Protein AF-A0A5C7LE85-F1 (afdb_monomer)

Structure (mmCIF, N/CA/C/O backbone):
data_AF-A0A5C7LE85-F1
#
_entry.id   AF-A0A5C7LE85-F1
#
loop_
_atom_site.group_PDB
_atom_site.id
_atom_site.type_symbol
_atom_site.label_atom_id
_atom_site.label_alt_id
_atom_site.label_comp_id
_atom_site.label_asym_id
_atom_site.label_entity_id
_atom_site.label_seq_id
_atom_site.pdbx_PDB_ins_code
_atom_site.Cartn_x
_atom_site.Cartn_y
_atom_site.Cartn_z
_atom_site.occupancy
_atom_site.B_iso_or_equiv
_atom_site.auth_seq_id
_atom_site.auth_comp_id
_atom_site.auth_asym_id
_atom_site.auth_atom_id
_atom_site.pdbx_PDB_model_num
ATOM 1 N N . MET A 1 1 ? -64.889 22.899 110.907 1.00 49.94 1 MET A N 1
ATOM 2 C CA . MET A 1 1 ? -65.453 23.672 112.030 1.00 49.94 1 MET A CA 1
ATOM 3 C C . MET A 1 1 ? -64.928 23.050 113.310 1.00 49.94 1 MET A C 1
ATOM 5 O O . MET A 1 1 ? -65.496 22.074 113.763 1.00 49.94 1 MET A O 1
ATOM 9 N N . GLY A 1 2 ? -63.791 23.534 113.807 1.00 47.28 2 GLY A N 1
ATOM 10 C CA . GLY A 1 2 ? -63.247 23.143 115.105 1.00 47.28 2 GLY A CA 1
ATOM 11 C C . GLY A 1 2 ? -63.069 24.420 115.905 1.00 47.28 2 GLY A C 1
ATOM 12 O O . GLY A 1 2 ? -62.305 25.294 115.492 1.00 47.28 2 GLY A O 1
ATOM 13 N N . SER A 1 3 ? -63.838 24.580 116.978 1.00 46.34 3 SER A N 1
ATOM 14 C CA . SER A 1 3 ? -63.579 25.620 117.965 1.00 46.34 3 SER A CA 1
ATOM 15 C C . SER A 1 3 ? -62.222 25.306 118.580 1.00 46.34 3 SER A C 1
ATOM 17 O O . SER A 1 3 ? -62.073 24.286 119.247 1.00 46.34 3 SER A O 1
ATOM 19 N N . GLY A 1 4 ? -61.214 26.130 118.284 1.00 53.34 4 GLY A N 1
ATOM 20 C CA . GLY A 1 4 ? -59.880 25.966 118.853 1.00 53.34 4 GLY A CA 1
ATOM 21 C C . GLY A 1 4 ? -59.989 25.826 120.367 1.00 53.34 4 GLY A C 1
ATOM 22 O O . GLY A 1 4 ? -60.695 26.619 120.990 1.00 53.34 4 GLY A O 1
ATOM 23 N N . CYS A 1 5 ? -59.343 24.799 120.926 1.00 60.25 5 CYS A N 1
ATOM 24 C CA . CYS A 1 5 ? -59.382 24.496 122.351 1.00 60.25 5 CYS A CA 1
ATOM 25 C C . CYS A 1 5 ? -58.962 25.752 123.136 1.00 60.25 5 CYS A C 1
ATOM 27 O O . CYS A 1 5 ? -57.776 26.068 123.231 1.00 60.25 5 CYS A O 1
ATOM 29 N N . SER A 1 6 ? -59.928 26.514 123.641 1.00 52.66 6 SER A N 1
ATOM 30 C CA . SER A 1 6 ? -59.680 27.727 124.411 1.00 52.66 6 SER A CA 1
ATOM 31 C C . SER A 1 6 ? -60.016 27.424 125.867 1.00 52.66 6 SER A C 1
ATOM 33 O O . SER A 1 6 ? -61.115 26.938 126.139 1.00 52.66 6 SER A O 1
ATOM 35 N N . PRO A 1 7 ? -59.099 27.646 126.820 1.00 50.06 7 PRO A N 1
ATOM 36 C CA . PRO A 1 7 ? -59.353 27.312 128.208 1.00 50.06 7 PRO A CA 1
ATOM 37 C C . PRO A 1 7 ? -60.076 28.482 128.875 1.00 50.06 7 PRO A C 1
ATOM 39 O O . PRO A 1 7 ? -59.531 29.580 128.895 1.00 50.06 7 PRO A O 1
ATOM 42 N N . THR A 1 8 ? -61.279 28.271 129.421 1.00 42.00 8 THR A N 1
ATOM 43 C CA . THR A 1 8 ? -61.772 28.816 130.713 1.00 42.00 8 THR A CA 1
ATOM 44 C C . THR A 1 8 ? -63.300 28.755 130.827 1.00 42.00 8 THR A C 1
ATOM 46 O O . THR A 1 8 ? -64.016 29.081 129.888 1.00 42.00 8 THR A O 1
ATOM 49 N N . GLY A 1 9 ? -63.791 28.442 132.035 1.00 40.09 9 GLY A N 1
ATOM 50 C CA . GLY A 1 9 ? -65.105 28.901 132.504 1.00 40.09 9 GLY A CA 1
ATOM 51 C C . GLY A 1 9 ? -66.066 27.812 132.974 1.00 40.09 9 GLY A C 1
ATOM 52 O O . GLY A 1 9 ? -66.777 27.207 132.186 1.00 40.09 9 GLY A O 1
ATOM 53 N N . SER A 1 10 ? -66.132 27.623 134.291 1.00 46.47 10 SER A N 1
ATOM 54 C CA . SER A 1 10 ? -67.141 26.844 135.011 1.00 46.47 10 SER A CA 1
ATOM 55 C C . SER A 1 10 ? -68.575 27.343 134.783 1.00 46.47 10 SER A C 1
ATOM 57 O O . SER A 1 10 ? -68.821 28.542 134.919 1.00 46.47 10 SER A O 1
ATOM 59 N N . GLY A 1 11 ? -69.542 26.433 134.637 1.00 37.38 11 GLY A N 1
ATOM 60 C CA . GLY A 1 11 ? -70.938 26.733 134.965 1.00 37.38 11 GLY A CA 1
ATOM 61 C C . GLY A 1 11 ? -71.975 25.830 134.303 1.00 37.38 11 GLY A C 1
ATOM 62 O O . GLY A 1 11 ? -72.131 25.856 133.092 1.00 37.38 11 GLY A O 1
ATOM 63 N N . GLY A 1 12 ? -72.757 25.126 135.127 1.00 42.38 12 GLY A N 1
ATOM 64 C CA . GLY A 1 12 ? -74.136 24.774 134.776 1.00 42.38 12 GLY A CA 1
ATOM 65 C C . GLY A 1 12 ? -74.389 23.352 134.283 1.00 42.38 12 GLY A C 1
ATOM 66 O O . GLY A 1 12 ? -74.867 23.160 133.172 1.00 42.38 12 GLY A O 1
ATOM 67 N N . LEU A 1 13 ? -74.192 22.359 135.156 1.00 49.69 13 LEU A N 1
ATOM 68 C CA . LEU A 1 13 ? -74.916 21.087 135.069 1.00 49.69 13 LEU A CA 1
ATOM 69 C C . LEU A 1 13 ? -76.427 21.373 135.130 1.00 49.69 13 LEU A C 1
ATOM 71 O O . LEU A 1 13 ? -76.948 21.727 136.186 1.00 49.69 13 LEU A O 1
ATOM 75 N N . SER A 1 14 ? -77.127 21.225 134.006 1.00 44.34 14 SER A N 1
ATOM 76 C CA . SER A 1 14 ? -78.589 21.127 133.962 1.00 44.34 14 SER A CA 1
ATOM 77 C C . SER A 1 14 ? -78.977 19.775 133.383 1.00 44.34 14 SER A C 1
ATOM 79 O O . SER A 1 14 ? -78.541 19.380 132.306 1.00 44.34 14 SER A O 1
ATOM 81 N N . ALA A 1 15 ? -79.743 19.049 134.189 1.00 52.59 15 ALA A N 1
ATOM 82 C CA . ALA A 1 15 ? -80.035 17.635 134.079 1.00 52.59 15 ALA A CA 1
ATOM 83 C C . ALA A 1 15 ? -80.762 17.259 132.778 1.00 52.59 15 ALA A C 1
ATOM 85 O O . ALA A 1 15 ? -81.951 17.522 132.610 1.00 52.59 15 ALA A O 1
ATOM 86 N N . LEU A 1 16 ? -80.055 16.537 131.912 1.00 50.50 16 LEU A N 1
ATOM 87 C CA . LEU A 1 16 ? -80.626 15.633 130.919 1.00 50.50 16 LEU A CA 1
ATOM 88 C C . LEU A 1 16 ? -80.060 14.237 131.206 1.00 50.50 16 LEU A C 1
ATOM 90 O O . LEU A 1 16 ? -78.899 14.109 131.593 1.00 50.50 16 LEU A O 1
ATOM 94 N N . ARG A 1 17 ? -80.920 13.210 131.130 1.00 50.62 17 ARG A N 1
ATOM 95 C CA . ARG A 1 17 ? -80.614 11.813 131.499 1.00 50.62 17 ARG A CA 1
ATOM 96 C C . ARG A 1 17 ? -79.231 11.403 130.970 1.00 50.62 17 ARG A C 1
ATOM 98 O O . ARG A 1 17 ? -79.025 11.531 129.767 1.00 50.62 17 ARG A O 1
ATOM 105 N N . PRO A 1 18 ? -78.332 10.866 131.814 1.00 48.03 18 PRO A N 1
ATOM 106 C CA . PRO A 1 18 ? -77.074 10.327 131.332 1.00 48.03 18 PRO A CA 1
ATOM 107 C C . PRO A 1 18 ? -77.389 9.096 130.481 1.00 48.03 18 PRO A C 1
ATOM 109 O O . PRO A 1 18 ? -77.716 8.028 130.997 1.00 48.03 18 PRO A O 1
ATOM 112 N N . THR A 1 19 ? -77.345 9.245 129.162 1.00 57.62 19 THR A N 1
ATOM 113 C CA . THR A 1 19 ? -76.962 8.121 128.312 1.00 57.62 19 THR A CA 1
ATOM 114 C C . THR A 1 19 ? -75.457 7.906 128.506 1.00 57.62 19 THR A C 1
ATOM 116 O O . THR A 1 19 ? -74.743 8.891 128.734 1.00 57.62 19 THR A O 1
ATOM 119 N N . PRO A 1 20 ? -74.955 6.657 128.469 1.00 60.50 20 PRO A N 1
ATOM 120 C CA . PRO A 1 20 ? -73.537 6.365 128.704 1.00 60.50 20 PRO A CA 1
ATOM 121 C C . PRO A 1 20 ? -72.589 7.274 127.900 1.00 60.50 20 PRO A C 1
ATOM 123 O O . PRO A 1 20 ? -71.561 7.693 128.422 1.00 60.50 20 PRO A O 1
ATOM 126 N N . ASP A 1 21 ? -73.006 7.693 126.703 1.00 56.72 21 ASP A N 1
ATOM 127 C CA . ASP A 1 21 ? -72.164 8.409 125.738 1.00 56.72 21 ASP A CA 1
ATOM 128 C C . ASP A 1 21 ? -72.060 9.931 125.955 1.00 56.72 21 ASP A C 1
ATOM 130 O O . ASP A 1 21 ? -71.125 10.559 125.470 1.00 56.72 21 ASP A O 1
ATOM 134 N N . THR A 1 22 ? -72.969 10.549 126.720 1.00 60.75 22 THR A N 1
ATOM 135 C CA . THR A 1 22 ? -72.916 12.000 127.030 1.00 60.75 22 THR A CA 1
ATOM 136 C C . THR A 1 22 ? -72.238 12.298 128.365 1.00 60.75 22 THR A C 1
ATOM 138 O O . THR A 1 22 ? -72.084 13.455 128.745 1.00 60.75 22 THR A O 1
ATOM 141 N N . SER A 1 23 ? -71.882 11.250 129.109 1.00 65.06 23 SER A N 1
ATOM 142 C CA . SER A 1 23 ? -71.358 11.343 130.479 1.00 65.06 23 SER A CA 1
ATOM 143 C C . SER A 1 23 ? -69.869 11.002 130.559 1.00 65.06 23 SER A C 1
ATOM 145 O O . SER A 1 23 ? -69.240 11.217 131.594 1.00 65.06 23 SER A O 1
ATOM 147 N N . VAL A 1 24 ? -69.313 10.450 129.477 1.00 77.50 24 VAL A N 1
ATOM 148 C CA . VAL A 1 24 ? -67.897 10.110 129.345 1.00 77.50 24 VAL A CA 1
ATOM 149 C C . VAL A 1 24 ? -67.218 11.216 128.549 1.00 77.50 24 VAL A C 1
ATOM 151 O O . VAL A 1 24 ? -67.591 11.497 127.410 1.00 77.50 24 VAL A O 1
ATOM 154 N N . ILE A 1 25 ? -66.229 11.844 129.177 1.00 85.25 25 ILE A N 1
ATOM 155 C CA . ILE A 1 25 ? -65.411 12.897 128.577 1.00 85.25 25 ILE A CA 1
ATOM 156 C C . ILE A 1 25 ? -64.051 12.338 128.170 1.00 85.25 25 ILE A C 1
ATOM 158 O O . ILE A 1 25 ? -63.487 11.478 128.854 1.00 85.25 25 ILE A O 1
ATOM 162 N N . TYR A 1 26 ? -63.503 12.838 127.069 1.00 83.56 26 TYR A N 1
ATOM 163 C CA . TYR A 1 26 ? -62.171 12.483 126.612 1.00 83.56 26 TYR A CA 1
ATOM 164 C C . TYR A 1 26 ? -61.116 13.107 127.529 1.00 83.56 26 TYR A C 1
ATOM 166 O O . TYR A 1 26 ? -60.936 14.322 127.582 1.00 83.56 26 TYR A O 1
ATOM 174 N N . THR A 1 27 ? -60.404 12.266 128.271 1.00 83.31 27 THR A N 1
ATOM 175 C CA . THR A 1 27 ? -59.375 12.693 129.232 1.00 83.31 27 THR A CA 1
ATOM 176 C C . THR A 1 27 ? -57.954 12.634 128.670 1.00 83.31 27 THR A C 1
ATOM 178 O O . THR A 1 27 ? -57.005 12.974 129.376 1.00 83.31 27 THR A O 1
ATOM 181 N N . GLY A 1 28 ? -57.784 12.205 127.415 1.00 83.06 28 GLY A N 1
ATOM 182 C CA . GLY A 1 28 ? -56.484 12.160 126.749 1.00 83.06 28 GLY A CA 1
ATOM 183 C C . GLY A 1 28 ? -55.978 13.544 126.335 1.00 83.06 28 GLY A C 1
ATOM 184 O O . GLY A 1 28 ? -56.698 14.541 126.407 1.00 83.06 28 GLY A O 1
ATOM 185 N N . ASN A 1 29 ? -54.727 13.607 125.869 1.00 86.62 29 ASN A N 1
ATOM 186 C CA . ASN A 1 29 ? -54.156 14.834 125.308 1.00 86.62 29 ASN A CA 1
ATOM 187 C C . ASN A 1 29 ? -54.997 15.313 124.121 1.00 86.62 29 ASN A C 1
ATOM 189 O O . ASN A 1 29 ? -55.410 14.491 123.297 1.00 86.62 29 ASN A O 1
ATOM 193 N N . ALA A 1 30 ? -55.203 16.627 124.010 1.00 81.88 30 ALA A N 1
ATOM 194 C CA . ALA A 1 30 ? -55.813 17.219 122.827 1.00 81.88 30 ALA A CA 1
ATOM 195 C C . ALA A 1 30 ? -55.076 16.748 121.561 1.00 81.88 30 ALA A C 1
ATOM 197 O O . ALA A 1 30 ? -53.843 16.681 121.535 1.00 81.88 30 ALA A O 1
ATOM 198 N N . LEU A 1 31 ? -55.839 16.434 120.517 1.00 82.25 31 LEU A N 1
ATOM 199 C CA . LEU A 1 31 ? -55.355 16.045 119.196 1.00 82.25 31 LEU A CA 1
ATOM 200 C C . LEU A 1 31 ? -55.799 17.123 118.196 1.00 82.25 31 LEU A C 1
ATOM 202 O O . LEU A 1 31 ? -56.810 16.949 117.508 1.00 82.25 31 LEU A O 1
ATOM 206 N N . PRO A 1 32 ? -55.063 18.250 118.092 1.00 79.50 32 PRO A N 1
ATOM 207 C CA . PRO A 1 32 ? -55.475 19.383 117.264 1.00 79.50 32 PRO A CA 1
ATOM 208 C C . PRO A 1 32 ? -55.643 19.021 115.788 1.00 79.50 32 PRO A C 1
ATOM 210 O O . PRO A 1 32 ? -56.486 19.599 115.112 1.00 79.50 32 PRO A O 1
ATOM 213 N N . SER A 1 33 ? -54.878 18.041 115.297 1.00 74.31 33 SER A N 1
ATOM 214 C CA . SER A 1 33 ? -54.971 17.541 113.921 1.00 74.31 33 SER A CA 1
ATOM 215 C C . SER A 1 33 ? -56.316 16.890 113.600 1.00 74.31 33 SER A C 1
ATOM 217 O O . SER A 1 33 ? -56.729 16.893 112.445 1.00 74.31 33 SER A O 1
ATOM 219 N N . LEU A 1 34 ? -57.007 16.357 114.608 1.00 77.25 34 LEU A N 1
ATOM 220 C CA . LEU A 1 34 ? -58.351 15.804 114.467 1.00 77.25 34 LEU A CA 1
ATOM 221 C C . LEU A 1 34 ? -59.424 16.804 114.904 1.00 77.25 34 LEU A C 1
ATOM 223 O O . LEU A 1 34 ? -60.578 16.629 114.548 1.00 77.25 34 LEU A O 1
ATOM 227 N N . GLY A 1 35 ? -59.057 17.875 115.612 1.00 81.94 35 GLY A N 1
ATOM 228 C CA . GLY A 1 35 ? -60.012 18.805 116.214 1.00 81.94 35 GLY A CA 1
ATOM 229 C C . GLY A 1 35 ? -60.650 18.270 117.499 1.00 81.94 35 GLY A C 1
ATOM 230 O O . GLY A 1 35 ? -61.714 18.750 117.864 1.00 81.94 35 GLY A O 1
ATOM 231 N N . ILE A 1 36 ? -60.011 17.294 118.158 1.00 84.06 36 ILE A N 1
ATOM 232 C CA . ILE A 1 36 ? -60.449 16.714 119.437 1.00 84.06 36 ILE A CA 1
ATOM 233 C C . ILE A 1 36 ? -59.708 17.413 120.585 1.00 84.06 36 ILE A C 1
ATOM 235 O O . ILE A 1 36 ? -58.472 17.425 120.609 1.00 84.06 36 ILE A O 1
ATOM 239 N N . CYS A 1 37 ? -60.437 17.958 121.553 1.00 87.06 37 CYS A N 1
ATOM 240 C CA . CYS A 1 37 ? -59.909 18.610 122.747 1.00 87.06 37 CYS A CA 1
ATOM 241 C C . CYS A 1 37 ? -60.116 17.741 124.003 1.00 87.06 37 CYS A C 1
ATOM 243 O O . CYS A 1 37 ? -61.036 16.930 124.098 1.00 87.06 37 CYS A O 1
ATOM 245 N N . THR A 1 38 ? -59.251 17.910 125.010 1.00 84.19 38 THR A N 1
ATOM 246 C CA . THR A 1 38 ? -59.458 17.294 126.331 1.00 84.19 38 THR A CA 1
ATOM 247 C C . THR A 1 38 ? -60.714 17.882 126.979 1.00 84.19 38 THR A C 1
ATOM 249 O O . THR A 1 38 ? -60.801 19.096 127.151 1.00 84.19 38 THR A O 1
ATOM 252 N N . GLY A 1 39 ? -61.651 17.024 127.377 1.00 83.12 39 GLY A N 1
ATOM 253 C CA . GLY A 1 39 ? -62.942 17.401 127.954 1.00 83.12 39 GLY A CA 1
ATOM 254 C C . GLY A 1 39 ? -64.135 17.256 127.007 1.00 83.12 39 GLY A C 1
ATOM 255 O O . GLY A 1 39 ? -65.261 17.284 127.500 1.00 83.12 39 GLY A O 1
ATOM 256 N N . ASP A 1 40 ? -63.909 17.045 125.705 1.00 82.56 40 ASP A N 1
ATOM 257 C CA . ASP A 1 40 ? -64.981 16.795 124.732 1.00 82.56 40 ASP A CA 1
ATOM 258 C C . ASP A 1 40 ? -65.767 15.530 125.100 1.00 82.56 40 ASP A C 1
ATOM 260 O O . ASP A 1 40 ? -65.216 14.573 125.659 1.00 82.56 40 ASP A O 1
ATOM 264 N N . THR A 1 41 ? -67.063 15.506 124.790 1.00 86.75 41 THR A N 1
ATOM 265 C CA . THR A 1 41 ? -67.886 14.312 125.019 1.00 86.75 41 THR A CA 1
ATOM 266 C C . THR A 1 41 ? -67.503 13.204 124.041 1.00 86.75 41 THR A C 1
ATOM 268 O O . THR A 1 41 ? -67.106 13.468 122.905 1.00 86.75 41 THR A O 1
ATOM 271 N N . LEU A 1 42 ? -67.649 11.941 124.454 1.00 83.75 42 LEU A N 1
ATOM 272 C CA . LEU A 1 42 ? -67.363 10.797 123.581 1.00 83.75 42 LEU A CA 1
ATOM 273 C C . LEU A 1 42 ? -68.131 10.879 122.246 1.00 83.75 42 LEU A C 1
ATOM 275 O O . LEU A 1 42 ? -67.570 10.568 121.202 1.00 83.75 42 LEU A O 1
ATOM 279 N N . ALA A 1 43 ? -69.368 11.388 122.263 1.00 83.00 43 ALA A N 1
ATOM 280 C CA . ALA A 1 43 ? -70.175 11.598 121.060 1.00 83.00 43 ALA A CA 1
ATOM 281 C C . ALA A 1 43 ? -69.571 12.621 120.071 1.00 83.00 43 ALA A C 1
ATOM 283 O O . ALA A 1 43 ? -69.665 12.433 118.858 1.00 83.00 43 ALA A O 1
ATOM 284 N N . GLU A 1 44 ? -68.947 13.695 120.564 1.00 84.75 44 GLU A N 1
ATOM 285 C CA . GLU A 1 44 ? -68.263 14.687 119.720 1.00 84.75 44 GLU A CA 1
ATOM 286 C C . GLU A 1 44 ? -66.982 14.104 119.120 1.00 84.75 44 GLU A C 1
ATOM 288 O O . GLU A 1 44 ? -66.729 14.266 117.924 1.00 84.75 44 GLU A O 1
ATOM 293 N N . VAL A 1 45 ? -66.219 13.358 119.924 1.00 84.44 45 VAL A N 1
ATOM 294 C CA . VAL A 1 45 ? -65.022 12.646 119.463 1.00 84.44 45 VAL A CA 1
ATOM 295 C C . VAL A 1 45 ? -65.374 11.628 118.378 1.00 84.44 45 VAL A C 1
ATOM 297 O O . VAL A 1 45 ? -64.731 11.611 117.326 1.00 84.44 45 VAL A O 1
ATOM 300 N N . ASP A 1 46 ? -66.426 10.835 118.581 1.00 84.94 46 ASP A N 1
ATOM 301 C CA . ASP A 1 46 ? -66.884 9.845 117.608 1.00 84.94 46 ASP A CA 1
ATOM 302 C C . ASP A 1 46 ? -67.350 10.500 116.309 1.00 84.94 46 ASP A C 1
ATOM 304 O O . ASP A 1 46 ? -66.953 10.057 115.234 1.00 84.94 46 ASP A O 1
ATOM 308 N N . ALA A 1 47 ? -68.127 11.587 116.371 1.00 84.88 47 ALA A N 1
ATOM 309 C CA . ALA A 1 47 ? -68.569 12.306 115.176 1.00 84.88 47 ALA A CA 1
ATOM 310 C C . ALA A 1 47 ? -67.385 12.858 114.363 1.00 84.88 47 ALA A C 1
ATOM 312 O O . ALA A 1 47 ? -67.377 12.774 113.131 1.00 84.88 47 ALA A O 1
ATOM 313 N N . VAL A 1 48 ? -66.363 13.382 115.043 1.00 85.31 48 VAL A N 1
ATOM 314 C CA . VAL A 1 48 ? -65.139 13.888 114.416 1.00 85.31 48 VAL A CA 1
ATOM 315 C C . VAL A 1 48 ? -64.338 12.758 113.764 1.00 85.31 48 VAL A C 1
ATOM 317 O O . VAL A 1 48 ? -63.928 12.890 112.608 1.00 85.31 48 VAL A O 1
ATOM 320 N N . ILE A 1 49 ? -64.154 11.629 114.455 1.00 84.81 49 ILE A N 1
ATOM 321 C CA . ILE A 1 49 ? -63.454 10.460 113.904 1.00 84.81 49 ILE A CA 1
ATOM 322 C C . ILE A 1 49 ? -64.227 9.883 112.714 1.00 84.81 49 ILE A C 1
ATOM 324 O O . ILE A 1 49 ? -63.626 9.626 111.670 1.00 84.81 49 ILE A O 1
ATOM 328 N N . LEU A 1 50 ? -65.551 9.727 112.821 1.00 85.06 50 LEU A N 1
ATOM 329 C CA . LEU A 1 50 ? -66.383 9.208 111.735 1.00 85.06 50 LEU A CA 1
ATOM 330 C C . LEU A 1 50 ? -66.302 10.110 110.505 1.00 85.06 50 LEU A C 1
ATOM 332 O O . LEU A 1 50 ? -66.149 9.619 109.388 1.00 85.06 50 LEU A O 1
ATOM 336 N N . GLN A 1 51 ? -66.351 11.429 110.702 1.00 82.38 51 GLN A N 1
ATOM 337 C CA . GLN A 1 51 ? -66.231 12.381 109.606 1.00 82.38 51 GLN A CA 1
ATOM 338 C C . GLN A 1 51 ? -64.845 12.322 108.957 1.00 82.38 51 GLN A C 1
ATOM 340 O O . GLN A 1 51 ? -64.753 12.419 107.737 1.00 82.38 51 GLN A O 1
ATOM 345 N N . GLN A 1 52 ? -63.774 12.110 109.729 1.00 79.81 52 GLN A N 1
ATOM 346 C CA . GLN A 1 52 ? -62.435 11.908 109.170 1.00 79.81 52 GLN A CA 1
ATOM 347 C C . GLN A 1 52 ? -62.326 10.595 108.393 1.00 79.81 52 GLN A C 1
ATOM 349 O O . GLN A 1 52 ? -61.760 10.584 107.305 1.00 79.81 52 GLN A O 1
ATOM 354 N N . ILE A 1 53 ? -62.918 9.505 108.885 1.00 81.00 53 ILE A N 1
ATOM 355 C CA . ILE A 1 53 ? -62.974 8.231 108.153 1.00 81.00 53 ILE A CA 1
ATOM 356 C C . ILE A 1 53 ? -63.758 8.399 106.846 1.00 81.00 53 ILE A C 1
ATOM 358 O O . ILE A 1 53 ? -63.309 7.926 105.804 1.00 81.00 53 ILE A O 1
ATOM 362 N N . ILE A 1 54 ? -64.887 9.113 106.869 1.00 80.56 54 ILE A N 1
ATOM 363 C CA . ILE A 1 54 ? -65.663 9.429 105.664 1.00 80.56 54 ILE A CA 1
ATOM 364 C C . ILE A 1 54 ? -64.823 10.275 104.702 1.00 80.56 54 ILE A C 1
ATOM 366 O O . ILE A 1 54 ? -64.722 9.922 103.529 1.00 80.56 54 ILE A O 1
ATOM 370 N N . ASN A 1 55 ? -64.157 11.324 105.190 1.00 78.00 55 ASN A N 1
ATOM 371 C CA . ASN A 1 55 ? -63.274 12.167 104.385 1.00 78.00 55 ASN A CA 1
ATOM 372 C C . ASN A 1 55 ? -62.148 11.342 103.742 1.00 78.00 55 ASN A C 1
ATOM 374 O O . ASN A 1 55 ? -61.967 11.421 102.529 1.00 78.00 55 ASN A O 1
ATOM 378 N N . PHE A 1 56 ? -61.468 10.477 104.503 1.00 75.25 56 PHE A N 1
ATOM 379 C CA . PHE A 1 56 ? -60.449 9.568 103.972 1.00 75.25 56 PHE A CA 1
ATOM 380 C C . PHE A 1 56 ? -61.025 8.592 102.943 1.00 75.25 56 PHE A C 1
ATOM 382 O O . PHE A 1 56 ? -60.427 8.406 101.885 1.00 75.25 56 PHE A O 1
ATOM 389 N N . SER A 1 57 ? -62.206 8.020 103.194 1.00 71.19 57 SER A N 1
ATOM 390 C CA . SER A 1 57 ? -62.882 7.124 102.243 1.00 71.19 57 SER A CA 1
ATOM 391 C C . SER A 1 57 ? -63.303 7.829 100.945 1.00 71.19 57 SER A C 1
ATOM 393 O O . SER A 1 57 ? -63.403 7.193 99.900 1.00 71.19 57 SER A O 1
ATOM 395 N N . GLN A 1 58 ? -63.504 9.149 100.996 1.00 69.88 58 GLN A N 1
ATOM 396 C CA . GLN A 1 58 ? -63.811 10.009 99.851 1.00 69.88 58 GLN A CA 1
ATOM 397 C C . GLN A 1 58 ? -62.555 10.660 99.240 1.00 69.88 58 GLN A C 1
ATOM 399 O O . GLN A 1 58 ? -62.660 11.430 98.285 1.00 69.88 58 GLN A O 1
ATOM 404 N N . GLY A 1 59 ? -61.363 10.355 99.766 1.00 58.81 59 GLY A N 1
ATOM 405 C CA . GLY A 1 59 ? -60.088 10.886 99.284 1.00 58.81 59 GLY A CA 1
ATOM 406 C C . GLY A 1 59 ? -59.814 12.347 99.656 1.00 58.81 59 GLY A C 1
ATOM 407 O O . GLY A 1 59 ? -58.947 12.972 99.054 1.00 58.81 59 GLY A O 1
ATOM 408 N N . VAL A 1 60 ? -60.536 12.909 100.626 1.00 63.62 60 VAL A N 1
ATOM 409 C CA . VAL A 1 60 ? -60.314 14.259 101.160 1.00 63.62 60 VAL A CA 1
ATOM 410 C C . VAL A 1 60 ? -59.246 14.188 102.256 1.00 63.62 60 VAL A C 1
ATOM 412 O O . VAL A 1 60 ? -59.428 13.494 103.252 1.00 63.62 60 VAL A O 1
ATOM 415 N N . GLY A 1 61 ? -58.132 14.907 102.084 1.00 57.97 61 GLY A N 1
ATOM 416 C CA . GLY A 1 61 ? -57.021 14.950 103.051 1.00 57.97 61 GLY A CA 1
ATOM 417 C C . GLY A 1 61 ? -55.879 13.960 102.785 1.00 57.97 61 GLY A C 1
ATOM 418 O O . GLY A 1 61 ? -54.885 13.976 103.508 1.00 57.97 61 GLY A O 1
ATOM 419 N N . ILE A 1 62 ? -55.979 13.139 101.735 1.00 58.62 62 ILE A N 1
ATOM 420 C CA . ILE A 1 62 ? -54.861 12.331 101.232 1.00 58.62 62 ILE A CA 1
ATOM 421 C C . ILE A 1 62 ? -54.075 13.204 100.252 1.00 58.62 62 ILE A C 1
ATOM 423 O O . ILE A 1 62 ? -54.437 13.305 99.082 1.00 58.62 62 ILE A O 1
ATOM 427 N N . SER A 1 63 ? -53.015 13.865 100.720 1.00 54.91 63 SER A N 1
ATOM 428 C CA . SER A 1 63 ? -52.007 14.382 99.796 1.00 54.91 63 SER A CA 1
ATOM 429 C C . SER A 1 63 ? -51.109 13.221 99.376 1.00 54.91 63 SER A C 1
ATOM 431 O O . SER A 1 63 ? -50.722 12.395 100.201 1.00 54.91 63 SER A O 1
ATOM 433 N N . VAL A 1 64 ? -50.796 13.139 98.084 1.00 58.34 64 VAL A N 1
ATOM 434 C CA . VAL A 1 64 ? -49.732 12.268 97.577 1.00 58.34 64 VAL A CA 1
ATOM 435 C C . VAL A 1 64 ? -48.516 13.170 97.360 1.00 58.34 64 VAL A C 1
ATOM 437 O O . VAL A 1 64 ? -48.353 13.707 96.264 1.00 58.34 64 VAL A O 1
ATOM 440 N N . PRO A 1 65 ? -47.722 13.467 98.405 1.00 53.38 65 PRO A N 1
ATOM 441 C CA . PRO A 1 65 ? -46.454 14.143 98.199 1.00 53.38 65 PRO A CA 1
ATOM 442 C C . PRO A 1 65 ? -45.550 13.169 97.435 1.00 53.38 65 PRO A C 1
ATOM 444 O O . PRO A 1 65 ? -45.487 11.997 97.790 1.00 53.38 65 PRO A O 1
ATOM 447 N N . ASP A 1 66 ? -44.889 13.651 96.386 1.00 51.12 66 ASP A N 1
ATOM 448 C CA . ASP A 1 66 ? -43.891 12.930 95.575 1.00 51.12 66 ASP A CA 1
ATOM 449 C C . ASP A 1 66 ? -44.383 12.201 94.312 1.00 51.12 66 ASP A C 1
ATOM 451 O O . ASP A 1 66 ? -43.817 11.184 93.913 1.00 51.12 66 ASP A O 1
ATOM 455 N N . ILE A 1 67 ? -45.364 12.759 93.594 1.00 57.81 67 ILE A N 1
ATOM 456 C CA . ILE A 1 67 ? -45.473 12.493 92.149 1.00 57.81 67 ILE A CA 1
ATOM 457 C C . ILE A 1 67 ? -45.029 13.747 91.389 1.00 57.81 67 ILE A C 1
ATOM 459 O O . ILE A 1 67 ? -45.745 14.747 91.350 1.00 57.81 67 ILE A O 1
ATOM 463 N N . ASP A 1 68 ? -43.838 13.693 90.786 1.00 59.34 68 ASP A N 1
ATOM 464 C CA . ASP A 1 68 ? -43.367 14.722 89.858 1.00 59.34 68 ASP A CA 1
ATOM 465 C C . ASP A 1 68 ? -44.094 14.569 88.518 1.00 59.34 68 ASP A C 1
ATOM 467 O O . ASP A 1 68 ? -43.802 13.690 87.707 1.00 59.34 68 ASP A O 1
ATOM 471 N N . LEU A 1 69 ? -45.092 15.423 88.313 1.00 59.50 69 LEU A N 1
ATOM 472 C CA . LEU A 1 69 ? -45.932 15.416 87.122 1.00 59.50 69 LEU A CA 1
ATOM 473 C C . LEU A 1 69 ? -45.371 16.269 85.986 1.00 59.50 69 LEU A C 1
ATOM 475 O O . LEU A 1 69 ? -45.970 16.280 84.918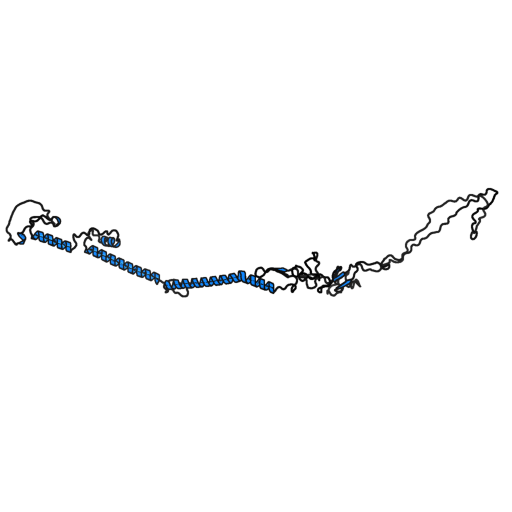 1.00 59.50 69 LEU A O 1
ATOM 479 N N . THR A 1 70 ? -44.236 16.952 86.174 1.00 61.84 70 THR A N 1
ATOM 480 C CA . THR A 1 70 ? -43.703 17.933 85.209 1.00 61.84 70 THR A CA 1
ATOM 481 C C . THR A 1 70 ? -43.217 17.333 83.887 1.00 61.84 70 THR A C 1
ATOM 483 O O . THR A 1 70 ? -42.949 18.078 82.950 1.00 61.84 70 THR A O 1
ATOM 486 N N . GLN A 1 71 ? -43.129 16.003 83.784 1.00 62.00 71 GLN A N 1
ATOM 487 C CA . GLN A 1 71 ? -42.638 15.306 82.589 1.00 62.00 71 GLN A CA 1
ATOM 488 C C . GLN A 1 71 ? -43.734 14.644 81.743 1.00 62.00 71 GLN A C 1
ATOM 490 O O . GLN A 1 71 ? -43.429 14.071 80.699 1.00 62.00 71 GLN A O 1
ATOM 495 N N . CYS A 1 72 ? -45.000 14.678 82.175 1.00 70.25 72 CYS A N 1
ATOM 496 C CA . CYS A 1 72 ? -46.093 14.018 81.462 1.00 70.25 72 CYS A CA 1
ATOM 497 C C . CYS A 1 72 ? -47.117 15.043 80.968 1.00 70.25 72 CYS A C 1
ATOM 499 O O . CYS A 1 72 ? -48.151 15.252 81.600 1.00 70.25 72 CYS A O 1
ATOM 501 N N . ASP A 1 73 ? -46.834 15.663 79.821 1.00 77.38 73 ASP A N 1
ATOM 502 C CA . ASP A 1 73 ? -47.646 16.741 79.237 1.00 77.38 73 ASP A CA 1
ATOM 503 C C . ASP A 1 73 ? -49.130 16.372 79.087 1.00 77.38 73 ASP A C 1
ATOM 505 O O . ASP A 1 73 ? -49.997 17.191 79.392 1.00 77.38 73 ASP A O 1
ATOM 509 N N . CYS A 1 74 ? -49.439 15.125 78.695 1.00 77.00 74 CYS A N 1
ATOM 510 C CA . CYS A 1 74 ? -50.823 14.637 78.648 1.00 77.00 74 CYS A CA 1
ATOM 511 C C . CYS A 1 74 ? -51.473 14.717 80.029 1.00 77.00 74 CYS A C 1
ATOM 513 O O . CYS A 1 74 ? -52.559 15.271 80.192 1.00 77.00 74 CYS A O 1
ATOM 515 N N . PHE A 1 75 ? -50.792 14.185 81.042 1.00 74.00 75 PHE A N 1
ATOM 516 C CA . PHE A 1 75 ? -51.336 14.119 82.386 1.00 74.00 75 PHE A CA 1
ATOM 517 C C . PHE A 1 75 ? -51.499 15.521 82.983 1.00 74.00 75 PHE A C 1
ATOM 519 O O . PHE A 1 75 ? -52.551 15.824 83.540 1.00 74.00 75 PHE A O 1
ATOM 526 N N . ILE A 1 76 ? -50.522 16.414 82.781 1.00 73.62 76 ILE A N 1
ATOM 527 C CA . ILE A 1 76 ? -50.613 17.832 83.167 1.00 73.62 76 ILE A CA 1
ATOM 528 C C . ILE A 1 76 ? -51.822 18.495 82.496 1.00 73.62 76 ILE A C 1
ATOM 530 O O . ILE A 1 76 ? -52.593 19.189 83.163 1.00 73.62 76 ILE A O 1
ATOM 534 N N . ALA A 1 77 ? -52.026 18.266 81.196 1.00 75.31 77 ALA A N 1
ATOM 535 C CA . ALA A 1 77 ? -53.140 18.843 80.453 1.00 75.31 77 ALA A CA 1
ATOM 536 C C . ALA A 1 77 ? -54.504 18.357 80.973 1.00 75.31 77 ALA A C 1
ATOM 538 O O . ALA A 1 77 ? -55.418 19.171 81.117 1.00 75.31 77 ALA A O 1
ATOM 539 N N . LYS A 1 78 ? -54.645 17.065 81.308 1.00 74.50 78 LYS A N 1
ATOM 540 C CA . LYS A 1 78 ? -55.904 16.491 81.828 1.00 74.50 78 LYS A CA 1
ATOM 541 C C . LYS A 1 78 ? -56.176 16.853 83.289 1.00 74.50 78 LYS A C 1
ATOM 543 O O . LYS A 1 78 ? -57.328 17.052 83.668 1.00 74.50 78 LYS A O 1
ATOM 548 N N . VAL A 1 79 ? -55.133 16.998 84.106 1.00 69.88 79 VAL A N 1
ATOM 549 C CA . VAL A 1 79 ? -55.262 17.487 85.488 1.00 69.88 79 VAL A CA 1
ATOM 550 C C . VAL A 1 79 ? -55.574 18.992 85.512 1.00 69.88 79 VAL A C 1
ATOM 552 O O . VAL A 1 79 ? -56.341 19.447 86.361 1.00 69.88 79 VAL A O 1
ATOM 555 N N . GLY A 1 80 ? -55.049 19.767 84.556 1.00 64.88 80 GLY A N 1
ATOM 556 C CA . GLY A 1 80 ? -55.245 21.218 84.460 1.00 64.88 80 GLY A CA 1
ATOM 557 C C . GLY A 1 80 ? -56.553 21.677 83.797 1.00 64.88 80 GLY A C 1
ATOM 558 O O . GLY A 1 80 ? -57.033 22.773 84.087 1.00 64.88 80 GLY A O 1
ATOM 559 N N . CYS A 1 81 ? -57.180 20.867 82.936 1.00 55.91 81 CYS A N 1
ATOM 560 C CA . CYS A 1 81 ? -58.319 21.304 82.113 1.00 55.91 81 CYS A CA 1
ATOM 561 C C . CYS A 1 81 ? -59.666 21.424 82.850 1.00 55.91 81 CYS A C 1
ATOM 563 O O . CYS A 1 81 ? -60.654 21.851 82.253 1.00 55.91 81 CYS A O 1
ATOM 565 N N . CYS A 1 82 ? -59.736 21.092 84.141 1.00 51.25 82 CYS A N 1
ATOM 566 C CA . CYS A 1 82 ? -60.990 21.123 84.899 1.00 51.25 82 CYS A CA 1
ATOM 567 C C . CYS A 1 82 ? -61.295 22.460 85.598 1.00 51.25 82 CYS A C 1
ATOM 569 O O . CYS A 1 82 ? -62.254 22.516 86.368 1.00 51.25 82 CYS A O 1
ATOM 571 N N . GLY A 1 83 ? -60.509 23.525 85.379 1.00 51.12 83 GLY A N 1
ATOM 572 C CA . GLY A 1 83 ? -60.788 24.869 85.923 1.00 51.12 83 GLY A CA 1
ATOM 573 C C . GLY A 1 83 ? -60.937 24.927 87.451 1.00 51.12 83 GLY A C 1
ATOM 574 O O . GLY A 1 83 ? -61.532 25.856 87.990 1.00 51.12 83 GLY A O 1
ATOM 575 N N . LYS A 1 84 ? -60.435 23.912 88.152 1.00 46.00 84 LYS A N 1
ATOM 576 C CA . LYS A 1 84 ? -60.568 23.734 89.591 1.00 46.00 84 LYS A CA 1
ATOM 577 C C . LYS A 1 84 ? -59.175 23.566 90.161 1.00 46.00 84 LYS A C 1
ATOM 579 O O . LYS A 1 84 ? -58.509 22.583 89.854 1.00 46.00 84 LYS A O 1
ATOM 584 N N . GLU A 1 85 ? -58.792 24.439 91.080 1.00 52.62 85 GLU A N 1
ATOM 585 C CA . GLU A 1 85 ? -57.643 24.267 91.984 1.00 52.62 85 GLU A CA 1
ATOM 586 C C . GLU A 1 85 ? -57.782 23.024 92.910 1.00 52.62 85 GLU A C 1
ATOM 588 O O . GLU A 1 85 ? -57.167 22.950 93.968 1.00 52.62 85 GLU A O 1
ATOM 593 N N . SER A 1 86 ? -58.616 22.034 92.561 1.00 53.50 86 SER A N 1
ATOM 594 C CA . SER A 1 86 ? -59.082 20.973 93.458 1.00 53.50 86 SER A CA 1
ATOM 595 C C . SER A 1 86 ? -59.279 19.591 92.814 1.00 53.50 86 SER A C 1
ATOM 597 O O . SER A 1 86 ? -60.000 18.763 93.371 1.00 53.50 86 SER A O 1
ATOM 599 N N . CYS A 1 87 ? -58.591 19.257 91.712 1.00 58.03 87 CYS A N 1
ATOM 600 C CA . CYS A 1 87 ? -58.401 17.845 91.313 1.00 58.03 87 CYS A CA 1
ATOM 601 C C . CYS A 1 87 ? -57.362 17.172 92.241 1.00 58.03 87 CYS A C 1
ATOM 603 O O . CYS A 1 87 ? -56.289 16.763 91.818 1.00 58.03 87 CYS A O 1
ATOM 605 N N . GLN A 1 88 ? -57.658 17.141 93.545 1.00 59.25 88 GLN A N 1
ATOM 606 C CA . GLN A 1 88 ? -56.811 16.560 94.598 1.00 59.25 88 GLN A CA 1
ATOM 607 C C . GLN A 1 88 ? -57.358 15.226 95.118 1.00 59.25 88 GLN A C 1
ATOM 609 O O . GLN A 1 88 ? -56.730 14.583 95.953 1.00 59.25 88 GLN A O 1
ATOM 614 N N . THR A 1 89 ? -58.534 14.799 94.652 1.00 65.38 89 THR A N 1
ATOM 615 C CA . THR A 1 89 ? -59.084 13.500 95.038 1.00 65.38 89 THR A CA 1
ATOM 616 C C . THR A 1 89 ? -58.445 12.397 94.202 1.00 65.38 89 THR A C 1
ATOM 618 O O . THR A 1 89 ? -58.242 12.543 92.993 1.00 65.38 89 THR A O 1
ATOM 621 N N . LEU A 1 90 ? -58.171 11.258 94.839 1.00 69.31 90 LEU A N 1
ATOM 622 C CA . LEU A 1 90 ? -57.609 10.068 94.192 1.00 69.31 90 LEU A CA 1
ATOM 623 C C . LEU A 1 90 ? -58.402 9.653 92.940 1.00 69.31 90 LEU A C 1
ATOM 625 O O . LEU A 1 90 ? -57.819 9.292 91.922 1.00 69.31 90 LEU A O 1
ATOM 629 N N . THR A 1 91 ? -59.729 9.772 92.984 1.00 72.38 91 THR A N 1
ATOM 630 C CA . THR A 1 91 ? -60.617 9.465 91.854 1.00 72.38 91 THR A CA 1
ATOM 631 C C . THR A 1 91 ? -60.342 10.345 90.632 1.00 72.38 91 THR A C 1
ATOM 633 O O . THR A 1 91 ? -60.373 9.852 89.509 1.00 72.38 91 THR A O 1
ATOM 636 N N . CYS A 1 92 ? -60.038 11.631 90.831 1.00 73.56 92 CYS A N 1
ATOM 637 C CA . CYS A 1 92 ? -59.748 12.566 89.741 1.00 73.56 92 CYS A CA 1
ATOM 638 C C . CYS A 1 92 ? -58.395 12.248 89.077 1.00 73.56 92 CYS A C 1
ATOM 640 O O . CYS A 1 92 ? -58.291 12.213 87.853 1.00 73.56 92 CYS A O 1
ATOM 642 N N . ILE A 1 93 ? -57.389 11.914 89.890 1.00 75.44 93 ILE A N 1
ATOM 643 C CA . ILE A 1 93 ? -56.052 11.489 89.443 1.00 75.44 93 ILE A CA 1
ATOM 644 C C . ILE A 1 93 ? -56.127 10.181 88.641 1.00 75.44 93 ILE A C 1
ATOM 646 O O . ILE A 1 93 ? -55.538 10.078 87.566 1.00 75.44 93 ILE A O 1
ATOM 650 N N . LEU A 1 94 ? -56.879 9.191 89.133 1.00 79.50 94 LEU A N 1
ATOM 651 C CA . LEU A 1 94 ? -57.058 7.910 88.445 1.00 79.50 94 LEU A CA 1
ATOM 652 C C . LEU A 1 94 ? -57.824 8.060 87.124 1.00 79.50 94 LEU A C 1
ATOM 654 O O . LEU A 1 94 ? -57.478 7.393 86.152 1.00 79.50 94 LEU A O 1
ATOM 658 N N . GLN A 1 95 ? -58.819 8.951 87.060 1.00 81.31 95 GLN A N 1
ATOM 659 C CA . GLN A 1 95 ? -59.529 9.236 85.811 1.00 81.31 95 GLN A CA 1
ATOM 660 C C . GLN A 1 95 ? -58.618 9.933 84.790 1.00 81.31 95 GLN A C 1
ATOM 662 O O . GLN A 1 95 ? -58.563 9.498 83.645 1.00 81.31 95 GLN A O 1
ATOM 667 N N . ALA A 1 96 ? -57.841 10.942 85.202 1.00 79.56 96 ALA A N 1
ATOM 668 C CA . ALA A 1 96 ? -56.873 11.606 84.323 1.00 79.56 96 ALA A CA 1
ATOM 669 C C . ALA A 1 96 ? -55.806 10.629 83.792 1.00 79.56 96 ALA A C 1
ATOM 671 O O . ALA A 1 96 ? -55.408 10.703 82.629 1.00 79.56 96 ALA A O 1
ATOM 672 N N . TYR A 1 97 ? -55.376 9.677 84.626 1.00 82.44 97 TYR A N 1
ATOM 673 C CA . TYR A 1 97 ? -54.468 8.606 84.219 1.00 82.44 97 TYR A CA 1
ATOM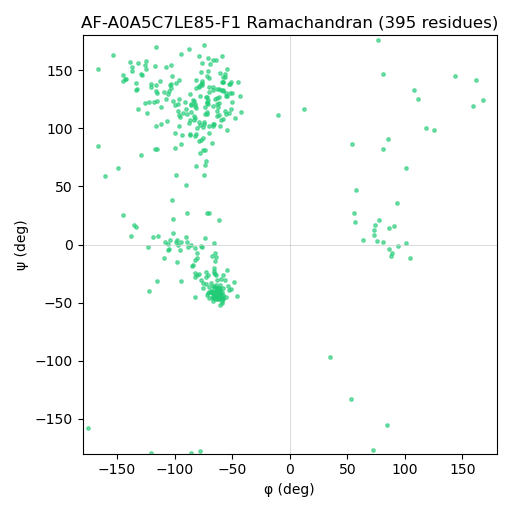 674 C C . TYR A 1 97 ? -55.102 7.688 83.166 1.00 82.44 97 TYR A C 1
ATOM 676 O O . TYR A 1 97 ? -54.479 7.400 82.142 1.00 82.44 97 TYR A O 1
ATOM 684 N N . LEU A 1 98 ? -56.347 7.259 83.395 1.00 84.38 98 LEU A N 1
ATOM 685 C CA . LEU A 1 98 ? -57.088 6.415 82.460 1.00 84.38 98 LEU A CA 1
ATOM 686 C C . LEU A 1 98 ? -57.320 7.124 81.117 1.00 84.38 98 LEU A C 1
ATOM 688 O O . LEU A 1 98 ? -57.136 6.511 80.069 1.00 84.38 98 LEU A O 1
ATOM 692 N N . ASP A 1 99 ? -57.652 8.415 81.138 1.00 84.19 99 ASP A N 1
ATOM 693 C CA . ASP A 1 99 ? -57.867 9.213 79.929 1.00 84.19 99 ASP A CA 1
ATOM 694 C C . ASP A 1 99 ? -56.577 9.347 79.103 1.00 84.19 99 ASP A C 1
ATOM 696 O O . ASP A 1 99 ? -56.607 9.161 77.886 1.00 84.19 99 ASP A O 1
ATOM 700 N N . CYS A 1 100 ? -55.428 9.584 79.749 1.00 85.38 100 CYS A N 1
ATOM 701 C CA . CYS A 1 100 ? -54.136 9.615 79.056 1.00 85.38 100 CYS A CA 1
ATOM 702 C C . CYS A 1 100 ? -53.719 8.253 78.491 1.00 85.38 100 CYS A C 1
ATOM 704 O O . CYS A 1 100 ? -53.141 8.196 77.406 1.00 85.38 100 CYS A O 1
ATOM 706 N N . LEU A 1 101 ? -54.024 7.150 79.182 1.00 87.00 101 LEU A N 1
ATOM 707 C CA . LEU A 1 101 ? -53.798 5.808 78.638 1.00 87.00 101 LEU A CA 1
ATOM 708 C C . LEU A 1 101 ? -54.661 5.541 77.397 1.00 87.00 101 LEU A C 1
ATOM 710 O O . LEU A 1 101 ? -54.169 4.962 76.429 1.00 87.00 101 LEU A O 1
ATOM 714 N N . CYS A 1 102 ? -55.923 5.974 77.407 1.00 88.56 102 CYS A N 1
ATOM 715 C CA . CYS A 1 102 ? -56.815 5.857 76.254 1.00 88.56 102 CYS A CA 1
ATOM 716 C C . CYS A 1 102 ? -56.327 6.691 75.057 1.00 88.56 102 CYS A C 1
ATOM 718 O O . CYS A 1 102 ? -56.374 6.207 73.927 1.00 88.56 102 CYS A O 1
ATOM 720 N N . GLU A 1 103 ? -55.826 7.907 75.292 1.00 89.56 103 GLU A N 1
ATOM 721 C CA . GLU A 1 103 ? -55.266 8.776 74.247 1.00 89.56 103 GLU A CA 1
ATOM 722 C C . GLU A 1 103 ? -53.994 8.172 73.638 1.00 89.56 103 GLU A C 1
ATOM 724 O O . GLU A 1 103 ? -53.912 8.023 72.421 1.00 89.56 103 GLU A O 1
ATOM 729 N N . LEU A 1 104 ? -53.068 7.678 74.470 1.00 88.25 104 LEU A N 1
ATOM 730 C CA . LEU A 1 104 ? -51.874 6.974 73.995 1.00 88.25 104 LEU A CA 1
ATOM 731 C C . LEU A 1 104 ? -52.226 5.731 73.164 1.00 88.25 104 LEU A C 1
ATOM 733 O O . LEU A 1 104 ? -51.587 5.459 72.150 1.00 88.25 104 LEU A O 1
ATOM 737 N N . TYR A 1 105 ? -53.234 4.961 73.580 1.00 90.44 105 TYR A N 1
ATOM 738 C CA . TYR A 1 105 ? -53.694 3.811 72.803 1.00 90.44 105 TYR A CA 1
ATOM 739 C C . TYR A 1 105 ? -54.251 4.240 71.438 1.00 90.44 105 TYR A C 1
ATOM 741 O O . TYR A 1 105 ? -53.917 3.626 70.424 1.00 90.44 105 TYR A O 1
ATOM 749 N N . SER A 1 106 ? -55.038 5.320 71.402 1.00 92.50 106 SER A N 1
ATOM 750 C CA . SER A 1 106 ? -55.543 5.906 70.157 1.00 92.50 106 SER A CA 1
ATOM 751 C C . SER A 1 106 ? -54.402 6.348 69.238 1.00 92.50 106 SER A C 1
ATOM 753 O O . SER A 1 106 ? -54.400 5.997 68.060 1.00 92.50 106 SER A O 1
ATOM 755 N N . ASP A 1 107 ? -53.395 7.041 69.773 1.00 89.06 107 ASP A N 1
ATOM 756 C CA . ASP A 1 107 ? -52.220 7.482 69.014 1.00 89.06 107 ASP A CA 1
ATOM 757 C C . ASP A 1 107 ? -51.429 6.302 68.436 1.00 89.06 107 ASP A C 1
ATOM 759 O O . ASP A 1 107 ? -50.943 6.357 67.302 1.00 89.06 107 ASP A O 1
ATOM 763 N N . VAL A 1 108 ? -51.306 5.209 69.194 1.00 91.94 108 VAL A N 1
ATOM 764 C CA . VAL A 1 108 ? -50.646 3.981 68.733 1.00 91.94 108 VAL A CA 1
ATOM 765 C C . VAL A 1 108 ? -51.420 3.335 67.583 1.00 91.94 108 VAL A C 1
ATOM 767 O O . VAL A 1 108 ? -50.799 2.908 66.607 1.00 91.94 108 VAL A O 1
ATOM 770 N N . GLU A 1 109 ? -52.749 3.262 67.654 1.00 92.12 109 GLU A N 1
ATOM 771 C CA . GLU A 1 109 ? -53.567 2.730 66.557 1.00 92.12 109 GLU A CA 1
ATOM 772 C C . GLU A 1 109 ? -53.526 3.642 65.318 1.00 92.12 109 GLU A C 1
ATOM 774 O O . GLU A 1 109 ? -53.331 3.155 64.201 1.00 92.12 109 GLU A O 1
ATOM 779 N N . ASP A 1 110 ? -53.563 4.964 65.497 1.00 90.44 110 ASP A N 1
ATOM 780 C CA . ASP A 1 110 ? -53.386 5.933 64.409 1.00 90.44 110 ASP A CA 1
ATOM 781 C C . ASP A 1 110 ? -52.013 5.799 63.739 1.00 90.44 110 ASP A C 1
ATOM 783 O O . ASP A 1 110 ? -51.891 5.840 62.508 1.00 90.44 110 ASP A O 1
ATOM 787 N N . LEU A 1 111 ? -50.957 5.611 64.534 1.00 90.50 111 LEU A N 1
ATOM 788 C CA . LEU A 1 111 ? -49.612 5.385 64.019 1.00 90.50 111 LEU A CA 1
ATOM 789 C C . LEU A 1 111 ? -49.532 4.066 63.243 1.00 90.50 111 LEU A C 1
ATOM 791 O O . LEU A 1 111 ? -48.938 4.041 62.165 1.00 90.50 111 LEU A O 1
ATOM 795 N N . LYS A 1 112 ? -50.163 2.988 63.728 1.00 89.75 112 LYS A N 1
ATOM 796 C CA . LYS A 1 112 ? -50.245 1.711 62.998 1.00 89.75 112 LYS A CA 1
ATOM 797 C C . LYS A 1 112 ? -50.922 1.880 61.641 1.00 89.75 112 LYS A C 1
ATOM 799 O O . LYS A 1 112 ? -50.402 1.369 60.649 1.00 89.75 112 LYS A O 1
ATOM 804 N N . VAL A 1 113 ? -52.027 2.625 61.569 1.00 87.00 113 VAL A N 1
ATOM 805 C CA . VAL A 1 113 ? -52.724 2.909 60.302 1.00 87.00 113 VAL A CA 1
ATOM 806 C C . VAL A 1 113 ? -51.830 3.706 59.352 1.00 87.00 113 VAL A C 1
ATOM 808 O O . VAL A 1 113 ? -51.721 3.355 58.176 1.00 87.00 113 VAL A O 1
ATOM 811 N N . LYS A 1 114 ? -51.130 4.736 59.846 1.00 86.38 114 LYS A N 1
ATOM 812 C CA . LYS A 1 114 ? -50.187 5.531 59.036 1.00 86.38 114 LYS A CA 1
ATOM 813 C C . LYS A 1 114 ? -49.022 4.688 58.510 1.00 86.38 114 LYS A C 1
ATOM 815 O O . LYS A 1 114 ? -48.671 4.805 57.338 1.00 86.38 114 LYS A O 1
ATOM 820 N N . VAL A 1 115 ? -48.448 3.816 59.341 1.00 85.44 115 VAL A N 1
ATOM 821 C CA . VAL A 1 115 ? -47.361 2.906 58.940 1.00 85.44 115 VAL A CA 1
ATOM 822 C C . VAL A 1 115 ? -47.850 1.889 57.907 1.00 85.44 115 VAL A C 1
ATOM 824 O O . VAL A 1 115 ? -47.171 1.669 56.906 1.00 85.44 115 VAL A O 1
ATOM 827 N N . ALA A 1 116 ? -49.044 1.319 58.087 1.00 81.88 116 ALA A N 1
ATOM 828 C CA . ALA A 1 116 ? -49.646 0.421 57.105 1.00 81.88 116 ALA A CA 1
ATOM 829 C C . ALA A 1 116 ? -49.899 1.137 55.769 1.00 81.88 116 ALA A C 1
ATOM 831 O O . ALA A 1 116 ? -49.532 0.617 54.720 1.00 81.88 116 ALA A O 1
ATOM 832 N N . ALA A 1 117 ? -50.421 2.367 55.795 1.00 79.25 117 ALA A N 1
ATOM 833 C CA . ALA A 1 117 ? -50.615 3.184 54.597 1.00 79.25 117 ALA A CA 1
ATOM 834 C C . ALA A 1 117 ? -49.293 3.537 53.891 1.00 79.25 117 ALA A C 1
ATOM 836 O O . ALA A 1 117 ? -49.267 3.666 52.670 1.00 79.25 117 ALA A O 1
ATOM 837 N N . MET A 1 118 ? -48.184 3.661 54.626 1.00 78.25 118 MET A N 1
ATOM 838 C CA . MET A 1 118 ? -46.854 3.837 54.033 1.00 78.25 118 MET A CA 1
ATOM 839 C C . MET A 1 118 ? -46.297 2.568 53.386 1.00 78.25 118 MET A C 1
ATOM 841 O O . MET A 1 118 ? -45.433 2.697 52.525 1.00 78.25 118 MET A O 1
ATOM 845 N N . TYR A 1 119 ? -46.747 1.380 53.799 1.00 77.88 119 TYR A N 1
ATOM 846 C CA . TYR A 1 119 ? -46.280 0.081 53.291 1.00 77.88 119 TYR A CA 1
ATOM 847 C C . TYR A 1 119 ? -47.163 -0.469 52.154 1.00 77.88 119 TYR A C 1
ATOM 849 O O . TYR A 1 119 ? -46.670 -1.141 51.242 1.00 77.88 119 TYR A O 1
ATOM 857 N N . ASP A 1 120 ? -48.458 -0.144 52.215 1.00 77.50 120 ASP A N 1
ATOM 858 C CA . ASP A 1 120 ? -49.530 -0.622 51.333 1.00 77.50 120 ASP A CA 1
ATOM 859 C C . ASP A 1 120 ? -50.151 0.503 50.478 1.00 77.50 120 ASP A C 1
ATOM 861 O O . ASP A 1 120 ? -51.163 0.299 49.807 1.00 77.50 120 ASP A O 1
ATOM 865 N N . GLY A 1 121 ? -49.574 1.706 50.516 1.00 71.94 121 GLY A N 1
ATOM 866 C CA . GLY A 1 121 ? -50.068 2.862 49.772 1.00 71.94 121 GLY A CA 1
ATOM 867 C C . GLY A 1 121 ? -49.947 2.700 48.252 1.00 71.94 121 GLY A C 1
ATOM 868 O O . GLY A 1 121 ? -49.142 1.905 47.768 1.00 71.94 121 GLY A O 1
ATOM 869 N N . PRO A 1 122 ? -50.725 3.464 47.463 1.00 74.25 122 PRO A N 1
ATOM 870 C CA . PRO A 1 122 ? -50.639 3.408 46.013 1.00 74.25 122 PRO A CA 1
ATOM 871 C C . PRO A 1 122 ? -49.345 4.067 45.524 1.00 74.25 122 PRO A C 1
ATOM 873 O O . PRO A 1 122 ? -49.168 5.281 45.631 1.00 74.25 122 PRO A O 1
ATOM 876 N N . TYR A 1 123 ? -48.446 3.274 44.946 1.00 79.69 123 TYR A N 1
ATOM 877 C CA . TYR A 1 123 ? -47.213 3.782 44.347 1.00 79.69 123 TYR A CA 1
ATOM 878 C C . TYR A 1 123 ? -47.376 3.989 42.842 1.00 79.69 123 TYR A C 1
ATOM 880 O O . TYR A 1 123 ? -47.978 3.181 42.135 1.00 79.69 123 TYR A O 1
ATOM 888 N N . VAL A 1 124 ? -46.787 5.064 42.320 1.00 80.75 124 VAL A N 1
ATOM 889 C CA . VAL A 1 124 ? -46.746 5.317 40.876 1.00 80.75 124 VAL A CA 1
ATOM 890 C C . VAL A 1 124 ? -45.527 4.599 40.296 1.00 80.75 124 VAL A C 1
ATOM 892 O O . VAL A 1 124 ? -44.422 5.135 40.307 1.00 80.75 124 VAL A O 1
ATOM 895 N N . THR A 1 125 ? -45.723 3.379 39.796 1.00 78.25 125 THR A N 1
ATOM 896 C CA . THR A 1 125 ? -44.625 2.484 39.388 1.00 78.25 125 THR A CA 1
ATOM 897 C C . THR A 1 125 ? -44.028 2.781 38.006 1.00 78.25 125 THR A C 1
ATOM 899 O O . THR A 1 125 ? -42.947 2.287 37.702 1.00 78.25 125 THR A O 1
ATOM 902 N N . LYS A 1 126 ? -44.671 3.638 37.195 1.00 84.56 126 LYS A N 1
ATOM 903 C CA . LYS A 1 126 ? -44.251 4.095 35.849 1.00 84.56 126 LYS A CA 1
ATOM 904 C C . LYS A 1 126 ? -43.527 3.028 35.013 1.00 84.56 126 LYS A C 1
ATOM 906 O O . LYS A 1 126 ? -44.178 2.261 34.320 1.00 84.56 126 LYS A O 1
ATOM 911 N N . CYS A 1 127 ? -42.195 3.051 35.027 1.00 83.94 127 CYS A N 1
ATOM 912 C CA . CYS A 1 127 ? -41.330 2.261 34.156 1.00 83.94 127 CYS A CA 1
ATOM 913 C C . CYS A 1 127 ? -41.137 0.816 34.632 1.00 83.94 127 CYS A C 1
ATOM 915 O O . CYS A 1 127 ? -40.522 0.037 33.917 1.00 83.94 127 CYS A O 1
ATOM 917 N N . LEU A 1 128 ? -41.619 0.467 35.826 1.00 87.88 128 LEU A N 1
ATOM 918 C CA . LEU A 1 128 ? -41.529 -0.886 36.356 1.00 87.88 128 LEU A CA 1
ATOM 919 C C . LEU A 1 128 ? -42.688 -1.716 35.796 1.00 87.88 128 LEU A C 1
ATOM 921 O O . LEU A 1 128 ? -43.849 -1.479 36.133 1.00 87.88 128 LEU A O 1
ATOM 925 N N . SER A 1 129 ? -42.382 -2.670 34.920 1.00 84.31 129 SER A N 1
ATOM 926 C CA . SER A 1 129 ? -43.396 -3.424 34.175 1.00 84.31 129 SER A CA 1
ATOM 927 C C . SER A 1 129 ? -44.065 -4.546 34.969 1.00 84.31 129 SER A C 1
ATOM 929 O O . SER A 1 129 ? -45.201 -4.894 34.650 1.00 84.31 129 SER A O 1
ATOM 931 N N . ASN A 1 130 ? -43.409 -5.099 35.999 1.00 85.25 130 ASN A N 1
ATOM 932 C CA . ASN A 1 130 ? -43.956 -6.235 36.757 1.00 85.25 130 ASN A CA 1
ATOM 933 C C . ASN A 1 130 ? -44.574 -5.845 38.108 1.00 85.25 130 ASN A C 1
ATOM 935 O O . ASN A 1 130 ? -44.941 -6.711 38.904 1.00 85.25 130 ASN A O 1
ATOM 939 N N . VAL A 1 131 ? -44.739 -4.547 38.366 1.00 88.56 131 VAL A N 1
ATOM 940 C CA . VAL A 1 131 ? -45.460 -4.024 39.533 1.00 88.56 131 VAL A CA 1
ATOM 941 C C . VAL A 1 131 ? -46.494 -2.995 39.094 1.00 88.56 131 VAL A C 1
ATOM 943 O O . VAL A 1 131 ? -46.311 -2.253 38.132 1.00 88.56 131 VAL A O 1
ATOM 946 N N . ASN A 1 132 ? -47.606 -2.938 39.811 1.00 85.00 132 ASN A N 1
ATOM 947 C CA . ASN A 1 132 ? -48.710 -2.033 39.518 1.00 85.00 132 ASN A CA 1
ATOM 948 C C . ASN A 1 132 ? -48.968 -1.103 40.710 1.00 85.00 132 ASN A C 1
ATOM 950 O O . ASN A 1 132 ? -48.305 -1.185 41.743 1.00 85.00 132 ASN A O 1
ATOM 954 N N . SER A 1 133 ? -49.969 -0.232 40.590 1.00 80.25 133 SER A N 1
ATOM 955 C CA . SER A 1 133 ? -50.317 0.734 41.638 1.00 80.25 133 SER A CA 1
ATOM 956 C C . SER A 1 133 ? -50.832 0.115 42.944 1.00 80.25 133 SER A C 1
ATOM 958 O O . SER A 1 133 ? -51.037 0.847 43.902 1.00 80.25 133 SER A O 1
ATOM 960 N N . SER A 1 134 ? -51.059 -1.202 42.992 1.00 81.19 134 SER A N 1
ATOM 961 C CA . SER A 1 134 ? -51.424 -1.956 44.203 1.00 81.19 134 SER A CA 1
ATOM 962 C C . SER A 1 134 ? -50.277 -2.807 44.767 1.00 81.19 134 SER A C 1
ATOM 964 O O . SER A 1 134 ? -50.451 -3.500 45.770 1.00 81.19 134 SER A O 1
ATOM 966 N N . SER A 1 135 ? -49.100 -2.787 44.136 1.00 85.19 135 SER A N 1
ATOM 967 C CA . SER A 1 135 ? -47.925 -3.509 44.620 1.00 85.19 135 SER A CA 1
ATOM 968 C C . SER A 1 135 ? -47.374 -2.865 45.893 1.00 85.19 135 SER A C 1
ATOM 970 O O . SER A 1 135 ? -47.145 -1.662 45.939 1.00 85.19 135 SER A O 1
ATOM 972 N N . LYS A 1 136 ? -47.124 -3.684 46.920 1.00 85.88 136 LYS A N 1
ATOM 973 C CA . LYS A 1 136 ? -46.545 -3.245 48.199 1.00 85.88 136 LYS A CA 1
ATOM 974 C C . LYS A 1 136 ? -45.070 -2.875 48.051 1.00 85.88 136 LYS A C 1
ATOM 976 O O . LYS A 1 136 ? -44.391 -3.378 47.150 1.00 85.88 136 LYS A O 1
ATOM 981 N N . LEU A 1 137 ? -44.549 -2.096 49.001 1.00 85.94 137 LEU A N 1
ATOM 982 C CA . LEU A 1 137 ? -43.150 -1.649 49.013 1.00 85.94 137 LEU A CA 1
ATOM 983 C C . LEU A 1 137 ? -42.120 -2.764 48.725 1.00 85.94 137 LEU A C 1
ATOM 985 O O . LEU A 1 137 ? -41.242 -2.540 47.890 1.00 85.94 137 LEU A O 1
ATOM 989 N N . PRO A 1 138 ? -42.213 -3.980 49.310 1.00 86.81 138 PRO A N 1
ATOM 990 C CA . PRO A 1 138 ? -41.231 -5.033 49.040 1.00 86.81 138 PRO A CA 1
ATOM 991 C C . PRO A 1 138 ? -41.225 -5.505 47.581 1.00 86.81 138 PRO A C 1
ATOM 993 O O . PRO A 1 138 ? -40.167 -5.806 47.037 1.00 86.81 138 PRO A O 1
ATOM 996 N N . ALA A 1 139 ? -42.390 -5.545 46.928 1.00 87.19 139 ALA A N 1
ATOM 997 C CA . ALA A 1 139 ? -42.491 -5.942 45.526 1.00 87.19 139 ALA A CA 1
ATOM 998 C C . ALA A 1 139 ? -41.850 -4.892 44.608 1.00 87.19 139 ALA A C 1
ATOM 1000 O O . ALA A 1 139 ? -41.126 -5.245 43.684 1.00 87.19 139 ALA A O 1
ATOM 1001 N N . ILE A 1 140 ? -42.053 -3.607 44.912 1.00 88.88 140 ILE A N 1
ATOM 1002 C CA . ILE A 1 140 ? -41.443 -2.495 44.170 1.00 88.88 140 ILE A CA 1
ATOM 1003 C C . ILE A 1 140 ? -39.925 -2.498 44.336 1.00 88.88 140 ILE A C 1
ATOM 1005 O O . ILE A 1 140 ? -39.206 -2.334 43.354 1.00 88.88 140 ILE A O 1
ATOM 1009 N N . MET A 1 141 ? -39.429 -2.719 45.556 1.00 88.50 141 MET A N 1
ATOM 1010 C CA . MET A 1 141 ? -37.990 -2.807 45.812 1.00 88.50 141 MET A CA 1
ATOM 1011 C C . MET A 1 141 ? -37.354 -3.989 45.076 1.00 88.50 141 MET A C 1
ATOM 1013 O O . MET A 1 141 ? -36.294 -3.827 44.478 1.00 88.50 141 MET A O 1
ATOM 1017 N N . ASN A 1 142 ? -38.010 -5.152 45.061 1.00 89.94 142 ASN A N 1
ATOM 1018 C CA . ASN A 1 142 ? -37.524 -6.312 44.313 1.00 89.94 142 ASN A CA 1
ATOM 1019 C C . ASN A 1 142 ? -37.505 -6.059 42.803 1.00 89.94 142 ASN A C 1
ATOM 1021 O O . ASN A 1 142 ? -36.543 -6.435 42.136 1.00 89.94 142 ASN A O 1
ATOM 1025 N N . GLU A 1 143 ? -38.524 -5.388 42.270 1.00 91.38 143 GLU A N 1
ATOM 1026 C CA . GLU A 1 143 ? -38.568 -5.048 40.850 1.00 91.38 143 GLU A CA 1
ATOM 1027 C C . GLU A 1 143 ? -37.498 -4.016 40.475 1.00 91.38 143 GLU A C 1
ATOM 1029 O O . GLU A 1 143 ? -36.811 -4.181 39.473 1.00 91.38 143 GLU A O 1
ATOM 1034 N N . LEU A 1 144 ? -37.272 -2.998 41.313 1.00 90.12 144 LEU A N 1
ATOM 1035 C CA . LEU A 1 144 ? -36.192 -2.030 41.112 1.00 90.12 144 LEU A CA 1
ATOM 1036 C C . LEU A 1 144 ? -34.816 -2.709 41.106 1.00 90.12 144 LEU A C 1
ATOM 1038 O O . LEU A 1 144 ? -33.965 -2.376 40.283 1.00 90.12 144 LEU A O 1
ATOM 1042 N N . ILE A 1 145 ? -34.598 -3.668 42.011 1.00 91.56 145 ILE A N 1
ATOM 1043 C CA . ILE A 1 145 ? -33.373 -4.477 42.041 1.00 91.56 145 ILE A CA 1
ATOM 1044 C C . ILE A 1 145 ? -33.243 -5.283 40.744 1.00 91.56 145 ILE A C 1
ATOM 1046 O O . ILE A 1 145 ? -32.170 -5.289 40.144 1.00 91.56 145 ILE A O 1
ATOM 1050 N N . SER A 1 146 ? -34.326 -5.920 40.291 1.00 90.88 146 SER A N 1
ATOM 1051 C CA . SER A 1 146 ? -34.357 -6.691 39.043 1.00 90.88 146 SER A CA 1
ATOM 1052 C C . SER A 1 146 ? -33.989 -5.830 37.829 1.00 90.88 146 SER A C 1
ATOM 1054 O O . SER A 1 146 ? -33.080 -6.179 37.073 1.00 90.88 146 SER A O 1
ATOM 1056 N N . GLU A 1 147 ? -34.608 -4.654 37.696 1.00 91.31 147 GLU A N 1
ATOM 1057 C CA . GLU A 1 147 ? -34.313 -3.683 36.636 1.00 91.31 147 GLU A CA 1
ATOM 1058 C C . GLU A 1 147 ? -32.862 -3.193 36.694 1.00 91.31 147 GLU A C 1
ATOM 1060 O O . GLU A 1 147 ? -32.177 -3.106 35.672 1.00 91.31 147 GLU A O 1
ATOM 1065 N N . PHE A 1 148 ? -32.335 -2.936 37.894 1.00 90.94 148 PHE A N 1
ATOM 1066 C CA . PHE A 1 148 ? -30.939 -2.541 38.056 1.00 90.94 148 PHE A CA 1
ATOM 1067 C C . PHE A 1 148 ? -29.977 -3.665 37.637 1.00 90.94 148 PHE A C 1
ATOM 1069 O O . PHE A 1 148 ? -28.990 -3.411 36.943 1.00 90.94 148 PHE A O 1
ATOM 1076 N N . CYS A 1 149 ? -30.277 -4.921 37.978 1.00 92.62 149 CYS A N 1
ATOM 1077 C CA . CYS A 1 149 ? -29.508 -6.082 37.528 1.00 92.62 149 CYS A CA 1
ATOM 1078 C C . CYS A 1 149 ? -29.564 -6.264 35.997 1.00 92.62 149 CYS A C 1
ATOM 1080 O O . CYS A 1 149 ? -28.539 -6.558 35.367 1.00 92.62 149 CYS A O 1
ATOM 1082 N N . ALA A 1 150 ? -30.726 -6.044 35.377 1.00 91.31 150 ALA A N 1
ATOM 1083 C CA . ALA A 1 150 ? -30.887 -6.089 33.923 1.00 91.31 150 ALA A CA 1
ATOM 1084 C C . ALA A 1 150 ? -30.098 -4.967 33.223 1.00 91.31 150 ALA A C 1
ATOM 1086 O O . ALA A 1 150 ? -29.417 -5.205 32.216 1.00 91.31 150 ALA A O 1
ATOM 1087 N N . LEU A 1 151 ? -30.109 -3.757 33.790 1.00 92.81 151 LEU A N 1
ATOM 1088 C CA . LEU A 1 151 ? -29.333 -2.625 33.291 1.00 92.81 151 LEU A CA 1
ATOM 1089 C C . LEU A 1 151 ? -27.827 -2.897 33.362 1.00 92.81 151 LEU A C 1
ATOM 1091 O O . LEU A 1 151 ? -27.129 -2.692 32.370 1.00 92.81 151 LEU A O 1
ATOM 1095 N N . VAL A 1 152 ? -27.324 -3.416 34.489 1.00 94.56 152 VAL A N 1
ATOM 1096 C CA . VAL A 1 152 ? -25.913 -3.824 34.636 1.00 94.56 152 VAL A CA 1
ATOM 1097 C C . VAL A 1 152 ? -25.516 -4.822 33.544 1.00 94.56 152 VAL A C 1
ATOM 1099 O O . VAL A 1 152 ? -24.480 -4.652 32.898 1.00 94.56 152 VAL A O 1
ATOM 1102 N N . THR A 1 153 ? -26.363 -5.818 33.277 1.00 94.31 153 THR A N 1
ATOM 1103 C CA . THR A 1 153 ? -26.136 -6.801 32.204 1.00 94.31 153 THR A CA 1
ATOM 1104 C C . THR A 1 153 ? -26.059 -6.137 30.824 1.00 94.31 153 THR A C 1
ATOM 1106 O O . THR A 1 153 ? -25.166 -6.439 30.030 1.00 94.31 153 THR A O 1
ATOM 1109 N N . THR A 1 154 ? -26.951 -5.184 30.548 1.00 94.56 154 THR A N 1
ATOM 1110 C CA . THR A 1 154 ? -26.991 -4.447 29.274 1.00 94.56 154 THR A CA 1
ATOM 1111 C C . THR A 1 154 ? -25.749 -3.572 29.080 1.00 94.56 154 THR A C 1
ATOM 1113 O O . THR A 1 154 ? -25.153 -3.569 28.002 1.00 94.56 154 THR A O 1
ATOM 1116 N N . VAL A 1 155 ? -25.309 -2.870 30.129 1.00 93.94 155 VAL A N 1
ATOM 1117 C CA . VAL A 1 155 ? -24.091 -2.044 30.108 1.00 93.94 155 VAL A CA 1
ATOM 1118 C C . VAL A 1 155 ? -22.848 -2.905 29.869 1.00 93.94 155 VAL A C 1
ATOM 1120 O O . VAL A 1 155 ? -21.992 -2.530 29.067 1.00 93.94 155 VAL A O 1
ATOM 1123 N N . ALA A 1 156 ? -22.764 -4.084 30.491 1.00 93.38 156 ALA A N 1
ATOM 1124 C CA . ALA A 1 156 ? -21.671 -5.024 30.250 1.00 93.38 156 ALA A CA 1
ATOM 1125 C C . ALA A 1 156 ? -21.630 -5.499 28.784 1.00 93.38 156 ALA A C 1
ATOM 1127 O O . ALA A 1 156 ? -20.564 -5.505 28.167 1.00 93.38 156 ALA A O 1
ATOM 1128 N N . ALA A 1 157 ? -22.786 -5.825 28.194 1.00 91.81 157 ALA A N 1
ATOM 1129 C CA . ALA A 1 157 ? -22.870 -6.211 26.785 1.00 91.81 157 ALA A CA 1
ATOM 1130 C C . ALA A 1 157 ? -22.452 -5.067 25.841 1.00 91.81 157 ALA A C 1
ATOM 1132 O O . ALA A 1 157 ? -21.710 -5.293 24.881 1.00 91.81 157 ALA A O 1
ATOM 1133 N N . LEU A 1 158 ? -22.872 -3.831 26.134 1.00 93.00 158 LEU A N 1
ATOM 1134 C CA . LEU A 1 158 ? -22.468 -2.649 25.372 1.00 93.00 158 LEU A CA 1
ATOM 1135 C C . LEU A 1 158 ? -20.952 -2.418 25.452 1.00 93.00 158 LEU A C 1
ATOM 1137 O O . LEU A 1 158 ? -20.322 -2.150 24.430 1.00 93.00 158 LEU A O 1
ATOM 1141 N N . GLN A 1 159 ? -20.342 -2.589 26.630 1.00 93.38 159 GLN A N 1
ATOM 1142 C CA . GLN A 1 159 ? -18.889 -2.498 26.794 1.00 93.38 159 GLN A CA 1
ATOM 1143 C C . GLN A 1 159 ? -18.158 -3.503 25.893 1.00 93.38 159 GLN A C 1
ATOM 1145 O O . GLN A 1 159 ? -17.177 -3.150 25.237 1.00 93.38 159 GLN A O 1
ATOM 1150 N N . THR A 1 160 ? -18.646 -4.744 25.808 1.00 87.50 160 THR A N 1
ATOM 1151 C CA . THR A 1 160 ? -18.091 -5.753 24.896 1.00 87.50 160 THR A CA 1
ATOM 1152 C C . THR A 1 160 ? -18.216 -5.325 23.433 1.00 87.50 160 THR A C 1
ATOM 1154 O O . THR A 1 160 ? -17.249 -5.447 22.680 1.00 87.50 160 THR A O 1
ATOM 1157 N N . GLN A 1 161 ? -19.365 -4.781 23.019 1.00 88.56 161 GLN A N 1
ATOM 1158 C CA . GLN A 1 161 ? -19.556 -4.284 21.651 1.00 88.56 161 GLN A CA 1
ATOM 1159 C C . GLN A 1 161 ? -18.609 -3.122 21.320 1.00 88.56 161 GLN A C 1
ATOM 1161 O O . GLN A 1 161 ? -17.976 -3.129 20.263 1.00 88.56 161 GLN A O 1
ATOM 1166 N N . VAL A 1 162 ? -18.447 -2.164 22.238 1.00 89.88 162 VAL A N 1
ATOM 1167 C CA . VAL A 1 162 ? -17.511 -1.039 22.085 1.00 89.88 162 VAL A CA 1
ATOM 1168 C C . VAL A 1 162 ? -16.066 -1.532 21.991 1.00 89.88 162 VAL A C 1
ATOM 1170 O O . VAL A 1 162 ? -15.316 -1.055 21.141 1.00 89.88 162 VAL A O 1
ATOM 1173 N N . ASN A 1 163 ? -15.672 -2.518 22.800 1.00 84.94 163 ASN A N 1
ATOM 1174 C CA . ASN A 1 163 ? -14.336 -3.117 22.737 1.00 84.94 163 ASN A CA 1
ATOM 1175 C C . ASN A 1 163 ? -14.093 -3.827 21.395 1.00 84.94 163 ASN A C 1
ATOM 1177 O O . ASN A 1 163 ? -13.037 -3.654 20.782 1.00 84.94 163 ASN A O 1
ATOM 1181 N N . ASN A 1 164 ? -15.080 -4.575 20.896 1.00 83.19 164 ASN A N 1
ATOM 1182 C CA . ASN A 1 164 ? -15.000 -5.220 19.585 1.00 83.19 164 ASN A CA 1
ATOM 1183 C C . ASN A 1 164 ? -14.866 -4.192 18.454 1.00 83.19 164 ASN A C 1
ATOM 1185 O O . ASN A 1 164 ? -14.104 -4.419 17.515 1.00 83.19 164 ASN A O 1
ATOM 1189 N N . LEU A 1 165 ? -15.546 -3.048 18.551 1.00 83.25 165 LEU A N 1
ATOM 1190 C CA . LEU A 1 165 ? -15.442 -1.978 17.561 1.00 83.25 165 LEU A CA 1
ATOM 1191 C C . LEU A 1 165 ? -14.092 -1.250 17.632 1.00 83.25 165 LEU A C 1
ATOM 1193 O O . LEU A 1 165 ? -13.485 -0.985 16.598 1.00 83.25 165 LEU A O 1
ATOM 1197 N N . SER A 1 166 ? -13.609 -0.937 18.835 1.00 80.62 166 SER A N 1
ATOM 1198 C CA . SER A 1 166 ? -12.384 -0.151 19.026 1.00 80.62 166 SER A CA 1
ATOM 1199 C C . SER A 1 166 ? -11.103 -0.955 18.801 1.00 80.62 166 SER A C 1
ATOM 1201 O O . SER A 1 166 ? -10.106 -0.398 18.349 1.00 80.62 166 SER A O 1
ATOM 1203 N N . THR A 1 167 ? -11.117 -2.262 19.077 1.00 79.06 167 THR A N 1
ATOM 1204 C CA . THR A 1 167 ? -9.914 -3.111 19.009 1.00 79.06 167 THR A CA 1
ATOM 1205 C C . THR A 1 167 ? -10.056 -4.289 18.048 1.00 79.06 167 THR A C 1
ATOM 1207 O O . THR A 1 167 ? -9.129 -4.578 17.285 1.00 79.06 167 THR A O 1
ATOM 1210 N N . GLY A 1 168 ? -11.220 -4.942 18.020 1.00 82.62 168 GLY A N 1
ATOM 1211 C CA . GLY A 1 168 ? -11.474 -6.110 17.174 1.00 82.62 168 GLY A CA 1
ATOM 1212 C C . GLY A 1 168 ? -11.557 -5.763 15.687 1.00 82.62 168 GLY A C 1
ATOM 1213 O O . GLY A 1 168 ? -10.916 -6.418 14.862 1.00 82.62 168 GLY A O 1
ATOM 1214 N N . LEU A 1 169 ? -12.290 -4.705 15.332 1.00 83.12 169 LEU A N 1
ATOM 1215 C CA . LEU A 1 169 ? -12.481 -4.302 13.940 1.00 83.12 169 LEU A CA 1
ATOM 1216 C C . LEU A 1 169 ? -11.178 -3.809 13.280 1.00 83.12 169 LEU A C 1
ATOM 1218 O O . LEU A 1 169 ? -10.846 -4.343 12.220 1.00 83.12 169 LEU A O 1
ATOM 1222 N N . PRO A 1 170 ? -10.375 -2.900 13.877 1.00 84.88 170 PRO A N 1
ATOM 1223 C CA . PRO A 1 170 ? -9.081 -2.519 13.305 1.00 84.88 170 PRO A CA 1
ATOM 1224 C C . PRO A 1 170 ? -8.139 -3.711 13.121 1.00 84.88 170 PRO A C 1
ATOM 1226 O O . PRO A 1 170 ? -7.445 -3.806 12.111 1.00 84.88 170 PRO A O 1
ATOM 1229 N N . THR A 1 171 ? -8.151 -4.657 14.065 1.00 86.94 171 THR A N 1
ATOM 1230 C CA . THR A 1 171 ? -7.353 -5.886 13.975 1.00 86.94 171 THR A CA 1
ATOM 1231 C C . THR A 1 171 ? -7.814 -6.774 12.823 1.00 86.94 171 THR A C 1
ATOM 1233 O O . THR A 1 171 ? -6.992 -7.241 12.035 1.00 86.94 171 THR A O 1
ATOM 1236 N N . THR A 1 172 ? -9.125 -6.961 12.680 1.00 86.06 172 THR A N 1
ATOM 1237 C CA . THR A 1 172 ? -9.723 -7.763 11.604 1.00 86.06 172 THR A CA 1
ATOM 1238 C C . THR A 1 172 ? -9.450 -7.144 10.237 1.00 86.06 172 THR A C 1
ATOM 1240 O O . THR A 1 172 ? -9.013 -7.848 9.330 1.00 86.06 172 THR A O 1
ATOM 1243 N N . ILE A 1 173 ? -9.631 -5.827 10.096 1.00 85.88 173 ILE A N 1
ATOM 1244 C CA . ILE A 1 173 ? -9.336 -5.093 8.859 1.00 85.88 173 ILE A CA 1
ATOM 1245 C C . ILE A 1 173 ? -7.851 -5.206 8.515 1.00 85.88 173 ILE A C 1
ATOM 1247 O O . ILE A 1 173 ? -7.517 -5.529 7.379 1.00 85.88 173 ILE A O 1
ATOM 1251 N N . GLY A 1 174 ? -6.952 -4.992 9.477 1.00 85.50 174 GLY A N 1
ATOM 1252 C CA . GLY A 1 174 ? -5.517 -5.113 9.231 1.00 85.50 174 GLY A CA 1
ATOM 1253 C C . GLY A 1 174 ? -5.100 -6.520 8.805 1.00 85.50 174 GLY A C 1
ATOM 1254 O O . GLY A 1 174 ? -4.327 -6.672 7.862 1.00 85.50 174 GLY A O 1
ATOM 1255 N N . ASN A 1 175 ? -5.666 -7.559 9.425 1.00 85.00 175 ASN A N 1
ATOM 1256 C CA . ASN A 1 175 ? -5.421 -8.950 9.035 1.00 85.00 175 ASN A CA 1
ATOM 1257 C C . ASN A 1 175 ? -5.988 -9.272 7.645 1.00 85.00 175 ASN A C 1
ATOM 1259 O O . ASN A 1 175 ? -5.320 -9.933 6.843 1.00 85.00 175 ASN A O 1
ATOM 1263 N N . PHE A 1 176 ? -7.191 -8.777 7.338 1.00 87.19 176 PHE A N 1
ATOM 1264 C CA . PHE A 1 176 ? -7.796 -8.907 6.016 1.00 87.19 176 PHE A CA 1
ATOM 1265 C C . PHE A 1 176 ? -6.925 -8.241 4.952 1.00 87.19 176 PHE A C 1
ATOM 1267 O O . PHE A 1 176 ? -6.545 -8.899 3.993 1.00 87.19 176 PHE A O 1
ATOM 1274 N N . LEU A 1 177 ? -6.537 -6.977 5.140 1.00 85.06 177 LEU A N 1
ATOM 1275 C CA . LEU A 1 177 ? -5.701 -6.243 4.189 1.00 85.06 177 LEU A CA 1
ATOM 1276 C C . LEU A 1 177 ? -4.324 -6.887 4.016 1.00 85.06 177 LEU A C 1
ATOM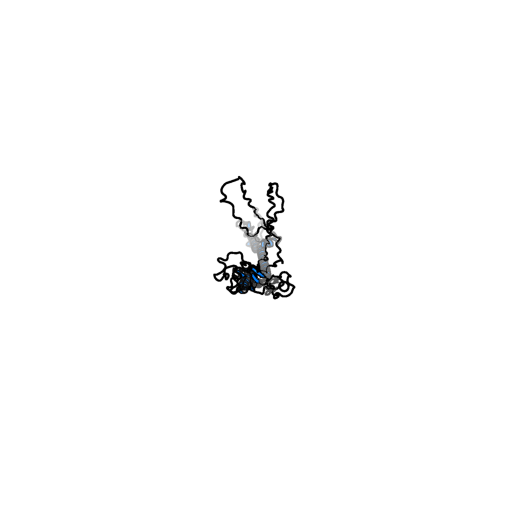 1278 O O . LEU A 1 177 ? -3.830 -6.969 2.894 1.00 85.06 177 LEU A O 1
ATOM 1282 N N . ASN A 1 178 ? -3.721 -7.398 5.093 1.00 83.19 178 ASN A N 1
ATOM 1283 C CA . ASN A 1 178 ? -2.456 -8.124 5.009 1.00 83.19 178 ASN A CA 1
ATOM 1284 C C . ASN A 1 178 ? -2.557 -9.380 4.131 1.00 83.19 178 ASN A C 1
ATOM 1286 O O . ASN A 1 178 ? -1.599 -9.717 3.436 1.00 83.19 178 ASN A O 1
ATOM 1290 N N . THR A 1 179 ? -3.712 -10.047 4.153 1.00 81.94 179 THR A N 1
ATOM 1291 C CA . THR A 1 179 ? -3.982 -11.258 3.367 1.00 81.94 179 THR A CA 1
ATOM 1292 C C . THR A 1 179 ? -4.398 -10.929 1.932 1.00 81.94 179 THR A C 1
ATOM 1294 O O . THR A 1 179 ? -3.910 -11.544 0.990 1.00 81.94 179 THR A O 1
ATOM 1297 N N . ALA A 1 180 ? -5.298 -9.959 1.763 1.00 81.31 180 ALA A N 1
ATOM 1298 C CA . ALA A 1 180 ? -5.929 -9.621 0.492 1.00 81.31 180 ALA A CA 1
ATOM 1299 C C . ALA A 1 180 ? -4.995 -8.849 -0.447 1.00 81.31 180 ALA A C 1
ATOM 1301 O O . ALA A 1 180 ? -5.014 -9.067 -1.656 1.00 81.31 180 ALA A O 1
ATOM 1302 N N . LEU A 1 181 ? -4.159 -7.958 0.093 1.00 78.88 181 LEU A N 1
ATOM 1303 C CA . LEU A 1 181 ? -3.067 -7.377 -0.676 1.00 78.88 181 LEU A CA 1
ATOM 1304 C C . LEU A 1 181 ? -2.024 -8.472 -0.864 1.00 78.88 181 LEU A C 1
ATOM 1306 O O . LEU A 1 181 ? -1.579 -9.054 0.114 1.00 78.88 181 LEU A O 1
ATOM 1310 N N . THR A 1 182 ? -1.590 -8.770 -2.076 1.00 68.06 182 THR A N 1
ATOM 1311 C CA . THR A 1 182 ? -0.480 -9.713 -2.310 1.00 68.06 182 THR A CA 1
ATOM 1312 C C . THR A 1 182 ? 0.847 -8.870 -2.419 1.00 68.06 182 THR A C 1
ATOM 1314 O O . THR A 1 182 ? 0.710 -7.649 -2.451 1.00 68.06 182 THR A O 1
ATOM 1317 N N . SER A 1 183 ? 2.112 -9.366 -2.331 1.00 64.94 183 SER A N 1
ATOM 1318 C CA . SER A 1 183 ? 3.342 -8.726 -2.937 1.00 64.94 183 SER A CA 1
ATOM 1319 C C . SER A 1 183 ? 4.465 -9.661 -3.531 1.00 64.94 183 SER A C 1
ATOM 1321 O O . SER A 1 183 ? 4.652 -10.664 -2.882 1.00 64.94 183 SER A O 1
ATOM 1323 N N . CYS A 1 184 ? 5.196 -9.402 -4.665 1.00 51.81 184 CYS A N 1
ATOM 1324 C CA . CYS A 1 184 ? 6.241 -10.197 -5.413 1.00 51.81 184 CYS A CA 1
ATOM 1325 C C . CYS A 1 184 ? 6.747 -11.443 -4.672 1.00 51.81 184 CYS A C 1
ATOM 1327 O O . CYS A 1 184 ? 7.431 -11.264 -3.680 1.00 51.81 184 CYS A O 1
ATOM 1329 N N . ALA A 1 185 ? 6.445 -12.668 -5.132 1.00 57.38 185 ALA A N 1
ATOM 1330 C CA . ALA A 1 185 ? 6.063 -13.776 -4.258 1.00 57.38 185 ALA A CA 1
ATOM 1331 C C . ALA A 1 185 ? 4.821 -13.452 -3.383 1.00 57.38 185 ALA A C 1
ATOM 1333 O O . ALA A 1 185 ? 4.841 -13.715 -2.182 1.00 57.38 185 ALA A O 1
ATOM 1334 N N . GLY A 1 186 ? 3.700 -12.892 -3.905 1.00 46.19 186 GLY A N 1
ATOM 1335 C CA . GLY A 1 186 ? 3.352 -12.262 -5.216 1.00 46.19 186 GLY A CA 1
ATOM 1336 C C . GLY A 1 186 ? 2.572 -10.919 -5.124 1.00 46.19 186 GLY A C 1
ATOM 1337 O O . GLY A 1 186 ? 1.715 -10.907 -4.280 1.00 46.19 186 GLY A O 1
ATOM 1338 N N . SER A 1 187 ? 2.846 -9.862 -5.954 1.00 46.38 187 SER A N 1
ATOM 1339 C CA . SER A 1 187 ? 2.509 -8.372 -6.036 1.00 46.38 187 SER A CA 1
ATOM 1340 C C . SER A 1 187 ? 3.638 -7.260 -5.967 1.00 46.38 187 SER A C 1
ATOM 1342 O O . SER A 1 187 ? 4.222 -6.871 -4.947 1.00 46.38 187 SER A O 1
ATOM 1344 N N . SER A 1 188 ? 4.021 -6.732 -7.122 1.00 55.66 188 SER A N 1
ATOM 1345 C CA . SER A 1 188 ? 5.057 -5.704 -7.221 1.00 55.66 188 SER A CA 1
ATOM 1346 C C . SER A 1 188 ? 4.462 -4.376 -6.778 1.00 55.66 188 SER A C 1
ATOM 1348 O O . SER A 1 188 ? 3.315 -4.071 -7.097 1.00 55.66 188 SER A O 1
ATOM 1350 N N . GLY A 1 189 ? 5.243 -3.580 -6.051 1.00 61.81 189 GLY A N 1
ATOM 1351 C CA . GLY A 1 189 ? 4.835 -2.227 -5.678 1.00 61.81 189 GLY A CA 1
ATOM 1352 C C . GLY A 1 189 ? 4.088 -2.118 -4.349 1.00 61.81 189 GLY A C 1
ATOM 1353 O O . GLY A 1 189 ? 3.494 -1.077 -4.099 1.00 61.81 189 GLY A O 1
ATOM 1354 N N . LEU A 1 190 ? 4.120 -3.132 -3.479 1.00 72.12 190 LEU A N 1
ATOM 1355 C CA . LEU A 1 190 ? 3.501 -3.083 -2.150 1.00 72.12 190 LEU A CA 1
ATOM 1356 C C . LEU A 1 190 ? 4.463 -3.578 -1.064 1.00 72.12 190 LEU A C 1
ATOM 1358 O O . LEU A 1 190 ? 4.827 -4.748 -1.031 1.00 72.12 190 LEU A O 1
ATOM 1362 N N . LYS A 1 191 ? 4.835 -2.695 -0.133 1.00 75.81 191 LYS A N 1
ATOM 1363 C CA . LYS A 1 191 ? 5.569 -3.040 1.091 1.00 75.81 191 LYS A CA 1
ATOM 1364 C C . LYS A 1 191 ? 4.605 -3.078 2.269 1.00 75.81 191 LYS A C 1
ATOM 1366 O O . LYS A 1 191 ? 3.956 -2.077 2.563 1.00 75.81 191 LYS A O 1
ATOM 1371 N N . LYS A 1 192 ? 4.545 -4.209 2.970 1.00 79.50 192 LYS A N 1
ATOM 1372 C CA . LYS A 1 192 ? 3.708 -4.388 4.164 1.00 79.50 192 LYS A CA 1
ATOM 1373 C C . LYS A 1 192 ? 4.556 -4.347 5.430 1.00 79.50 192 LYS A C 1
ATOM 1375 O O . LYS A 1 192 ? 5.632 -4.938 5.468 1.00 79.50 192 LYS A O 1
ATOM 1380 N N . THR A 1 193 ? 4.079 -3.667 6.466 1.00 81.12 193 THR A N 1
ATOM 1381 C CA . THR A 1 193 ? 4.684 -3.670 7.805 1.00 81.12 193 THR A CA 1
ATOM 1382 C C . THR A 1 193 ? 3.601 -3.736 8.884 1.00 81.12 193 THR A C 1
ATOM 1384 O O . THR A 1 193 ? 2.451 -3.371 8.646 1.00 81.12 193 THR A O 1
ATOM 1387 N N . GLY A 1 194 ? 3.960 -4.215 10.078 1.00 83.69 194 GLY A N 1
ATOM 1388 C CA . GLY A 1 194 ? 3.008 -4.404 11.179 1.00 83.69 194 GLY A CA 1
ATOM 1389 C C . GLY A 1 194 ? 2.039 -5.577 10.970 1.00 83.69 194 GLY A C 1
ATOM 1390 O O . GLY A 1 194 ? 2.141 -6.332 10.006 1.00 83.69 194 GLY A O 1
ATOM 1391 N N . SER A 1 195 ? 1.105 -5.745 11.908 1.00 81.69 195 SER A N 1
ATOM 1392 C CA . SER A 1 195 ? 0.008 -6.729 11.853 1.00 81.69 195 SER A CA 1
ATOM 1393 C C . SER A 1 195 ? -1.191 -6.243 12.681 1.00 81.69 195 SER A C 1
ATOM 1395 O O . SER A 1 195 ? -1.049 -5.310 13.482 1.00 81.69 195 SER A O 1
ATOM 1397 N N . GLY A 1 196 ? -2.379 -6.827 12.478 1.00 86.25 196 GLY A N 1
ATOM 1398 C CA . GLY A 1 196 ? -3.595 -6.410 13.183 1.00 86.25 196 GLY A CA 1
ATOM 1399 C C . GLY A 1 196 ? -3.863 -4.906 13.054 1.00 86.25 196 GLY A C 1
ATOM 1400 O O . GLY A 1 196 ? -3.723 -4.336 11.976 1.00 86.25 196 GLY A O 1
ATOM 1401 N N . SER A 1 197 ? -4.180 -4.234 14.164 1.00 84.50 197 SER A N 1
ATOM 1402 C CA . SER A 1 197 ? -4.491 -2.793 14.192 1.00 84.50 197 SER A CA 1
ATOM 1403 C C . SER A 1 197 ? -3.329 -1.869 13.795 1.00 84.50 197 SER A C 1
ATOM 1405 O O . SER A 1 197 ? -3.535 -0.676 13.590 1.00 84.50 197 SER A O 1
ATOM 1407 N N . THR A 1 198 ? -2.109 -2.403 13.673 1.00 86.31 198 THR A N 1
ATOM 1408 C CA . THR A 1 198 ? -0.899 -1.646 13.305 1.00 86.31 198 THR A CA 1
ATOM 1409 C C . THR A 1 198 ? -0.460 -1.872 11.860 1.00 86.31 198 THR A C 1
ATOM 1411 O O . THR A 1 198 ? 0.595 -1.376 11.459 1.00 86.31 198 THR A O 1
ATOM 1414 N N . PHE A 1 199 ? -1.239 -2.632 11.084 1.00 85.88 199 PHE A N 1
ATOM 1415 C CA . PHE A 1 199 ? -0.930 -2.936 9.694 1.00 85.88 199 PHE A CA 1
ATOM 1416 C C . PHE A 1 199 ? -0.779 -1.661 8.851 1.00 85.88 199 PHE A C 1
ATOM 1418 O O . PHE A 1 199 ? -1.626 -0.767 8.879 1.00 85.88 199 PHE A O 1
ATOM 1425 N N . LYS A 1 200 ? 0.298 -1.600 8.066 1.00 81.81 200 LYS A N 1
ATOM 1426 C CA . LYS A 1 200 ? 0.587 -0.527 7.114 1.00 81.81 200 LYS A CA 1
ATOM 1427 C C . LYS A 1 200 ? 0.992 -1.126 5.774 1.00 81.81 200 LYS A C 1
ATOM 1429 O O . LYS A 1 200 ? 1.850 -2.005 5.714 1.00 81.81 200 LYS A O 1
ATOM 1434 N N . ALA A 1 201 ? 0.421 -0.595 4.698 1.00 82.38 201 ALA A N 1
ATOM 1435 C CA . ALA A 1 201 ? 0.831 -0.884 3.331 1.00 82.38 201 ALA A CA 1
ATOM 1436 C C . ALA A 1 201 ? 1.383 0.392 2.683 1.00 82.38 201 ALA A C 1
ATOM 1438 O O . ALA A 1 201 ? 0.759 1.450 2.739 1.00 82.38 201 ALA A O 1
ATOM 1439 N N . THR A 1 202 ? 2.562 0.300 2.076 1.00 75.56 202 THR A N 1
ATOM 1440 C CA . THR A 1 202 ? 3.204 1.383 1.328 1.00 75.56 202 THR A CA 1
ATOM 1441 C C . THR A 1 202 ? 3.301 0.982 -0.132 1.00 75.56 202 THR A C 1
ATOM 1443 O O . THR A 1 202 ? 3.892 -0.046 -0.459 1.00 75.56 202 THR A O 1
ATOM 1446 N N . PHE A 1 203 ? 2.740 1.808 -1.007 1.00 76.25 203 PHE A N 1
ATOM 1447 C CA . PHE A 1 203 ? 2.787 1.592 -2.446 1.00 76.25 203 PHE A CA 1
ATOM 1448 C C . PHE A 1 203 ? 4.125 2.104 -2.999 1.00 76.25 203 PHE A C 1
ATOM 1450 O O . PHE A 1 203 ? 4.461 3.273 -2.830 1.00 76.25 203 PHE A O 1
ATOM 1457 N N . MET A 1 204 ? 4.902 1.227 -3.632 1.00 69.44 204 MET A N 1
ATOM 1458 C CA . MET A 1 204 ? 6.281 1.458 -4.090 1.00 69.44 204 MET A CA 1
ATOM 1459 C C . MET A 1 204 ? 6.380 1.745 -5.599 1.00 69.44 204 MET A C 1
ATOM 1461 O O . MET A 1 204 ? 7.440 1.586 -6.197 1.00 69.44 204 MET A O 1
ATOM 1465 N N . GLY A 1 205 ? 5.276 2.197 -6.203 1.00 65.62 205 GLY A N 1
ATOM 1466 C CA . GLY A 1 205 ? 5.182 2.572 -7.616 1.00 65.62 205 GLY A CA 1
ATOM 1467 C C . GLY A 1 205 ? 4.380 1.567 -8.443 1.00 65.62 205 GLY A C 1
ATOM 1468 O O . GLY A 1 205 ? 4.583 0.359 -8.349 1.00 65.62 205 GLY A O 1
ATOM 1469 N N . PHE A 1 206 ? 3.461 2.080 -9.263 1.00 73.06 206 PHE A N 1
ATOM 1470 C CA . PHE A 1 206 ? 2.655 1.287 -10.191 1.00 73.06 206 PHE A CA 1
ATOM 1471 C C . PHE A 1 206 ? 3.260 1.392 -11.586 1.00 73.06 206 PHE A C 1
ATOM 1473 O O . PHE A 1 206 ? 3.010 2.356 -12.305 1.00 73.06 206 PHE A O 1
ATOM 1480 N N . THR A 1 207 ? 4.086 0.421 -11.957 1.00 79.94 207 THR A N 1
ATOM 1481 C CA . THR A 1 207 ? 4.564 0.268 -13.336 1.00 79.94 207 THR A CA 1
ATOM 1482 C C . THR A 1 207 ? 4.044 -1.056 -13.871 1.00 79.94 207 THR A C 1
ATOM 1484 O O . THR A 1 207 ? 4.138 -2.055 -13.153 1.00 79.94 207 THR A O 1
ATOM 1487 N N . PRO A 1 208 ? 3.464 -1.091 -15.084 1.00 81.00 208 PRO A N 1
ATOM 1488 C CA . PRO A 1 208 ? 3.043 -2.344 -15.695 1.00 81.00 208 PRO A CA 1
ATOM 1489 C C . PRO A 1 208 ? 4.194 -3.351 -15.756 1.00 81.00 208 PRO A C 1
ATOM 1491 O O . PRO A 1 208 ? 5.361 -2.969 -15.872 1.00 81.00 208 PRO A O 1
ATOM 1494 N N . ILE A 1 209 ? 3.867 -4.643 -15.713 1.00 82.25 209 ILE A N 1
ATOM 1495 C CA . ILE A 1 209 ? 4.861 -5.708 -15.896 1.00 82.25 209 ILE A CA 1
ATOM 1496 C C . ILE A 1 209 ? 5.579 -5.492 -17.236 1.00 82.25 209 ILE A C 1
ATOM 1498 O O . ILE A 1 209 ? 4.936 -5.285 -18.263 1.00 82.25 209 ILE A O 1
ATOM 1502 N N . GLY A 1 210 ? 6.913 -5.521 -17.206 1.00 84.69 210 GLY A N 1
ATOM 1503 C CA . GLY A 1 210 ? 7.769 -5.241 -18.364 1.00 84.69 210 GLY A CA 1
ATOM 1504 C C . GLY A 1 210 ? 8.137 -3.764 -18.554 1.00 84.69 210 GLY A C 1
ATOM 1505 O O . GLY A 1 210 ? 8.984 -3.464 -19.392 1.00 84.69 210 GLY A O 1
ATOM 1506 N N . GLY A 1 211 ? 7.559 -2.840 -17.779 1.00 88.56 211 GLY A N 1
ATOM 1507 C CA . GLY A 1 211 ? 7.971 -1.439 -17.792 1.00 88.56 211 GLY A CA 1
ATOM 1508 C C . GLY A 1 211 ? 9.360 -1.237 -17.177 1.00 88.56 211 GLY A C 1
ATOM 1509 O O . GLY A 1 211 ? 9.732 -1.895 -16.205 1.00 88.56 211 GLY A O 1
ATOM 1510 N N . ILE A 1 212 ? 10.128 -0.309 -17.748 1.00 90.81 212 ILE A N 1
ATOM 1511 C CA . ILE A 1 212 ? 11.497 0.009 -17.326 1.00 90.81 212 ILE A CA 1
ATOM 1512 C C . ILE A 1 212 ? 11.513 1.382 -16.661 1.00 90.81 212 ILE A C 1
ATOM 1514 O O . ILE A 1 212 ? 11.003 2.351 -17.220 1.00 90.81 212 ILE A O 1
ATOM 1518 N N . ILE A 1 213 ? 12.144 1.473 -15.489 1.00 91.00 213 ILE A N 1
ATOM 1519 C CA . ILE A 1 213 ? 12.420 2.734 -14.794 1.00 91.00 213 ILE A CA 1
ATOM 1520 C C . ILE A 1 213 ? 13.932 2.933 -14.695 1.00 91.00 213 ILE A C 1
ATOM 1522 O O . ILE A 1 213 ? 14.672 2.005 -14.368 1.00 91.00 213 ILE A O 1
ATOM 1526 N N . MET A 1 214 ? 14.393 4.161 -14.941 1.00 91.88 214 MET A N 1
ATOM 1527 C CA . MET A 1 214 ? 15.786 4.543 -14.707 1.00 91.88 214 MET A CA 1
ATOM 1528 C C . MET A 1 214 ? 16.064 4.650 -13.204 1.00 91.88 214 MET A C 1
ATOM 1530 O O . MET A 1 214 ? 15.429 5.434 -12.500 1.00 91.88 214 MET A O 1
ATOM 1534 N N . TYR A 1 215 ? 17.038 3.881 -12.718 1.00 92.19 215 TYR A N 1
ATOM 1535 C CA . TYR A 1 215 ? 17.438 3.853 -11.314 1.00 92.19 215 TYR A CA 1
ATOM 1536 C C . TYR A 1 215 ? 18.835 4.454 -11.139 1.00 92.19 215 TYR A C 1
ATOM 1538 O O . TYR A 1 215 ? 19.806 3.939 -11.685 1.00 92.19 215 TYR A O 1
ATOM 1546 N N . GLY A 1 216 ? 18.933 5.544 -10.373 1.00 93.69 216 GLY A N 1
ATOM 1547 C CA . GLY A 1 216 ? 20.202 6.223 -10.067 1.00 93.69 216 GLY A CA 1
ATOM 1548 C C . GLY A 1 216 ? 20.816 5.855 -8.711 1.00 93.69 216 GLY A C 1
ATOM 1549 O O . GLY A 1 216 ? 21.794 6.475 -8.303 1.00 93.69 216 GLY A O 1
ATOM 1550 N N . GLY A 1 217 ? 20.218 4.913 -7.975 1.00 92.88 217 GLY A N 1
ATOM 1551 C CA . GLY A 1 217 ? 20.688 4.499 -6.650 1.00 92.88 217 GLY A CA 1
ATOM 1552 C C . GLY A 1 217 ? 21.770 3.414 -6.688 1.00 92.88 217 GLY A C 1
ATOM 1553 O O . GLY A 1 217 ? 22.180 2.941 -7.746 1.00 92.88 217 GLY A O 1
ATOM 1554 N N . THR A 1 218 ? 22.225 2.991 -5.504 1.00 93.31 218 THR A N 1
ATOM 1555 C CA . THR A 1 218 ? 23.194 1.890 -5.372 1.00 93.31 218 THR A CA 1
ATOM 1556 C C . THR A 1 218 ? 22.537 0.528 -5.589 1.00 93.31 218 THR A C 1
ATOM 1558 O O . THR A 1 218 ? 21.444 0.267 -5.090 1.00 93.31 218 THR A O 1
ATOM 1561 N N . LEU A 1 219 ? 23.223 -0.365 -6.305 1.00 94.69 219 LEU A N 1
ATOM 1562 C CA . LEU A 1 219 ? 22.757 -1.739 -6.525 1.00 94.69 219 LEU A CA 1
ATOM 1563 C C . LEU A 1 219 ? 23.060 -2.661 -5.333 1.00 94.69 219 LEU A C 1
ATOM 1565 O O . LEU A 1 219 ? 22.367 -3.659 -5.119 1.00 94.69 219 LEU A O 1
ATOM 1569 N N . THR A 1 220 ? 24.095 -2.340 -4.552 1.00 94.75 220 THR A N 1
ATOM 1570 C CA . THR A 1 220 ? 24.590 -3.193 -3.466 1.00 94.75 220 THR A CA 1
ATOM 1571 C C . THR A 1 220 ? 23.530 -3.381 -2.386 1.00 94.75 220 THR A C 1
ATOM 1573 O O . THR A 1 220 ? 23.013 -2.414 -1.829 1.00 94.75 220 THR A O 1
ATOM 1576 N N . GLY A 1 221 ? 23.224 -4.642 -2.068 1.00 92.44 221 GLY A N 1
ATOM 1577 C CA . GLY A 1 221 ? 22.232 -4.996 -1.050 1.00 92.44 221 GLY A CA 1
ATOM 1578 C C . GLY A 1 221 ? 20.780 -4.767 -1.478 1.00 92.44 221 GLY A C 1
ATOM 1579 O O . GLY A 1 221 ? 19.898 -4.794 -0.622 1.00 92.44 221 GLY A O 1
ATOM 1580 N N . LYS A 1 222 ? 20.523 -4.528 -2.772 1.00 90.81 222 LYS A N 1
ATOM 1581 C CA . LYS A 1 222 ? 19.177 -4.336 -3.340 1.00 90.81 222 LYS A CA 1
ATOM 1582 C C . LYS A 1 222 ? 18.772 -5.425 -4.323 1.00 90.81 222 LYS A C 1
ATOM 1584 O O . LYS A 1 222 ? 17.594 -5.762 -4.390 1.00 90.81 222 LYS A O 1
ATOM 1589 N N . PHE A 1 223 ? 19.738 -5.993 -5.033 1.00 94.12 223 PHE A N 1
ATOM 1590 C CA . PHE A 1 223 ? 19.536 -7.067 -5.999 1.00 94.12 223 PHE A CA 1
ATOM 1591 C C . PHE A 1 223 ? 20.421 -8.267 -5.650 1.00 94.12 223 PHE A C 1
ATOM 1593 O O . PHE A 1 223 ? 21.489 -8.101 -5.056 1.00 94.12 223 PHE A O 1
ATOM 1600 N N . ASP A 1 224 ? 19.971 -9.468 -5.998 1.00 93.56 224 ASP A N 1
ATOM 1601 C CA . ASP A 1 224 ? 20.787 -10.678 -5.944 1.00 93.56 224 ASP A CA 1
ATOM 1602 C C . ASP A 1 224 ? 21.762 -10.765 -7.135 1.00 93.56 224 ASP A C 1
ATOM 1604 O O . ASP A 1 224 ? 21.841 -9.868 -7.979 1.00 93.56 224 ASP A O 1
ATOM 1608 N N . SER A 1 225 ? 22.526 -11.856 -7.218 1.00 95.00 225 SER A N 1
ATOM 1609 C CA . SER A 1 225 ? 23.510 -12.068 -8.287 1.00 95.00 225 SER A CA 1
ATOM 1610 C C . SER A 1 225 ? 22.899 -12.234 -9.684 1.00 95.00 225 SER A C 1
ATOM 1612 O O . SER A 1 225 ? 23.600 -12.020 -10.671 1.00 95.00 225 SER A O 1
ATOM 1614 N N . SER A 1 226 ? 21.614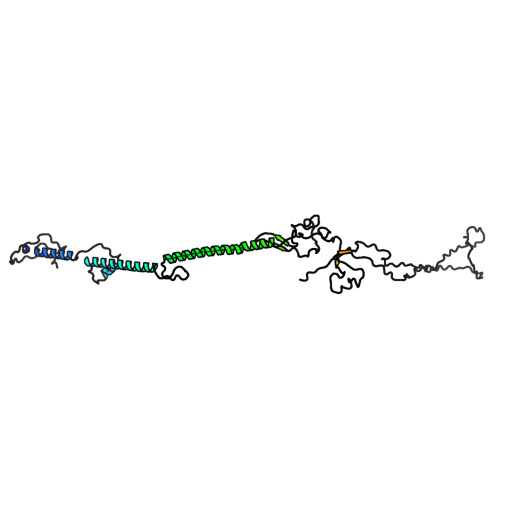 -12.583 -9.790 1.00 94.12 226 SER A N 1
ATOM 1615 C CA . SER A 1 226 ? 20.885 -12.626 -11.065 1.00 94.12 226 SER A CA 1
ATOM 1616 C C . SER A 1 226 ? 20.376 -11.242 -11.490 1.00 94.12 226 SER A C 1
ATOM 1618 O O . SER A 1 226 ? 19.977 -11.041 -12.639 1.00 94.12 226 SER A O 1
ATOM 1620 N N . GLY A 1 227 ? 20.407 -10.271 -10.574 1.00 93.56 227 GLY A N 1
ATOM 1621 C CA . GLY A 1 227 ? 19.801 -8.960 -10.748 1.00 93.56 227 GLY A CA 1
ATOM 1622 C C . GLY A 1 227 ? 18.324 -8.923 -10.365 1.00 93.56 227 GLY A C 1
ATOM 1623 O O . GLY A 1 227 ? 17.654 -7.962 -10.726 1.00 93.56 227 GLY A O 1
ATOM 1624 N N . LEU A 1 228 ? 17.794 -9.928 -9.661 1.00 91.44 228 LEU A N 1
ATOM 1625 C CA . LEU A 1 228 ? 16.439 -9.894 -9.112 1.00 91.44 228 LEU A CA 1
ATOM 1626 C C . LEU A 1 228 ? 16.441 -9.110 -7.797 1.00 91.44 228 LEU A C 1
ATOM 1628 O O . LEU A 1 228 ? 17.327 -9.274 -6.959 1.00 91.44 228 LEU A O 1
ATOM 1632 N N . GLY A 1 229 ? 15.470 -8.223 -7.612 1.00 89.31 229 GLY A N 1
ATOM 1633 C CA . GLY A 1 229 ? 15.373 -7.399 -6.417 1.00 89.31 229 GLY A CA 1
ATOM 1634 C C . GLY A 1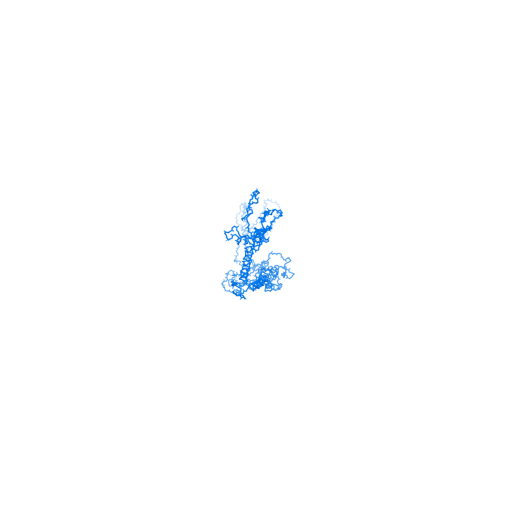 229 ? 15.066 -8.225 -5.169 1.00 89.31 229 GLY A C 1
ATOM 1635 O O . GLY A 1 229 ? 14.194 -9.094 -5.171 1.00 89.31 229 GLY A O 1
ATOM 1636 N N . LEU A 1 230 ? 15.778 -7.940 -4.081 1.00 86.69 230 LEU A N 1
ATOM 1637 C CA . LEU A 1 230 ? 15.663 -8.678 -2.826 1.00 86.69 230 LEU A CA 1
ATOM 1638 C C . LEU A 1 230 ? 14.317 -8.395 -2.145 1.00 86.69 230 LEU A C 1
ATOM 1640 O O . LEU A 1 230 ? 13.923 -7.236 -1.993 1.00 86.69 230 LEU A O 1
ATOM 1644 N N . ALA A 1 231 ? 13.660 -9.449 -1.649 1.00 81.62 231 ALA A N 1
ATOM 1645 C CA . ALA A 1 231 ? 12.325 -9.385 -1.042 1.00 81.62 231 ALA A CA 1
ATOM 1646 C C . ALA A 1 231 ? 12.215 -8.436 0.168 1.00 81.62 231 ALA A C 1
ATOM 1648 O O . ALA A 1 231 ? 11.145 -7.912 0.462 1.00 81.62 231 ALA A O 1
ATOM 1649 N N . THR A 1 232 ? 13.323 -8.194 0.870 1.00 77.88 232 THR A N 1
ATOM 1650 C CA . THR A 1 232 ? 13.393 -7.312 2.047 1.00 77.88 232 THR A CA 1
ATOM 1651 C C . THR A 1 232 ? 13.610 -5.838 1.698 1.00 77.88 232 THR A C 1
ATOM 1653 O O . THR A 1 232 ? 13.685 -4.991 2.591 1.00 77.88 232 THR A O 1
ATOM 1656 N N . THR A 1 233 ? 13.719 -5.511 0.411 1.00 81.12 233 THR A N 1
ATOM 1657 C CA . THR A 1 233 ? 14.058 -4.171 -0.072 1.00 81.12 233 THR A CA 1
ATOM 1658 C C . THR A 1 233 ? 12.917 -3.555 -0.871 1.00 81.12 233 THR A C 1
ATOM 1660 O O . THR A 1 233 ? 11.940 -4.203 -1.231 1.00 81.12 233 THR A O 1
ATOM 1663 N N . ASP A 1 234 ? 13.064 -2.270 -1.161 1.00 78.94 234 ASP A N 1
ATOM 1664 C CA . ASP A 1 234 ? 12.216 -1.503 -2.070 1.00 78.94 234 ASP A CA 1
ATOM 1665 C C . ASP A 1 234 ? 12.285 -1.969 -3.531 1.00 78.94 234 ASP A C 1
ATOM 1667 O O . ASP A 1 234 ? 11.413 -1.613 -4.318 1.00 78.94 234 ASP A O 1
ATOM 1671 N N . MET A 1 235 ? 13.281 -2.786 -3.888 1.00 85.44 235 MET A N 1
ATOM 1672 C CA . MET A 1 235 ? 13.416 -3.371 -5.223 1.00 85.44 235 MET A CA 1
ATOM 1673 C C . MET A 1 235 ? 12.682 -4.713 -5.363 1.00 85.44 235 MET A C 1
ATOM 1675 O O . MET A 1 235 ? 12.731 -5.320 -6.426 1.00 85.44 235 MET A O 1
ATOM 1679 N N . CYS A 1 236 ? 11.980 -5.200 -4.333 1.00 82.62 236 CYS A N 1
ATOM 1680 C CA . CYS A 1 236 ? 11.179 -6.421 -4.444 1.00 82.62 236 CYS A CA 1
ATOM 1681 C C . CYS A 1 236 ? 10.184 -6.334 -5.618 1.00 82.62 236 CYS A C 1
ATOM 1683 O O . CYS A 1 236 ? 9.420 -5.374 -5.739 1.00 82.62 236 CYS A O 1
ATOM 1685 N N . GLY A 1 237 ? 10.197 -7.349 -6.487 1.00 82.00 237 GLY A N 1
ATOM 1686 C CA . GLY A 1 237 ? 9.371 -7.381 -7.697 1.00 82.00 237 GLY A CA 1
ATOM 1687 C C . GLY A 1 237 ? 9.936 -6.592 -8.884 1.00 82.00 237 GLY A C 1
ATOM 1688 O O . GLY A 1 237 ? 9.293 -6.564 -9.933 1.00 82.00 237 GLY A O 1
ATOM 1689 N N . TRP A 1 238 ? 11.121 -5.995 -8.738 1.00 87.75 238 TRP A N 1
ATOM 1690 C CA . TRP A 1 238 ? 11.923 -5.431 -9.820 1.00 87.75 238 TRP A CA 1
ATOM 1691 C C . TRP A 1 238 ? 13.079 -6.365 -10.167 1.00 87.75 238 TRP A C 1
ATOM 1693 O O . TRP A 1 238 ? 13.563 -7.123 -9.329 1.00 87.75 238 TRP A O 1
ATOM 1703 N N . ALA A 1 239 ? 13.555 -6.283 -11.402 1.00 92.81 239 ALA A N 1
ATOM 1704 C CA . ALA A 1 239 ? 14.781 -6.933 -11.832 1.00 92.81 239 ALA A CA 1
ATOM 1705 C C . ALA A 1 239 ? 15.579 -5.968 -12.710 1.00 92.81 239 ALA A C 1
ATOM 1707 O O . ALA A 1 239 ? 15.007 -5.123 -13.402 1.00 92.81 239 ALA A O 1
ATOM 1708 N N . LEU A 1 240 ? 16.903 -6.083 -12.672 1.00 95.94 240 LEU A N 1
ATOM 1709 C CA . LEU A 1 240 ? 17.779 -5.360 -13.581 1.00 95.94 240 LEU A CA 1
ATOM 1710 C C . LEU A 1 240 ? 17.468 -5.789 -15.015 1.00 95.94 240 LEU A C 1
ATOM 1712 O O . LEU A 1 240 ? 17.392 -6.980 -15.297 1.00 95.94 240 LEU A O 1
ATOM 1716 N N . ALA A 1 241 ? 17.337 -4.819 -15.919 1.00 96.38 241 ALA A N 1
ATOM 1717 C CA . ALA A 1 241 ? 17.146 -5.048 -17.349 1.00 96.38 241 ALA A CA 1
ATOM 1718 C C . ALA A 1 241 ? 18.458 -5.528 -18.003 1.00 96.38 241 ALA A C 1
ATOM 1720 O O . ALA A 1 241 ? 19.120 -4.789 -18.733 1.00 96.38 241 ALA A O 1
ATOM 1721 N N . ASN A 1 242 ? 18.878 -6.746 -17.658 1.00 96.19 242 ASN A N 1
ATOM 1722 C CA . ASN A 1 242 ? 20.156 -7.361 -18.026 1.00 96.19 242 ASN A CA 1
ATOM 1723 C C . ASN A 1 242 ? 19.984 -8.645 -18.862 1.00 96.19 242 ASN A C 1
ATOM 1725 O O . ASN A 1 242 ? 20.969 -9.342 -19.106 1.00 96.19 242 ASN A O 1
ATOM 1729 N N . GLY A 1 243 ? 18.751 -8.976 -19.265 1.00 95.00 243 GLY A N 1
ATOM 1730 C CA . GLY A 1 243 ? 18.419 -10.193 -20.013 1.00 95.00 243 GLY A CA 1
ATOM 1731 C C . GLY A 1 243 ? 18.114 -11.420 -19.144 1.00 95.00 243 GLY A C 1
ATOM 1732 O O . GLY A 1 243 ? 17.647 -12.433 -19.662 1.00 95.00 243 GLY A O 1
ATOM 1733 N N . ALA A 1 244 ? 18.355 -11.359 -17.831 1.00 94.69 244 ALA A N 1
ATOM 1734 C CA . ALA A 1 244 ? 17.972 -12.406 -16.888 1.00 94.69 244 ALA A CA 1
ATOM 1735 C C . ALA A 1 244 ? 16.538 -12.191 -16.377 1.00 94.69 244 ALA A C 1
ATOM 1737 O O . ALA A 1 244 ? 15.942 -11.129 -16.569 1.00 94.69 244 ALA A O 1
ATOM 1738 N N . ASN A 1 245 ? 15.972 -13.199 -15.705 1.00 91.94 245 ASN A N 1
ATOM 1739 C CA . ASN A 1 245 ? 14.654 -13.120 -15.055 1.00 91.94 245 ASN A CA 1
ATOM 1740 C C . ASN A 1 245 ? 13.502 -12.703 -15.996 1.00 91.94 245 ASN A C 1
ATOM 1742 O O . ASN A 1 245 ? 12.523 -12.105 -15.559 1.00 91.94 245 ASN A O 1
ATOM 1746 N N . GLY A 1 246 ? 13.629 -12.987 -17.298 1.00 90.12 246 GLY A N 1
ATOM 1747 C CA . GLY A 1 246 ? 12.654 -12.589 -18.319 1.00 90.12 246 GLY A CA 1
ATOM 1748 C C . GLY A 1 246 ? 12.660 -11.094 -18.665 1.00 90.12 246 GLY A C 1
ATOM 1749 O O . GLY A 1 246 ? 11.784 -10.641 -19.397 1.00 90.12 246 GLY A O 1
ATOM 1750 N N . THR A 1 247 ? 13.625 -10.323 -18.155 1.00 94.38 247 THR A N 1
ATOM 1751 C CA . THR A 1 247 ? 13.805 -8.915 -18.528 1.00 94.38 247 THR A CA 1
ATOM 1752 C C . THR A 1 247 ? 14.446 -8.787 -19.907 1.00 94.38 247 THR A C 1
ATOM 1754 O O . THR A 1 247 ? 15.169 -9.674 -20.360 1.00 94.38 247 THR A O 1
ATOM 1757 N N . ILE A 1 248 ? 14.224 -7.655 -20.574 1.00 94.44 2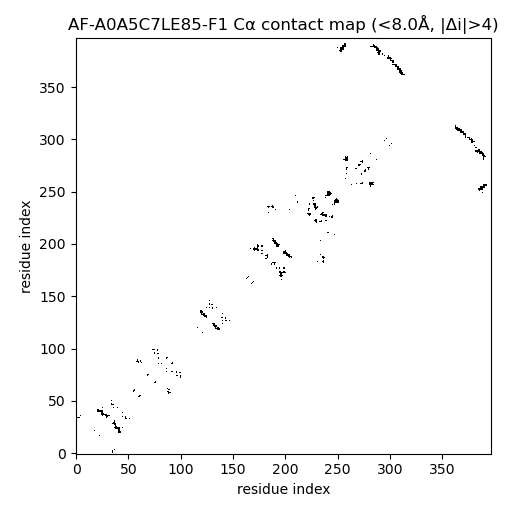48 ILE A N 1
ATOM 1758 C CA . ILE A 1 248 ? 15.016 -7.290 -21.752 1.00 94.44 248 ILE A CA 1
ATOM 1759 C C . ILE A 1 248 ? 16.392 -6.762 -21.318 1.00 94.44 248 ILE A C 1
ATOM 1761 O O . ILE A 1 248 ? 16.510 -6.146 -20.261 1.00 94.44 248 ILE A O 1
ATOM 1765 N N . ASP A 1 249 ? 17.433 -6.972 -22.127 1.00 95.94 249 ASP A N 1
ATOM 1766 C CA . ASP A 1 249 ? 18.760 -6.403 -21.859 1.00 95.94 249 ASP A CA 1
ATOM 1767 C C . ASP A 1 249 ? 18.871 -4.975 -22.419 1.00 95.94 249 ASP A C 1
ATOM 1769 O O . ASP A 1 249 ? 18.833 -4.760 -23.638 1.00 95.94 249 ASP A O 1
ATOM 1773 N N . MET A 1 250 ? 19.006 -4.008 -21.510 1.00 96.06 250 MET A N 1
ATOM 1774 C CA . MET A 1 250 ? 19.143 -2.575 -21.797 1.00 96.06 250 MET A CA 1
ATOM 1775 C C . MET A 1 250 ? 20.555 -2.043 -21.539 1.00 96.06 250 MET A C 1
ATOM 1777 O O . MET A 1 250 ? 20.799 -0.846 -21.696 1.00 96.06 250 MET A O 1
ATOM 1781 N N . ARG A 1 251 ? 21.509 -2.889 -21.133 1.00 95.69 251 ARG A N 1
ATOM 1782 C CA . ARG A 1 251 ? 22.865 -2.429 -20.807 1.00 95.69 251 ARG A CA 1
ATOM 1783 C C . ARG A 1 251 ? 23.535 -1.831 -22.046 1.00 95.69 251 ARG A C 1
ATOM 1785 O O . ARG A 1 251 ? 23.700 -2.503 -23.056 1.00 95.69 251 ARG A O 1
ATOM 1792 N N . GLY A 1 252 ? 23.931 -0.561 -21.950 1.00 94.31 252 GLY A N 1
ATOM 1793 C CA . GLY A 1 252 ? 24.593 0.168 -23.036 1.00 94.31 252 GLY A CA 1
ATOM 1794 C C . GLY A 1 252 ? 23.674 0.623 -24.176 1.00 94.31 252 GLY A C 1
ATOM 1795 O O . GLY A 1 252 ? 24.177 1.208 -25.130 1.00 94.31 252 GLY A O 1
ATOM 1796 N N . TYR A 1 253 ? 22.360 0.391 -24.079 1.00 96.19 253 TYR A N 1
ATOM 1797 C CA . TYR A 1 253 ? 21.386 0.813 -25.084 1.00 96.19 253 TYR A CA 1
ATOM 1798 C C . TYR A 1 253 ? 20.684 2.114 -24.691 1.00 96.19 253 TYR A C 1
ATOM 1800 O O . TYR A 1 253 ? 20.256 2.293 -23.551 1.00 96.19 253 TYR A O 1
ATOM 1808 N N . PHE A 1 254 ? 20.499 2.997 -25.667 1.00 94.88 254 PHE A N 1
ATOM 1809 C CA . PHE A 1 254 ? 19.619 4.153 -25.573 1.00 94.88 254 PHE A CA 1
ATOM 1810 C C . PHE A 1 254 ? 18.181 3.756 -25.966 1.00 94.88 254 PHE A C 1
ATOM 1812 O O . PHE A 1 254 ? 17.992 3.134 -27.017 1.00 94.88 254 PHE A O 1
ATOM 1819 N N . PRO A 1 255 ? 17.153 4.075 -25.162 1.00 94.94 255 PRO A N 1
ATOM 1820 C CA . PRO A 1 255 ? 15.775 3.776 -25.530 1.00 94.94 255 PRO A CA 1
ATOM 1821 C C . PRO A 1 255 ? 15.306 4.712 -26.652 1.00 94.94 255 PRO A C 1
ATOM 1823 O O . PRO A 1 255 ? 15.377 5.932 -26.521 1.00 94.94 255 PRO A O 1
ATOM 1826 N N . VAL A 1 256 ? 14.792 4.144 -27.741 1.00 93.56 256 VAL A N 1
ATOM 1827 C CA . VAL A 1 256 ? 14.129 4.893 -28.822 1.00 93.56 256 VAL A CA 1
ATOM 1828 C C . VAL A 1 256 ? 12.672 4.469 -28.936 1.00 93.56 256 VAL A C 1
ATOM 1830 O O . VAL A 1 256 ? 12.312 3.359 -28.552 1.00 93.56 256 VAL A O 1
ATOM 1833 N N . GLY A 1 257 ? 11.823 5.362 -29.432 1.00 92.75 257 GLY A N 1
ATOM 1834 C CA . GLY A 1 257 ? 10.396 5.087 -29.574 1.00 92.75 257 GLY A CA 1
ATOM 1835 C C . GLY A 1 257 ? 10.147 4.191 -30.774 1.00 92.75 257 GLY A C 1
ATOM 1836 O O . GLY A 1 257 ? 10.734 4.409 -31.832 1.00 92.75 257 GLY A O 1
ATOM 1837 N N . VAL A 1 258 ? 9.273 3.200 -30.618 1.00 92.69 258 VAL A N 1
ATOM 1838 C CA . VAL A 1 258 ? 8.764 2.422 -31.755 1.00 92.69 258 VAL A CA 1
ATOM 1839 C C . VAL A 1 258 ? 8.048 3.358 -32.734 1.00 92.69 258 VAL A C 1
ATOM 1841 O O . VAL A 1 258 ? 7.242 4.181 -32.310 1.00 92.69 258 VAL A O 1
ATOM 1844 N N . ASN A 1 259 ? 8.330 3.248 -34.033 1.00 90.62 259 ASN A N 1
ATOM 1845 C CA . ASN A 1 259 ? 7.697 4.056 -35.089 1.00 90.62 259 ASN A CA 1
ATOM 1846 C C . ASN A 1 259 ? 7.273 3.215 -36.312 1.00 90.62 259 ASN A C 1
ATOM 1848 O O . ASN A 1 259 ? 6.962 3.761 -37.367 1.00 90.62 259 ASN A O 1
ATOM 1852 N N . ASP A 1 260 ? 7.184 1.895 -36.164 1.00 87.94 260 ASP A N 1
ATOM 1853 C CA . ASP A 1 260 ? 6.801 0.945 -37.223 1.00 87.94 260 ASP A CA 1
ATOM 1854 C C . ASP A 1 260 ? 5.305 0.953 -37.597 1.00 87.94 260 ASP A C 1
ATOM 1856 O O . ASP A 1 260 ? 4.852 0.127 -38.388 1.00 87.94 260 ASP A O 1
ATOM 1860 N N . GLY A 1 261 ? 4.526 1.874 -37.022 1.00 84.25 261 GLY A N 1
ATOM 1861 C CA . GLY A 1 261 ? 3.078 1.980 -37.208 1.00 84.25 261 GLY A CA 1
ATOM 1862 C C . GLY A 1 261 ? 2.247 1.105 -36.261 1.00 84.25 261 GLY A C 1
ATOM 1863 O O . GLY A 1 261 ? 1.024 1.231 -36.244 1.00 84.25 261 GLY A O 1
ATOM 1864 N N . SER A 1 262 ? 2.871 0.273 -35.420 1.00 87.12 262 SER A N 1
ATOM 1865 C CA . SER A 1 262 ? 2.167 -0.600 -34.462 1.00 87.12 262 SER A CA 1
ATOM 1866 C C . SER A 1 262 ? 1.410 0.147 -33.356 1.00 87.12 262 SER A C 1
ATOM 1868 O O . SER A 1 262 ? 0.460 -0.395 -32.795 1.00 87.12 262 SER A O 1
ATOM 1870 N N . MET A 1 263 ? 1.784 1.397 -33.052 1.00 84.81 263 MET A N 1
ATOM 1871 C CA . MET A 1 263 ? 1.159 2.210 -31.994 1.00 84.81 263 MET A CA 1
ATOM 1872 C C . MET A 1 263 ? -0.209 2.811 -32.372 1.00 84.81 263 MET A C 1
ATOM 1874 O O . MET A 1 263 ? -0.831 3.472 -31.543 1.00 84.81 263 MET A O 1
ATOM 1878 N N . GLY A 1 264 ? -0.704 2.584 -33.592 1.00 80.06 264 GLY A N 1
ATOM 1879 C CA . GLY A 1 264 ? -2.013 3.077 -34.024 1.00 80.06 264 GLY A CA 1
ATOM 1880 C C . GLY A 1 264 ? -2.012 4.518 -34.551 1.00 80.06 264 GLY A C 1
ATOM 1881 O O . GLY A 1 264 ? -1.027 4.990 -35.113 1.00 80.06 264 GLY A O 1
ATOM 1882 N N . SER A 1 265 ? -3.175 5.177 -34.477 1.00 67.31 265 SER A N 1
ATOM 1883 C CA . SER A 1 265 ? -3.573 6.240 -35.412 1.00 67.31 265 SER A CA 1
ATOM 1884 C C . SER A 1 265 ? -2.947 7.617 -35.177 1.00 67.31 265 SER A C 1
ATOM 1886 O O . SER A 1 265 ? -3.012 8.163 -34.077 1.00 67.31 265 SER A O 1
ATOM 1888 N N . GLY A 1 266 ? -2.503 8.219 -36.281 1.00 70.44 266 GLY A N 1
ATOM 1889 C CA . GLY A 1 266 ? -2.042 9.600 -36.413 1.00 70.44 266 GLY A CA 1
ATOM 1890 C C . GLY A 1 266 ? -0.871 9.657 -37.392 1.00 70.44 266 GLY A C 1
ATOM 1891 O O . GLY A 1 266 ? -0.081 8.716 -37.451 1.00 70.44 266 GLY A O 1
ATOM 1892 N N . SER A 1 267 ? -0.748 10.728 -38.176 1.00 81.88 267 SER A N 1
ATOM 1893 C CA . SER A 1 267 ? 0.502 10.959 -38.905 1.00 81.88 267 SER A CA 1
ATOM 1894 C C . SER A 1 267 ? 1.622 11.128 -37.884 1.00 81.88 267 SER A C 1
ATOM 1896 O O . SER A 1 267 ? 1.501 11.934 -36.958 1.00 81.88 267 SER A O 1
ATOM 1898 N N . GLN A 1 268 ? 2.698 10.360 -38.032 1.00 84.88 268 GLN A N 1
ATOM 1899 C CA . GLN A 1 268 ? 3.907 10.597 -37.253 1.00 84.88 268 GLN A CA 1
ATOM 1900 C C . GLN A 1 268 ? 4.484 11.969 -37.625 1.00 84.88 268 GLN A C 1
ATOM 1902 O O . GLN A 1 268 ? 4.201 12.509 -38.697 1.00 84.88 268 GLN A O 1
ATOM 1907 N N . ASN A 1 269 ? 5.299 12.549 -36.741 1.00 85.31 269 ASN A N 1
ATOM 1908 C CA . ASN A 1 269 ? 6.091 13.712 -37.130 1.00 85.31 269 ASN A CA 1
ATOM 1909 C C . ASN A 1 269 ? 6.975 13.314 -38.326 1.00 85.31 269 ASN A C 1
ATOM 1911 O O . ASN A 1 269 ? 7.623 12.268 -38.291 1.00 85.31 269 ASN A O 1
ATOM 1915 N N . SER A 1 270 ? 7.008 14.149 -39.366 1.00 86.19 270 SER A N 1
ATOM 1916 C CA . SER A 1 270 ? 7.752 13.915 -40.606 1.00 86.19 270 SER A CA 1
ATOM 1917 C C . SER A 1 270 ? 9.240 13.626 -40.405 1.00 86.19 270 SER A C 1
ATOM 1919 O O . SER A 1 270 ? 9.856 13.046 -41.288 1.00 86.19 270 SER A O 1
ATOM 1921 N N . GLU A 1 271 ? 9.830 14.020 -39.275 1.00 84.19 271 GLU A N 1
ATOM 1922 C CA . GLU A 1 271 ? 11.229 13.716 -38.934 1.00 84.19 271 GLU A CA 1
ATOM 1923 C C . GLU A 1 271 ? 11.470 12.237 -38.596 1.00 84.19 271 GLU A C 1
ATOM 1925 O O . GLU A 1 271 ? 12.583 11.743 -38.748 1.00 84.19 271 GLU A O 1
ATOM 1930 N N . VAL A 1 272 ? 10.437 11.536 -38.123 1.00 83.56 272 VAL A N 1
ATOM 1931 C CA . VAL A 1 272 ? 10.510 10.135 -37.672 1.00 83.56 272 VAL A CA 1
ATOM 1932 C C . VAL A 1 272 ? 9.543 9.224 -38.423 1.00 83.56 272 VAL A C 1
ATOM 1934 O O . VAL A 1 272 ? 9.539 8.022 -38.180 1.00 83.56 272 VAL A O 1
ATOM 1937 N N . ASP A 1 273 ? 8.740 9.775 -39.335 1.00 82.44 273 ASP A N 1
ATOM 1938 C CA . ASP A 1 273 ? 7.858 9.007 -40.205 1.00 82.44 273 ASP A CA 1
ATOM 1939 C C . ASP A 1 273 ? 8.687 8.168 -41.183 1.00 82.44 273 ASP A C 1
ATOM 1941 O O . ASP A 1 273 ? 9.444 8.695 -42.004 1.00 82.44 273 ASP A O 1
ATOM 1945 N N . ASN A 1 274 ? 8.526 6.848 -41.107 1.00 77.69 274 ASN A N 1
ATOM 1946 C CA . ASN A 1 274 ? 9.210 5.899 -41.980 1.00 77.69 274 ASN A CA 1
ATOM 1947 C C . ASN A 1 274 ? 8.771 6.027 -43.454 1.00 77.69 274 ASN A C 1
ATOM 1949 O O . ASN A 1 274 ? 9.546 5.685 -44.345 1.00 77.69 274 ASN A O 1
ATOM 1953 N N . ALA A 1 275 ? 7.566 6.540 -43.735 1.00 77.31 275 ALA A N 1
ATOM 1954 C CA . ALA A 1 275 ? 7.134 6.829 -45.104 1.00 77.31 275 ALA A CA 1
ATOM 1955 C C . ALA A 1 275 ? 7.904 8.018 -45.707 1.00 77.31 275 ALA A C 1
ATOM 1957 O O . ALA A 1 275 ? 8.242 7.998 -46.890 1.00 77.31 275 ALA A O 1
ATOM 1958 N N . ALA A 1 276 ? 8.216 9.027 -44.887 1.00 77.62 276 ALA A N 1
ATOM 1959 C CA . ALA A 1 276 ? 9.017 10.184 -45.282 1.00 77.62 276 ALA A CA 1
ATOM 1960 C C . ALA A 1 276 ? 10.533 9.904 -45.240 1.00 77.62 276 ALA A C 1
ATOM 1962 O O . ALA A 1 276 ? 11.283 10.495 -46.015 1.00 77.62 276 ALA A O 1
ATOM 1963 N N . ASN A 1 277 ? 10.982 8.979 -44.380 1.00 77.75 277 ASN A N 1
ATOM 1964 C CA . ASN A 1 277 ? 12.392 8.627 -44.173 1.00 77.75 277 ASN A CA 1
ATOM 1965 C C . ASN A 1 277 ? 12.615 7.103 -44.258 1.00 77.75 277 ASN A C 1
ATOM 1967 O O . ASN A 1 277 ? 12.792 6.441 -43.226 1.00 77.75 277 ASN A O 1
ATOM 1971 N N . PRO A 1 278 ? 12.640 6.523 -45.474 1.00 71.50 278 PRO A N 1
ATOM 1972 C CA . PRO A 1 278 ? 12.821 5.087 -45.657 1.00 71.50 278 PRO A CA 1
ATOM 1973 C C . PRO A 1 278 ? 14.104 4.579 -44.983 1.00 71.50 278 PRO A C 1
ATOM 1975 O O . PRO A 1 278 ? 15.192 5.100 -45.222 1.00 71.50 278 PRO A O 1
ATOM 1978 N N . GLY A 1 279 ? 13.983 3.542 -44.148 1.00 72.94 279 GLY A N 1
ATOM 1979 C CA . GLY A 1 279 ? 15.115 2.930 -43.433 1.00 72.94 279 GLY A CA 1
ATOM 1980 C C . GLY A 1 279 ? 15.258 3.354 -41.967 1.00 72.94 279 GLY A C 1
ATOM 1981 O O . GLY A 1 279 ? 16.153 2.867 -41.275 1.00 72.94 279 GLY A O 1
ATOM 1982 N N . GLN A 1 280 ? 14.356 4.201 -41.463 1.00 76.94 280 GLN A N 1
ATOM 1983 C CA . GLN A 1 280 ? 14.277 4.575 -40.047 1.00 76.94 280 GLN A CA 1
ATOM 1984 C C . GLN A 1 280 ? 13.146 3.846 -39.309 1.00 76.94 280 GLN A C 1
ATOM 1986 O O . GLN A 1 280 ? 12.479 4.424 -38.458 1.00 76.94 280 GLN A O 1
ATOM 1991 N N . ASN A 1 281 ? 12.928 2.570 -39.634 1.00 85.06 281 ASN A N 1
ATOM 1992 C CA . ASN A 1 281 ? 11.889 1.763 -39.008 1.00 85.06 281 ASN A CA 1
ATOM 1993 C C . ASN A 1 281 ? 12.386 1.099 -37.709 1.00 85.06 281 ASN A C 1
ATOM 1995 O O . ASN A 1 281 ? 13.156 0.138 -37.741 1.00 85.06 281 ASN A O 1
ATOM 1999 N N . TYR A 1 282 ? 11.925 1.598 -36.568 1.00 90.94 282 TYR A N 1
ATOM 2000 C CA . TYR A 1 282 ? 12.145 1.052 -35.236 1.00 90.94 282 TYR A CA 1
ATOM 2001 C C . TYR A 1 282 ? 10.970 0.153 -34.847 1.00 90.94 282 TYR A C 1
ATOM 2003 O O . TYR A 1 282 ? 10.027 0.593 -34.190 1.00 90.94 282 TYR A O 1
ATOM 2011 N N . ALA A 1 283 ? 11.037 -1.120 -35.236 1.00 91.75 283 ALA A N 1
ATOM 2012 C CA . ALA A 1 283 ? 10.085 -2.123 -34.764 1.00 91.75 283 ALA A CA 1
ATOM 2013 C C . ALA A 1 283 ? 10.277 -2.424 -33.271 1.00 91.75 283 ALA A C 1
ATOM 2015 O O . ALA A 1 283 ? 11.377 -2.260 -32.741 1.00 91.75 283 ALA A O 1
ATOM 2016 N N . GLN A 1 284 ? 9.243 -2.904 -32.577 1.00 92.75 284 GLN A N 1
ATOM 2017 C CA . GLN A 1 284 ? 9.358 -3.260 -31.157 1.00 92.75 284 GLN A CA 1
ATOM 2018 C C . GLN A 1 284 ? 10.546 -4.208 -30.896 1.00 92.75 284 GLN A C 1
ATOM 2020 O O . GLN A 1 284 ? 10.694 -5.237 -31.551 1.00 92.75 284 GLN A O 1
ATOM 2025 N N . ASN A 1 285 ? 11.384 -3.874 -29.908 1.00 91.12 285 ASN A N 1
ATOM 2026 C CA . ASN A 1 285 ? 12.618 -4.583 -29.541 1.00 91.12 285 ASN A CA 1
ATOM 2027 C C . ASN A 1 285 ? 13.728 -4.604 -30.608 1.00 91.12 285 ASN A C 1
ATOM 2029 O O . ASN A 1 285 ? 14.783 -5.205 -30.354 1.00 91.12 285 ASN A O 1
ATOM 2033 N N . ALA A 1 286 ? 13.548 -3.935 -31.752 1.00 93.69 286 ALA A N 1
ATOM 2034 C CA . ALA A 1 286 ? 14.625 -3.721 -32.707 1.00 93.69 286 ALA A CA 1
ATOM 2035 C C . ALA A 1 286 ? 15.778 -2.975 -32.029 1.00 93.69 286 ALA A C 1
ATOM 2037 O O . ALA A 1 286 ? 15.573 -2.123 -31.162 1.00 93.69 286 ALA A O 1
ATOM 2038 N N . HIS A 1 287 ? 16.999 -3.321 -32.410 1.00 93.19 287 HIS A N 1
ATOM 2039 C CA . HIS A 1 287 ? 18.209 -2.698 -31.901 1.00 93.19 287 HIS A CA 1
ATOM 2040 C C . HIS A 1 287 ? 19.176 -2.448 -33.052 1.00 93.19 287 HIS A C 1
ATOM 2042 O O . HIS A 1 287 ? 19.149 -3.145 -34.066 1.00 93.19 287 HIS A O 1
ATOM 2048 N N . GLY A 1 288 ? 20.015 -1.436 -32.895 1.00 92.88 288 GLY A N 1
ATOM 2049 C CA . GLY A 1 288 ? 20.961 -1.008 -33.915 1.00 92.88 288 GLY A CA 1
ATOM 2050 C C . GLY A 1 288 ? 21.860 0.094 -33.383 1.00 92.88 288 GLY A C 1
ATOM 2051 O O . GLY A 1 288 ? 22.008 0.234 -32.170 1.00 92.88 288 GLY A O 1
ATOM 2052 N N . GLY A 1 289 ? 22.442 0.883 -34.284 1.00 92.00 289 GLY A N 1
ATOM 2053 C CA . GLY A 1 2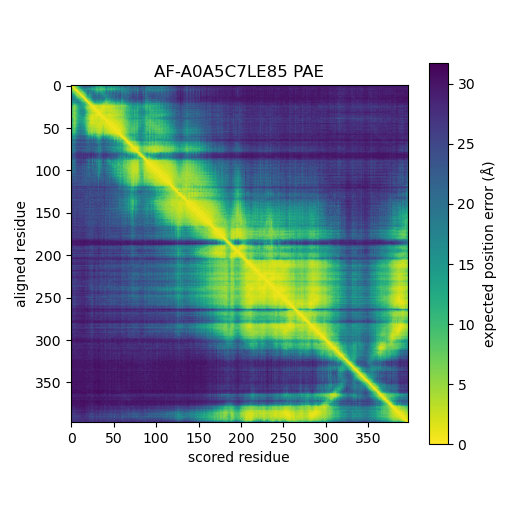89 ? 23.439 1.887 -33.923 1.00 92.00 289 GLY A CA 1
ATOM 2054 C C . GLY A 1 289 ? 24.805 1.267 -33.630 1.00 92.00 289 GLY A C 1
ATOM 2055 O O . GLY A 1 289 ? 24.985 0.048 -33.647 1.00 92.00 289 GLY A O 1
ATOM 2056 N N . ALA A 1 290 ? 25.795 2.117 -33.381 1.00 92.06 290 ALA A N 1
ATOM 2057 C CA . ALA A 1 290 ? 27.160 1.680 -33.122 1.00 92.06 290 ALA A CA 1
ATOM 2058 C C . ALA A 1 290 ? 27.840 2.592 -32.098 1.00 92.06 290 ALA A C 1
ATOM 2060 O O . ALA A 1 290 ? 27.620 3.798 -32.080 1.00 92.06 290 ALA A O 1
ATOM 2061 N N . ILE A 1 291 ? 28.708 2.021 -31.255 1.00 93.00 291 ILE A N 1
ATOM 2062 C CA . ILE A 1 291 ? 29.525 2.806 -30.308 1.00 93.00 291 ILE A CA 1
ATOM 2063 C C . ILE A 1 291 ? 30.558 3.651 -31.070 1.00 93.00 291 ILE A C 1
ATOM 2065 O O . ILE A 1 291 ? 30.926 4.739 -30.636 1.00 93.00 291 ILE A O 1
ATOM 2069 N N . LYS A 1 292 ? 31.051 3.130 -32.201 1.00 91.69 292 LYS A N 1
ATOM 2070 C CA . LYS A 1 292 ? 32.004 3.791 -33.096 1.00 91.69 292 LYS A CA 1
ATOM 2071 C C . LYS A 1 292 ? 31.683 3.415 -34.537 1.00 91.69 292 LYS A C 1
ATOM 2073 O O . LYS A 1 292 ? 31.408 2.250 -34.813 1.00 91.69 292 LYS A O 1
ATOM 2078 N N . VAL A 1 293 ? 31.791 4.381 -35.445 1.00 90.31 293 VAL A N 1
ATOM 2079 C CA . VAL A 1 293 ? 31.666 4.170 -36.891 1.00 90.31 293 VAL A CA 1
ATOM 2080 C C . VAL A 1 293 ? 32.951 4.643 -37.554 1.00 90.31 293 VAL A C 1
ATOM 2082 O O . VAL A 1 293 ? 33.363 5.787 -37.380 1.00 90.31 293 VAL A O 1
ATOM 2085 N N . ALA A 1 294 ? 33.610 3.743 -38.281 1.00 89.19 294 ALA A N 1
ATOM 2086 C CA . ALA A 1 294 ? 34.739 4.103 -39.126 1.00 89.19 294 ALA A CA 1
ATOM 2087 C C . ALA A 1 294 ? 34.197 4.632 -40.458 1.00 89.19 294 ALA A C 1
ATOM 2089 O O . ALA A 1 294 ? 33.492 3.915 -41.169 1.00 89.19 294 ALA A O 1
ATOM 2090 N N . LEU A 1 295 ? 34.514 5.883 -40.789 1.00 86.44 295 LEU A N 1
ATOM 2091 C CA . LEU A 1 295 ? 34.087 6.480 -42.050 1.00 86.44 295 LEU A CA 1
ATOM 2092 C C . LEU A 1 295 ? 34.864 5.848 -43.208 1.00 86.44 295 LEU A C 1
ATOM 2094 O O . LEU A 1 295 ? 36.095 5.854 -43.224 1.00 86.44 295 LEU A O 1
ATOM 2098 N N . SER A 1 296 ? 34.137 5.303 -44.182 1.00 85.12 296 SER A N 1
ATOM 2099 C CA . SER A 1 296 ? 34.735 4.848 -45.437 1.00 85.12 296 SER A CA 1
ATOM 2100 C C . SER A 1 296 ? 35.003 6.030 -46.372 1.00 85.12 296 SER A C 1
ATOM 2102 O O . SER A 1 296 ? 34.390 7.090 -46.239 1.00 85.12 296 SER A O 1
ATOM 2104 N N . ALA A 1 297 ? 35.861 5.838 -47.377 1.00 78.25 297 ALA A N 1
ATOM 2105 C CA . ALA A 1 297 ? 36.080 6.841 -48.422 1.00 78.25 297 ALA A CA 1
ATOM 2106 C C . ALA A 1 297 ? 34.774 7.247 -49.137 1.00 78.25 297 ALA A C 1
ATOM 2108 O O . ALA A 1 297 ? 34.637 8.396 -49.529 1.00 78.25 297 ALA A O 1
ATOM 2109 N N . ALA A 1 298 ? 33.793 6.340 -49.245 1.00 77.94 298 ALA A N 1
ATOM 2110 C CA . ALA A 1 298 ? 32.483 6.631 -49.835 1.00 77.94 298 ALA A CA 1
ATOM 2111 C C . ALA A 1 298 ? 31.583 7.502 -48.936 1.00 77.94 298 ALA A C 1
ATOM 2113 O O . ALA A 1 298 ? 30.735 8.236 -49.436 1.00 77.94 298 ALA A O 1
ATOM 2114 N N . MET A 1 299 ? 31.760 7.423 -47.614 1.00 83.75 299 MET A N 1
ATOM 2115 C CA . MET A 1 299 ? 31.066 8.269 -46.629 1.00 83.75 299 MET A CA 1
ATOM 2116 C C . MET A 1 299 ? 31.785 9.606 -46.421 1.00 83.75 299 MET A C 1
ATOM 2118 O O . MET A 1 299 ? 31.203 10.567 -45.924 1.00 83.75 299 MET A O 1
ATOM 2122 N N . CYS A 1 300 ? 33.058 9.680 -46.807 1.00 74.75 300 CYS A N 1
ATOM 2123 C CA . CYS A 1 300 ? 33.812 10.916 -46.831 1.00 74.75 300 CYS A CA 1
ATOM 2124 C C . CYS A 1 300 ? 33.319 11.765 -48.009 1.00 74.75 300 CYS A C 1
ATOM 2126 O O . CYS A 1 300 ? 33.541 11.428 -49.168 1.00 74.75 300 CYS A O 1
ATOM 2128 N N . ALA A 1 301 ? 32.672 12.895 -47.726 1.00 71.44 301 ALA A N 1
ATOM 2129 C CA . ALA A 1 301 ? 32.246 13.866 -48.738 1.00 71.44 301 ALA A CA 1
ATOM 2130 C C . ALA A 1 301 ? 33.425 14.651 -49.356 1.00 71.44 301 ALA A C 1
ATOM 2132 O O . ALA A 1 301 ? 33.264 15.791 -49.787 1.00 71.44 301 ALA A O 1
ATOM 2133 N N . VAL A 1 302 ? 34.625 14.067 -49.371 1.00 72.12 302 VAL A N 1
ATOM 2134 C CA . VAL A 1 302 ? 35.770 14.596 -50.101 1.00 72.12 302 VAL A CA 1
ATOM 2135 C C . VAL A 1 302 ? 35.766 13.916 -51.460 1.00 72.12 302 VAL A C 1
ATOM 2137 O O . VAL A 1 302 ? 36.277 12.807 -51.617 1.00 72.12 302 VAL A O 1
ATOM 2140 N N . ALA A 1 303 ? 35.157 14.579 -52.443 1.00 67.56 303 ALA A N 1
ATOM 2141 C CA . ALA A 1 303 ? 35.247 14.160 -53.833 1.00 67.56 303 ALA A CA 1
ATOM 2142 C C . ALA A 1 303 ? 36.726 13.962 -54.214 1.00 67.56 303 ALA A C 1
ATOM 2144 O O . ALA A 1 303 ? 37.566 14.797 -53.835 1.00 67.56 303 ALA A O 1
ATOM 2145 N N . PRO A 1 304 ? 37.062 12.912 -54.989 1.00 68.81 304 PRO A N 1
ATOM 2146 C CA . PRO A 1 304 ? 38.338 12.864 -55.680 1.00 68.81 304 PRO A CA 1
ATOM 2147 C C . PRO A 1 304 ? 38.511 14.171 -56.452 1.00 68.81 304 PRO A C 1
ATOM 2149 O O . PRO A 1 304 ? 37.711 14.500 -57.326 1.00 68.81 304 PRO A O 1
ATOM 2152 N N . HIS A 1 305 ? 39.527 14.942 -56.091 1.00 70.50 305 HIS A N 1
ATOM 2153 C CA . HIS A 1 305 ? 39.864 16.178 -56.772 1.00 70.50 305 HIS A CA 1
ATOM 2154 C C . HIS A 1 305 ? 41.338 16.151 -57.130 1.00 70.50 305 HIS A C 1
ATOM 2156 O O . HIS A 1 305 ? 42.173 15.589 -56.422 1.00 70.50 305 HIS A O 1
ATOM 2162 N N . SER A 1 306 ? 41.646 16.759 -58.263 1.00 74.12 306 SER A N 1
ATOM 2163 C CA . SER A 1 306 ? 43.008 16.959 -58.722 1.00 74.12 306 SER A CA 1
ATOM 2164 C C . SER A 1 306 ? 43.326 18.442 -58.690 1.00 74.12 306 SER A C 1
ATOM 2166 O O . SER A 1 306 ? 42.504 19.269 -59.087 1.00 74.12 306 SER A O 1
ATOM 2168 N N . HIS A 1 307 ? 44.544 18.770 -58.280 1.00 79.81 307 HIS A N 1
ATOM 2169 C CA . HIS A 1 307 ? 45.097 20.097 -58.490 1.00 79.81 307 HIS A CA 1
ATOM 2170 C C . HIS A 1 307 ? 45.844 20.100 -59.816 1.00 79.81 307 HIS A C 1
ATOM 2172 O O . HIS A 1 307 ? 46.765 19.309 -60.017 1.00 79.81 307 HIS A O 1
ATOM 2178 N N . THR A 1 308 ? 45.460 20.989 -60.726 1.00 80.50 308 THR A N 1
ATOM 2179 C CA . THR A 1 308 ? 46.278 21.259 -61.906 1.00 80.50 308 THR A CA 1
ATOM 2180 C C . THR A 1 308 ? 47.376 22.228 -61.500 1.00 80.50 308 THR A C 1
ATOM 2182 O O . THR A 1 308 ? 47.084 23.349 -61.083 1.00 80.50 308 THR A O 1
ATOM 2185 N N . VAL A 1 309 ? 48.632 21.809 -61.606 1.00 83.19 309 VAL A N 1
ATOM 2186 C CA . VAL A 1 309 ? 49.773 22.715 -61.464 1.00 83.19 309 VAL A CA 1
ATOM 2187 C C . VAL A 1 309 ? 50.194 23.127 -62.864 1.00 83.19 309 VAL A C 1
ATOM 2189 O O . VAL A 1 309 ? 50.684 22.303 -63.632 1.00 83.19 309 VAL A O 1
ATOM 2192 N N . THR A 1 310 ? 49.978 24.396 -63.195 1.00 81.31 310 THR A N 1
ATOM 2193 C CA . THR A 1 310 ? 50.450 24.973 -64.451 1.00 81.31 310 THR A CA 1
ATOM 2194 C C . THR A 1 310 ? 51.767 25.669 -64.169 1.00 81.31 310 THR A C 1
ATOM 2196 O O . THR A 1 310 ? 51.776 26.770 -63.622 1.00 81.31 310 THR A O 1
ATOM 2199 N N . ASP A 1 311 ? 52.875 25.024 -64.525 1.00 80.25 311 ASP A N 1
ATOM 2200 C CA . ASP A 1 311 ? 54.171 25.687 -64.636 1.00 80.25 311 ASP A CA 1
ATOM 2201 C C . ASP A 1 311 ? 54.339 26.136 -66.097 1.00 80.25 311 ASP A C 1
ATOM 2203 O O . ASP A 1 311 ? 54.431 25.277 -66.976 1.00 80.25 311 ASP A O 1
ATOM 2207 N N . PRO A 1 312 ? 54.363 27.449 -66.399 1.00 74.44 312 PRO A N 1
ATOM 2208 C CA . PRO A 1 312 ? 54.593 27.936 -67.761 1.00 74.44 312 PRO A CA 1
ATOM 2209 C C . PRO A 1 312 ? 56.008 27.623 -68.282 1.00 74.44 312 PRO A C 1
ATOM 2211 O O . PRO A 1 312 ? 56.342 27.985 -69.409 1.00 74.44 312 PRO A O 1
ATOM 2214 N N . GLY A 1 313 ? 56.830 26.949 -67.477 1.00 71.06 313 GLY A N 1
ATOM 2215 C CA . GLY A 1 313 ? 58.214 26.659 -67.765 1.00 71.06 313 GLY A CA 1
ATOM 2216 C C . GLY A 1 313 ? 59.082 27.865 -67.441 1.00 71.06 313 GLY A C 1
ATOM 2217 O O . GLY A 1 313 ? 58.695 29.026 -67.586 1.00 71.06 313 GLY A O 1
ATOM 2218 N N . HIS A 1 314 ? 60.302 27.584 -67.003 1.00 66.12 314 HIS A N 1
ATOM 2219 C CA . HIS A 1 314 ? 61.354 28.583 -66.950 1.00 66.12 314 HIS A CA 1
ATOM 2220 C C . HIS A 1 314 ? 62.685 27.942 -67.331 1.00 66.12 314 HIS A C 1
ATOM 2222 O O . HIS A 1 314 ? 62.965 26.793 -66.996 1.00 66.12 314 HIS A O 1
ATOM 2228 N N . SER A 1 315 ? 63.505 28.692 -68.061 1.00 64.50 315 SER A N 1
ATOM 2229 C CA . SER A 1 315 ? 64.848 28.280 -68.452 1.00 64.50 315 SER A CA 1
ATOM 2230 C C . SER A 1 315 ? 65.877 29.017 -67.611 1.00 64.50 315 SER A C 1
ATOM 2232 O O . SER A 1 315 ? 65.847 30.246 -67.511 1.00 64.50 315 SER A O 1
ATOM 2234 N N . HIS A 1 316 ? 66.835 28.279 -67.068 1.00 60.72 316 HIS A N 1
ATOM 2235 C CA . HIS A 1 316 ? 68.051 28.867 -66.532 1.00 60.72 316 HIS A CA 1
ATOM 2236 C C . HIS A 1 316 ? 69.085 28.939 -67.649 1.00 60.72 316 HIS A C 1
ATOM 2238 O O . HIS A 1 316 ? 69.503 27.912 -68.177 1.00 60.72 316 HIS A O 1
ATOM 2244 N N . VAL A 1 317 ? 69.497 30.150 -68.012 1.00 61.41 317 VAL A N 1
ATOM 2245 C CA . VAL A 1 317 ? 70.626 30.343 -68.924 1.00 61.41 317 VAL A CA 1
ATOM 2246 C C . VAL A 1 317 ? 71.860 30.610 -68.075 1.00 61.41 317 VAL A C 1
ATOM 2248 O O . VAL A 1 317 ? 71.928 31.612 -67.364 1.00 61.41 317 VAL A O 1
ATOM 2251 N N . ILE A 1 318 ? 72.824 29.695 -68.132 1.00 53.81 318 ILE A N 1
ATOM 2252 C CA . ILE A 1 318 ? 74.154 29.881 -67.555 1.00 53.81 318 ILE A CA 1
ATOM 2253 C C . ILE A 1 318 ? 75.047 30.390 -68.680 1.00 53.81 318 ILE A C 1
ATOM 2255 O O . ILE A 1 318 ? 75.357 29.652 -69.613 1.00 53.81 318 ILE A O 1
ATOM 2259 N N . ALA A 1 319 ? 75.445 31.656 -68.603 1.00 56.12 319 ALA A N 1
ATOM 2260 C CA . ALA A 1 319 ? 76.435 32.204 -69.516 1.00 56.12 319 ALA A CA 1
ATOM 2261 C C . ALA A 1 319 ? 77.840 31.869 -69.001 1.00 56.12 319 ALA A C 1
ATOM 2263 O O . ALA A 1 319 ? 78.192 32.193 -67.867 1.00 56.12 319 ALA A O 1
ATOM 2264 N N . VAL A 1 320 ? 78.640 31.221 -69.844 1.00 54.72 320 VAL A N 1
ATOM 2265 C CA . VAL A 1 320 ? 80.079 31.039 -69.636 1.00 54.72 320 VAL A CA 1
ATOM 2266 C C . VAL A 1 320 ? 80.803 32.112 -70.429 1.00 54.72 320 VAL A C 1
ATOM 2268 O O . VAL A 1 320 ? 80.658 32.186 -71.647 1.00 54.72 320 VAL A O 1
ATOM 2271 N N . ASN A 1 321 ? 81.580 32.942 -69.739 1.00 49.78 321 ASN A N 1
ATOM 2272 C CA . ASN A 1 321 ? 82.432 33.923 -70.395 1.00 49.78 321 ASN A CA 1
ATOM 2273 C C . ASN A 1 321 ? 83.593 33.193 -71.075 1.00 49.78 321 ASN A C 1
ATOM 2275 O O . ASN A 1 321 ? 84.373 32.505 -70.416 1.00 49.78 321 ASN A O 1
ATOM 2279 N N . LEU A 1 322 ? 83.706 33.355 -72.389 1.00 53.44 322 LEU A N 1
ATOM 2280 C CA . LEU A 1 322 ? 84.926 33.049 -73.121 1.00 53.44 322 LEU A CA 1
ATOM 2281 C C . LEU A 1 322 ? 85.773 34.321 -73.061 1.00 53.44 322 LEU A C 1
ATOM 2283 O O . LEU A 1 322 ? 85.443 35.307 -73.715 1.00 53.44 322 LEU A O 1
ATOM 2287 N N . ASP A 1 323 ? 86.813 34.327 -72.230 1.00 47.62 323 ASP A N 1
ATOM 2288 C CA . ASP A 1 323 ? 87.822 35.383 -72.285 1.00 47.62 323 ASP A CA 1
ATOM 2289 C C . ASP A 1 323 ? 88.506 35.314 -73.657 1.00 47.62 323 ASP A C 1
ATOM 2291 O O . ASP A 1 323 ? 89.141 34.317 -74.008 1.00 47.62 323 ASP A O 1
ATOM 2295 N N . SER A 1 324 ? 88.331 36.360 -74.458 1.00 54.59 324 SER A N 1
ATOM 2296 C CA . SER A 1 324 ? 89.031 36.556 -75.721 1.00 54.59 324 SER A CA 1
ATOM 2297 C C . SER A 1 324 ? 90.335 37.324 -75.498 1.00 54.59 324 SER A C 1
ATOM 2299 O O . SER A 1 324 ? 90.603 38.317 -76.172 1.00 54.59 324 SER A O 1
ATOM 2301 N N . ALA A 1 325 ? 91.164 36.872 -74.561 1.00 52.22 325 ALA A N 1
ATOM 2302 C CA . ALA A 1 325 ? 92.572 37.221 -74.528 1.00 52.22 325 ALA A CA 1
ATOM 2303 C C . ALA A 1 325 ? 93.305 36.297 -75.506 1.00 52.22 325 ALA A C 1
ATOM 2305 O O . ALA A 1 325 ? 93.434 35.086 -75.319 1.00 52.22 325 ALA A O 1
ATOM 2306 N N . SER A 1 326 ? 93.740 36.891 -76.610 1.00 55.12 326 SER A N 1
ATOM 2307 C CA . SER A 1 326 ? 94.528 36.279 -77.670 1.00 55.12 326 SER A CA 1
ATOM 2308 C C . SER A 1 326 ? 95.642 35.369 -77.134 1.00 55.12 326 SER A C 1
ATOM 2310 O O . SER A 1 326 ? 96.621 35.842 -76.562 1.00 55.12 326 SER A O 1
ATOM 2312 N N . GLY A 1 327 ? 95.508 34.070 -77.408 1.00 54.47 327 GLY A N 1
ATOM 2313 C CA . GLY A 1 327 ? 96.596 33.098 -77.382 1.00 54.47 327 GLY A CA 1
ATOM 2314 C C . GLY A 1 327 ? 96.904 32.488 -76.017 1.00 54.47 327 GLY A C 1
ATOM 2315 O O . GLY A 1 327 ? 97.789 32.972 -75.324 1.00 54.47 327 GLY A O 1
ATOM 2316 N N . SER A 1 328 ? 96.257 31.360 -75.689 1.00 48.66 328 SER A N 1
ATOM 2317 C CA . SER A 1 328 ? 96.872 30.131 -75.132 1.00 48.66 328 SER A CA 1
ATOM 2318 C C . SER A 1 328 ? 95.814 29.148 -74.597 1.00 48.66 328 SER A C 1
ATOM 2320 O O . SER A 1 328 ? 95.066 29.471 -73.688 1.00 48.66 328 SER A O 1
ATOM 2322 N N . LYS A 1 329 ? 95.842 27.908 -75.110 1.00 50.19 329 LYS A N 1
ATOM 2323 C CA . LYS A 1 329 ? 95.300 26.656 -74.528 1.00 50.19 329 LYS A CA 1
ATOM 2324 C C . LYS A 1 329 ? 93.817 26.632 -74.114 1.00 50.19 329 LYS A C 1
ATOM 2326 O O . LYS A 1 329 ? 93.466 26.713 -72.941 1.00 50.19 329 LYS A O 1
ATOM 2331 N N . PHE A 1 330 ? 92.952 26.313 -75.074 1.00 50.78 330 PHE A N 1
ATOM 2332 C CA . PHE A 1 330 ? 91.588 25.868 -74.791 1.00 50.78 330 PHE A CA 1
ATOM 2333 C C . PHE A 1 330 ? 91.570 24.396 -74.348 1.00 50.78 330 PHE A C 1
ATOM 2335 O O . PHE A 1 330 ? 91.689 23.484 -75.165 1.00 50.78 330 PHE A O 1
ATOM 2342 N N . SER A 1 331 ? 91.417 24.145 -73.046 1.00 51.31 331 SER A N 1
ATOM 2343 C CA . SER A 1 331 ? 91.095 22.805 -72.519 1.00 51.31 331 SER A CA 1
ATOM 2344 C C . SER A 1 331 ? 89.972 22.796 -71.480 1.00 51.31 331 SER A C 1
ATOM 2346 O O . SER A 1 331 ? 89.800 21.788 -70.812 1.00 51.31 331 SER A O 1
ATOM 2348 N N . ASN A 1 332 ? 89.182 23.867 -71.346 1.00 51.06 332 ASN A N 1
ATOM 2349 C CA . ASN A 1 332 ? 88.016 23.874 -70.452 1.00 51.06 332 ASN A CA 1
ATOM 2350 C C . ASN A 1 332 ? 86.900 24.793 -70.965 1.00 51.06 332 ASN A C 1
ATOM 2352 O O . ASN A 1 332 ? 86.552 25.789 -70.338 1.00 51.06 332 ASN A O 1
ATOM 2356 N N . PHE A 1 333 ? 86.313 24.444 -72.107 1.00 56.03 333 PHE A N 1
ATOM 2357 C CA . PHE A 1 333 ? 84.981 24.940 -72.445 1.00 56.03 333 PHE A CA 1
ATOM 2358 C C . PHE A 1 333 ? 83.961 23.839 -72.204 1.00 56.03 333 PHE A C 1
ATOM 2360 O O . PHE A 1 333 ? 84.186 22.689 -72.586 1.00 56.03 333 PHE A O 1
ATOM 2367 N N . MET A 1 334 ? 82.847 24.191 -71.555 1.00 52.31 334 MET A N 1
ATOM 2368 C CA . MET A 1 334 ? 81.668 23.331 -71.495 1.00 52.31 334 MET A CA 1
ATOM 2369 C C . MET A 1 334 ? 81.292 22.948 -72.931 1.00 52.31 334 MET A C 1
ATOM 2371 O O . MET A 1 334 ? 80.918 23.808 -73.726 1.00 52.31 334 MET A O 1
ATOM 2375 N N . LYS A 1 335 ? 81.426 21.664 -73.283 1.00 49.00 335 LYS A N 1
ATOM 2376 C CA . LYS A 1 335 ? 80.847 21.126 -74.516 1.00 49.00 335 LYS A CA 1
ATOM 2377 C C . LYS A 1 335 ? 79.330 21.201 -74.369 1.00 49.00 335 LYS A C 1
ATOM 2379 O O . LYS A 1 335 ? 78.749 20.382 -73.664 1.00 49.00 335 LYS A O 1
ATOM 2384 N N . PHE A 1 336 ? 78.699 22.168 -75.023 1.00 53.94 336 PHE A N 1
ATOM 2385 C CA . PHE A 1 336 ? 77.269 22.085 -75.284 1.00 53.94 336 PHE A CA 1
ATOM 2386 C C . PHE A 1 336 ? 77.064 21.048 -76.393 1.00 53.94 336 PHE A C 1
ATOM 2388 O O . PHE A 1 336 ? 77.617 21.177 -77.488 1.00 53.94 336 PHE A O 1
ATOM 2395 N N . ASP A 1 337 ? 76.334 19.981 -76.076 1.00 44.25 337 ASP A N 1
ATOM 2396 C CA . ASP A 1 337 ? 75.904 18.980 -77.049 1.00 44.25 337 ASP A CA 1
ATOM 2397 C C . ASP A 1 337 ? 74.999 19.671 -78.083 1.00 44.25 337 ASP A C 1
ATOM 2399 O O . ASP A 1 337 ? 73.998 20.304 -77.749 1.00 44.25 337 ASP A O 1
ATOM 2403 N N . THR A 1 338 ? 75.426 19.666 -79.341 1.00 51.59 338 THR A N 1
ATOM 2404 C CA . THR A 1 338 ? 74.981 20.585 -80.403 1.00 51.59 338 THR A CA 1
ATOM 2405 C C . THR A 1 338 ? 73.759 20.074 -81.163 1.00 51.59 338 THR A C 1
ATOM 2407 O O . THR A 1 338 ? 73.539 20.426 -82.318 1.00 51.59 338 THR A O 1
ATOM 2410 N N . THR A 1 339 ? 72.921 19.252 -80.541 1.00 48.69 339 THR A N 1
ATOM 2411 C CA . THR A 1 339 ? 71.848 18.554 -81.258 1.00 48.69 339 THR A CA 1
ATOM 2412 C C . THR A 1 339 ? 70.572 19.370 -81.494 1.00 48.69 339 THR A C 1
ATOM 2414 O O . THR A 1 339 ? 69.692 18.874 -82.190 1.00 48.69 339 THR A O 1
ATOM 2417 N N . SER A 1 340 ? 70.428 20.618 -81.016 1.00 48.59 340 SER A N 1
ATOM 2418 C CA . SER A 1 340 ? 69.223 21.439 -81.295 1.00 48.59 340 SER A CA 1
ATOM 2419 C C . SER A 1 340 ? 69.408 22.954 -81.088 1.00 48.59 340 SER A C 1
ATOM 2421 O O . SER A 1 340 ? 68.689 23.566 -80.303 1.00 48.59 340 SER A O 1
ATOM 2423 N N . TYR A 1 341 ? 70.345 23.593 -81.796 1.00 43.50 341 TYR A N 1
ATOM 2424 C CA . TYR A 1 341 ? 70.375 25.062 -81.903 1.00 43.50 341 TYR A CA 1
ATOM 2425 C C . TYR A 1 341 ? 70.154 25.493 -83.357 1.00 43.50 341 TYR A C 1
ATOM 2427 O O . TYR A 1 341 ? 71.066 25.452 -84.179 1.00 43.50 341 TYR A O 1
ATOM 2435 N N . THR A 1 342 ? 68.939 25.939 -83.680 1.00 42.12 342 THR A N 1
ATOM 2436 C CA . THR A 1 342 ? 68.699 26.794 -84.848 1.00 42.12 342 THR A CA 1
ATOM 2437 C C . THR A 1 342 ? 69.187 28.188 -84.494 1.00 42.12 342 THR A C 1
ATOM 2439 O O . THR A 1 342 ? 68.475 28.980 -83.879 1.00 42.12 342 THR A O 1
ATOM 2442 N N . ASN A 1 343 ? 70.445 28.459 -84.816 1.00 45.00 343 ASN A N 1
ATOM 2443 C CA . ASN A 1 343 ? 71.014 29.787 -84.695 1.00 45.00 343 ASN A CA 1
ATOM 2444 C C . ASN A 1 343 ? 70.504 30.609 -85.889 1.00 45.00 343 ASN A C 1
ATOM 2446 O O . ASN A 1 343 ? 71.104 30.587 -86.962 1.00 45.00 343 ASN A O 1
ATOM 2450 N N . THR A 1 344 ? 69.361 31.281 -85.741 1.00 41.78 344 THR A N 1
ATOM 2451 C CA . THR A 1 344 ? 68.978 32.350 -86.670 1.00 41.78 344 THR A CA 1
ATOM 2452 C C . THR A 1 344 ? 69.845 33.551 -86.314 1.00 41.78 344 THR A C 1
ATOM 2454 O O . THR A 1 344 ? 69.459 34.406 -85.522 1.00 41.78 344 THR A O 1
ATOM 2457 N N . LEU A 1 345 ? 71.079 33.546 -86.812 1.00 48.12 345 LEU A N 1
ATOM 2458 C CA . LEU A 1 345 ? 71.952 34.709 -86.759 1.00 48.12 345 LEU A CA 1
ATOM 2459 C C . LEU A 1 345 ? 71.362 35.737 -87.726 1.00 48.12 345 LEU A C 1
ATOM 2461 O O . LEU A 1 345 ? 71.583 35.650 -88.933 1.00 48.12 345 LEU A O 1
ATOM 2465 N N . ASP A 1 346 ? 70.564 36.666 -87.200 1.00 44.19 346 ASP A N 1
ATOM 2466 C CA . ASP A 1 346 ? 70.271 37.907 -87.912 1.00 44.19 346 ASP A CA 1
ATOM 2467 C C . ASP A 1 346 ? 71.610 38.634 -88.090 1.00 44.19 346 ASP A C 1
ATOM 2469 O O . ASP A 1 346 ? 72.358 38.833 -87.131 1.00 44.19 346 ASP A O 1
ATOM 2473 N N . GLY A 1 347 ? 71.968 38.898 -89.345 1.00 46.19 347 GLY A N 1
ATOM 2474 C CA . GLY A 1 347 ? 73.305 39.311 -89.761 1.00 46.19 347 GLY A CA 1
ATOM 2475 C C . GLY A 1 347 ? 73.662 40.746 -89.383 1.00 46.19 347 GLY A C 1
ATOM 2476 O O . GLY A 1 347 ? 73.782 41.583 -90.273 1.00 46.19 347 GLY A O 1
ATOM 2477 N N . ASP A 1 348 ? 73.891 41.007 -88.097 1.00 48.66 348 ASP A N 1
ATOM 2478 C CA . ASP A 1 348 ? 74.495 42.252 -87.614 1.00 48.66 348 ASP A CA 1
ATOM 2479 C C . ASP A 1 348 ? 75.899 41.981 -87.035 1.00 48.66 348 ASP A C 1
ATOM 2481 O O . ASP A 1 348 ? 76.024 41.405 -85.948 1.00 48.66 348 ASP A O 1
ATOM 2485 N N . PRO A 1 349 ? 76.978 42.308 -87.7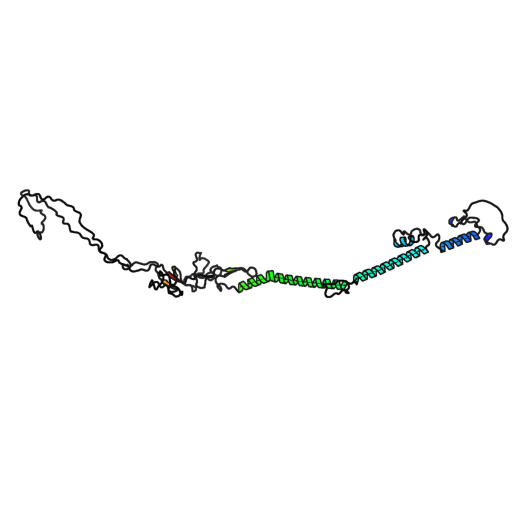69 1.00 53.38 349 PRO A N 1
ATOM 2486 C CA . PRO A 1 349 ? 78.343 42.111 -87.325 1.00 53.38 349 PRO A CA 1
ATOM 2487 C C . PRO A 1 349 ? 78.921 43.416 -86.773 1.00 53.38 349 PRO A C 1
ATOM 2489 O O . PRO A 1 349 ? 79.914 43.888 -87.303 1.00 53.38 349 PRO A O 1
ATOM 2492 N N . ASP A 1 350 ? 78.336 44.017 -85.737 1.00 48.66 350 ASP A N 1
ATOM 2493 C CA . ASP A 1 350 ? 79.111 44.870 -84.834 1.00 48.66 350 ASP A CA 1
ATOM 2494 C C . ASP A 1 350 ? 78.365 45.216 -83.539 1.00 48.66 350 ASP A C 1
ATOM 2496 O O . ASP A 1 350 ? 77.149 45.348 -83.481 1.00 48.66 350 ASP A O 1
ATOM 2500 N N . VAL A 1 351 ? 79.161 45.433 -82.494 1.00 46.84 351 VAL A N 1
ATOM 2501 C CA . VAL A 1 351 ? 78.793 45.875 -81.139 1.00 46.84 351 VAL A CA 1
ATOM 2502 C C . VAL A 1 351 ? 78.264 44.789 -80.192 1.00 46.84 351 VAL A C 1
ATOM 2504 O O . VAL A 1 351 ? 77.085 44.663 -79.860 1.00 46.84 351 VAL A O 1
ATOM 2507 N N . GLY A 1 352 ? 79.235 44.079 -79.613 1.00 54.91 352 GLY A N 1
ATOM 2508 C CA . GLY A 1 352 ? 79.083 43.417 -78.329 1.00 54.91 352 GLY A CA 1
ATOM 2509 C C . GLY A 1 352 ? 78.648 44.402 -77.243 1.00 54.91 352 GLY A C 1
ATOM 2510 O O . GLY A 1 352 ? 79.400 45.287 -76.853 1.00 54.91 352 GLY A O 1
ATOM 2511 N N . ASN A 1 353 ? 77.421 44.219 -76.766 1.00 41.72 353 ASN A N 1
ATOM 2512 C CA . ASN A 1 353 ? 76.978 44.461 -75.395 1.00 41.72 353 ASN A CA 1
ATOM 2513 C C . ASN A 1 353 ? 75.613 43.792 -75.233 1.00 41.72 353 ASN A C 1
ATOM 2515 O O . ASN A 1 353 ? 74.559 44.408 -75.394 1.00 41.72 353 ASN A O 1
ATOM 2519 N N . ILE A 1 354 ? 75.618 42.498 -74.921 1.00 49.19 354 ILE A N 1
ATOM 2520 C CA . ILE A 1 354 ? 74.381 41.793 -74.591 1.00 49.19 354 ILE A CA 1
ATOM 2521 C C . ILE A 1 354 ? 74.060 42.099 -73.123 1.00 49.19 354 ILE A C 1
ATOM 2523 O O . ILE A 1 354 ? 74.573 41.465 -72.203 1.00 49.19 354 ILE A O 1
ATOM 2527 N N . HIS A 1 355 ? 73.222 43.112 -72.888 1.00 41.19 355 HIS A N 1
ATOM 2528 C CA . HIS A 1 355 ? 72.698 43.425 -71.559 1.00 41.19 355 HIS A CA 1
ATOM 2529 C C . HIS A 1 355 ? 71.769 42.305 -71.063 1.00 41.19 355 HIS A C 1
ATOM 2531 O O . HIS A 1 355 ? 70.599 42.228 -71.444 1.00 41.19 355 HIS A O 1
ATOM 2537 N N . ALA A 1 356 ? 72.254 41.466 -70.148 1.00 43.50 356 ALA A N 1
ATOM 2538 C CA . ALA A 1 356 ? 71.425 40.491 -69.447 1.00 43.50 356 ALA A CA 1
ATOM 2539 C C . ALA A 1 356 ? 70.628 41.176 -68.324 1.00 43.50 356 ALA A C 1
ATOM 2541 O O . ALA A 1 356 ? 71.059 41.271 -67.175 1.00 43.50 356 ALA A O 1
ATOM 2542 N N . LYS A 1 357 ? 69.428 41.667 -68.643 1.00 44.06 357 LYS A N 1
ATOM 2543 C CA . LYS A 1 357 ? 68.470 42.088 -67.616 1.00 44.06 357 LYS A CA 1
ATOM 2544 C C . LYS A 1 357 ? 67.879 40.825 -66.983 1.00 44.06 357 LYS A C 1
ATOM 2546 O O . LYS A 1 357 ? 67.041 40.174 -67.600 1.00 44.06 357 LYS A O 1
ATOM 2551 N N . ILE A 1 358 ? 68.284 40.485 -65.755 1.00 51.00 358 ILE A N 1
ATOM 2552 C CA . ILE A 1 358 ? 67.611 39.454 -64.947 1.00 51.00 358 ILE A CA 1
ATOM 2553 C C . ILE A 1 358 ? 66.228 39.999 -64.589 1.00 51.00 358 ILE A C 1
ATOM 2555 O O . ILE A 1 358 ? 66.041 40.646 -63.558 1.00 51.00 358 ILE A O 1
ATOM 2559 N N . ARG A 1 359 ? 65.236 39.787 -65.453 1.00 45.81 359 ARG A N 1
ATOM 2560 C CA . ARG A 1 359 ? 63.850 39.976 -65.043 1.00 45.81 359 ARG A CA 1
ATOM 2561 C C . ARG A 1 359 ? 63.439 38.700 -64.327 1.00 45.81 359 ARG A C 1
ATOM 2563 O O . ARG A 1 359 ? 63.069 37.708 -64.943 1.00 45.81 359 ARG A O 1
ATOM 2570 N N . LYS A 1 360 ? 63.582 38.706 -63.004 1.00 53.09 360 LYS A N 1
ATOM 2571 C CA . LYS A 1 360 ? 62.947 37.700 -62.161 1.00 53.09 360 LYS A CA 1
ATOM 2572 C C . LYS A 1 360 ? 61.480 38.092 -62.029 1.00 53.09 360 LYS A C 1
ATOM 2574 O O . LYS A 1 360 ? 61.077 38.697 -61.043 1.00 53.09 360 LYS A O 1
ATOM 2579 N N . ASN A 1 361 ? 60.686 37.807 -63.049 1.00 47.56 361 ASN A N 1
ATOM 2580 C CA . ASN A 1 361 ? 59.244 37.770 -62.887 1.00 47.56 361 ASN A CA 1
ATOM 2581 C C . ASN A 1 361 ? 58.992 36.367 -62.343 1.00 47.56 361 ASN A C 1
ATOM 2583 O O . ASN A 1 361 ? 59.245 35.401 -63.053 1.00 47.56 361 ASN A O 1
ATOM 2587 N N . THR A 1 362 ? 58.656 36.282 -61.054 1.00 54.66 362 THR A N 1
ATOM 2588 C CA . THR A 1 362 ? 57.835 35.226 -60.440 1.00 54.66 362 THR A CA 1
ATOM 2589 C C . THR A 1 362 ? 57.603 34.001 -61.325 1.00 54.66 362 THR A C 1
ATOM 2591 O O . THR A 1 362 ? 56.930 34.124 -62.346 1.00 54.66 362 THR A O 1
ATOM 2594 N N . THR A 1 363 ? 58.098 32.820 -60.920 1.00 62.81 363 THR A N 1
ATOM 2595 C CA . THR A 1 363 ? 57.664 31.546 -61.516 1.00 62.81 363 THR A CA 1
ATOM 2596 C C . THR A 1 363 ? 56.144 31.583 -61.553 1.00 62.81 363 THR A C 1
ATOM 2598 O O . THR A 1 363 ? 55.509 31.573 -60.498 1.00 62.81 363 THR A O 1
ATOM 2601 N N . GLY A 1 364 ? 55.555 31.716 -62.741 1.00 63.91 364 GLY A N 1
ATOM 2602 C CA . GLY A 1 364 ? 54.111 31.832 -62.936 1.00 63.91 364 GLY A CA 1
ATOM 2603 C C . GLY A 1 364 ? 53.386 30.522 -62.642 1.00 63.91 364 GLY A C 1
ATOM 2604 O O . GLY A 1 364 ? 52.348 30.272 -63.240 1.00 63.91 364 GLY A O 1
ATOM 2605 N N . ILE A 1 365 ? 53.963 29.687 -61.769 1.00 76.25 365 ILE A N 1
ATOM 2606 C CA . ILE A 1 365 ? 53.395 28.455 -61.261 1.00 76.25 365 ILE A CA 1
ATOM 2607 C C . ILE A 1 365 ? 52.101 28.841 -60.573 1.00 76.25 365 ILE A C 1
ATOM 2609 O O . ILE A 1 365 ? 52.085 29.453 -59.503 1.00 76.25 365 ILE A O 1
ATOM 2613 N N . GLN A 1 366 ? 51.012 28.500 -61.235 1.00 78.94 366 GLN A N 1
ATOM 2614 C CA . GLN A 1 366 ? 49.680 28.657 -60.703 1.00 78.94 366 GLN A CA 1
ATOM 2615 C C . GLN A 1 366 ? 49.186 27.273 -60.321 1.00 78.94 366 GLN A C 1
ATOM 2617 O O . GLN A 1 366 ? 49.235 26.329 -61.112 1.00 78.94 366 GLN A O 1
ATOM 2622 N N . ILE A 1 367 ? 48.687 27.157 -59.096 1.00 77.81 367 ILE A N 1
ATOM 2623 C CA . ILE A 1 367 ? 47.794 26.061 -58.750 1.00 77.81 367 ILE A CA 1
ATOM 2624 C C . ILE A 1 367 ? 46.441 26.486 -59.312 1.00 77.81 367 ILE A C 1
ATOM 2626 O O . ILE A 1 367 ? 45.824 27.425 -58.808 1.00 77.81 367 ILE A O 1
ATOM 2630 N N . GLY A 1 368 ? 46.034 25.862 -60.414 1.00 72.19 368 GLY A N 1
ATOM 2631 C CA . GLY A 1 368 ? 44.736 26.108 -61.025 1.00 72.19 368 GLY A CA 1
ATOM 2632 C C . GLY A 1 368 ? 43.617 25.863 -60.014 1.00 72.19 368 GLY A C 1
ATOM 2633 O O . GLY A 1 368 ? 43.740 25.014 -59.125 1.00 72.19 368 GLY A O 1
ATOM 2634 N N . ALA A 1 369 ? 42.536 26.638 -60.133 1.00 68.88 369 ALA A N 1
ATOM 2635 C CA . ALA A 1 369 ? 41.354 26.452 -59.305 1.00 68.88 369 ALA A CA 1
ATOM 2636 C C . ALA A 1 369 ? 40.896 24.990 -59.383 1.00 68.88 369 ALA A C 1
ATOM 2638 O O . ALA A 1 369 ? 40.908 24.386 -60.456 1.00 68.88 369 ALA A O 1
ATOM 2639 N N . VAL A 1 370 ? 40.509 24.423 -58.241 1.00 64.25 370 VAL A N 1
ATOM 2640 C CA . VAL A 1 370 ? 40.013 23.048 -58.162 1.00 64.25 370 VAL A CA 1
ATOM 2641 C C . VAL A 1 370 ? 38.765 22.937 -59.036 1.00 64.25 370 VAL A C 1
ATOM 2643 O O . VAL A 1 370 ? 37.680 23.354 -58.639 1.00 64.25 370 VAL A O 1
ATOM 2646 N N . THR A 1 371 ? 38.896 22.367 -60.233 1.00 61.31 371 THR A N 1
ATOM 2647 C CA . THR A 1 371 ? 37.752 21.987 -61.068 1.00 61.31 371 THR A CA 1
ATOM 2648 C C . THR A 1 371 ? 37.225 20.642 -60.583 1.00 61.31 371 THR A C 1
ATOM 2650 O O . THR A 1 371 ? 37.359 19.618 -61.249 1.00 61.31 371 THR A O 1
ATOM 2653 N N . GLY A 1 372 ? 36.668 20.633 -59.372 1.00 58.19 372 GLY A N 1
ATOM 2654 C CA . GLY A 1 372 ? 35.869 19.519 -58.879 1.00 58.19 372 GLY A CA 1
ATOM 2655 C C . GLY A 1 372 ? 34.513 19.552 -59.573 1.00 58.19 372 GLY A C 1
ATOM 2656 O O . GLY A 1 372 ? 33.676 20.398 -59.267 1.00 58.19 372 GLY A O 1
ATOM 2657 N N . SER A 1 373 ? 34.306 18.663 -60.541 1.00 54.97 373 SER A N 1
ATOM 2658 C CA . SER A 1 373 ? 33.006 18.456 -61.174 1.00 54.97 373 SER A CA 1
ATOM 2659 C C . SER A 1 373 ? 32.149 17.571 -60.270 1.00 54.97 373 SER A C 1
ATOM 2661 O O . SER A 1 373 ? 32.292 16.355 -60.239 1.00 54.97 373 SER A O 1
ATOM 2663 N N . GLY A 1 374 ? 31.248 18.204 -59.523 1.00 56.41 374 GLY A N 1
ATOM 2664 C CA . GLY A 1 374 ? 30.196 17.524 -58.773 1.00 56.41 374 GLY A CA 1
ATOM 2665 C C . GLY A 1 374 ? 30.388 17.607 -57.265 1.00 56.41 374 GLY A C 1
ATOM 2666 O O . GLY A 1 374 ? 31.415 17.213 -56.719 1.00 56.41 374 GLY A O 1
ATOM 2667 N N . ALA A 1 375 ? 29.363 18.109 -56.580 1.00 57.78 375 ALA A N 1
ATOM 2668 C CA . ALA A 1 375 ? 29.240 17.939 -55.144 1.00 57.78 375 ALA A CA 1
ATOM 2669 C C . ALA A 1 375 ? 29.267 16.434 -54.835 1.00 57.78 375 ALA A C 1
ATOM 2671 O O . ALA A 1 375 ? 28.358 15.710 -55.239 1.00 57.78 375 ALA A O 1
ATOM 2672 N N . SER A 1 376 ? 30.292 15.940 -54.136 1.00 60.66 376 SER A N 1
ATOM 2673 C CA . SER A 1 376 ? 30.201 14.606 -53.546 1.00 60.66 376 SER A CA 1
ATOM 2674 C C . SER A 1 376 ? 29.203 14.679 -52.402 1.00 60.66 376 SER A C 1
ATOM 2676 O O . SER A 1 376 ? 29.515 15.159 -51.312 1.00 60.66 376 SER A O 1
ATOM 2678 N N . THR A 1 377 ? 27.990 14.206 -52.647 1.00 62.97 377 THR A N 1
ATOM 2679 C CA . THR A 1 377 ? 27.031 13.899 -51.592 1.00 62.97 377 THR A CA 1
ATOM 2680 C C . THR A 1 377 ? 27.521 12.611 -50.936 1.00 62.97 377 THR A C 1
ATOM 2682 O O . THR A 1 377 ? 27.128 11.523 -51.355 1.00 62.97 377 THR A O 1
ATOM 2685 N N . GLY A 1 378 ? 28.490 12.709 -50.017 1.00 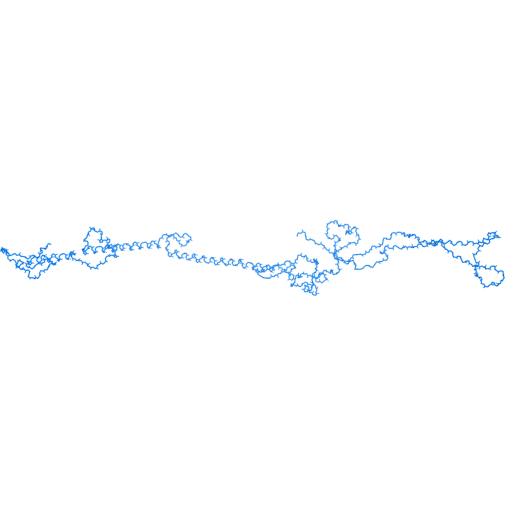73.75 378 GLY A N 1
ATOM 2686 C CA . GLY A 1 378 ? 29.029 11.541 -49.312 1.00 73.75 378 GLY A CA 1
ATOM 2687 C C . GLY A 1 378 ? 27.896 10.619 -48.850 1.00 73.75 378 GLY A C 1
ATOM 2688 O O . GLY A 1 378 ? 26.829 11.099 -48.458 1.00 73.75 378 GLY A O 1
ATOM 2689 N N . ALA A 1 379 ? 28.089 9.304 -48.962 1.00 82.31 379 ALA A N 1
ATOM 2690 C CA . ALA A 1 379 ? 27.059 8.346 -48.582 1.00 82.31 379 ALA A CA 1
ATOM 2691 C C . ALA A 1 379 ? 26.676 8.541 -47.107 1.00 82.31 379 ALA A C 1
ATOM 2693 O O . ALA A 1 379 ? 27.546 8.749 -46.257 1.00 82.31 379 ALA A O 1
ATOM 2694 N N . ALA A 1 380 ? 25.378 8.448 -46.804 1.00 82.75 380 ALA A N 1
ATOM 2695 C CA . ALA A 1 380 ? 24.905 8.493 -45.427 1.00 82.75 380 ALA A CA 1
ATOM 2696 C C . ALA A 1 380 ? 25.582 7.393 -44.592 1.00 82.75 380 ALA A C 1
ATOM 2698 O O . ALA A 1 380 ? 25.833 6.286 -45.077 1.00 82.75 380 ALA A O 1
ATOM 2699 N N . HIS A 1 381 ? 25.861 7.693 -43.327 1.00 85.00 381 HIS A N 1
ATOM 2700 C CA . HIS A 1 381 ? 26.407 6.733 -42.376 1.00 85.00 381 HIS A CA 1
ATOM 2701 C C . HIS A 1 381 ? 25.532 6.665 -41.125 1.00 85.00 381 HIS A C 1
ATOM 2703 O O . HIS A 1 381 ? 24.838 7.619 -40.775 1.00 85.00 381 HIS A O 1
ATOM 2709 N N . GLU A 1 382 ? 25.581 5.527 -40.435 1.00 86.88 382 GLU A N 1
ATOM 2710 C CA . GLU A 1 382 ? 24.974 5.393 -39.114 1.00 86.88 382 GLU A CA 1
ATOM 2711 C C . GLU A 1 382 ? 25.679 6.340 -38.132 1.00 86.88 382 GLU A C 1
ATOM 2713 O O . GLU A 1 382 ? 26.907 6.415 -38.111 1.00 86.88 382 GLU A O 1
ATOM 2718 N N . ASN A 1 383 ? 24.914 7.077 -37.333 1.00 87.75 383 ASN A N 1
ATOM 2719 C CA . ASN A 1 383 ? 25.449 7.962 -36.291 1.00 87.75 383 ASN A CA 1
ATOM 2720 C C . ASN A 1 383 ? 24.649 7.873 -34.984 1.00 87.75 383 ASN A C 1
ATOM 2722 O O . ASN A 1 383 ? 24.849 8.657 -34.058 1.00 87.75 383 ASN A O 1
ATOM 2726 N N . ARG A 1 384 ? 23.703 6.935 -34.903 1.00 90.56 384 ARG A N 1
ATOM 2727 C CA . ARG A 1 384 ? 22.932 6.694 -33.692 1.00 90.56 384 ARG A CA 1
ATOM 2728 C C . ARG A 1 384 ? 23.800 5.915 -32.698 1.00 90.56 384 ARG A C 1
ATOM 2730 O O . ARG A 1 384 ? 24.471 4.955 -33.103 1.00 90.56 384 ARG A O 1
ATOM 2737 N N . PRO A 1 385 ? 23.768 6.272 -31.399 1.00 94.06 385 PRO A N 1
ATOM 2738 C CA . PRO A 1 385 ? 24.321 5.399 -30.370 1.00 94.06 385 PRO A CA 1
ATOM 2739 C C . PRO A 1 385 ? 23.605 4.039 -30.412 1.00 94.06 385 PRO A C 1
ATOM 2741 O O . PRO A 1 385 ? 22.508 3.951 -30.976 1.00 94.06 385 PRO A O 1
ATOM 2744 N N . PRO A 1 386 ? 24.180 2.979 -29.813 1.00 96.44 386 PRO A N 1
ATOM 2745 C CA . PRO A 1 386 ? 23.473 1.716 -29.675 1.00 96.44 386 PRO A CA 1
ATOM 2746 C C . PRO A 1 386 ? 22.091 1.958 -29.076 1.00 96.44 386 PRO A C 1
ATOM 2748 O O . PRO A 1 386 ? 21.978 2.547 -28.002 1.00 96.44 386 PRO A O 1
ATOM 2751 N N . TYR A 1 387 ? 21.041 1.541 -29.774 1.00 95.25 387 TYR A N 1
ATOM 2752 C CA . TYR A 1 387 ? 19.666 1.808 -29.370 1.00 95.25 387 TYR A CA 1
ATOM 2753 C C . TYR A 1 387 ? 18.842 0.532 -29.262 1.00 95.25 387 TYR A C 1
ATOM 2755 O O . TYR A 1 387 ? 19.158 -0.477 -29.895 1.00 95.25 387 TYR A O 1
ATOM 2763 N N . ARG A 1 388 ? 17.753 0.600 -28.492 1.00 95.56 388 ARG A N 1
ATOM 2764 C CA . ARG A 1 388 ? 16.681 -0.398 -28.497 1.00 95.56 388 ARG A CA 1
ATOM 2765 C C . ARG A 1 388 ? 15.322 0.292 -28.544 1.00 95.56 388 ARG A C 1
ATOM 2767 O O . ARG A 1 388 ? 15.076 1.232 -27.791 1.00 95.56 388 ARG A O 1
ATOM 2774 N N . ALA A 1 389 ? 14.454 -0.184 -29.425 1.00 94.62 389 ALA A N 1
ATOM 2775 C CA . ALA A 1 389 ? 13.128 0.367 -29.650 1.00 94.62 389 ALA A CA 1
ATOM 2776 C C . ALA A 1 389 ? 12.106 -0.162 -28.633 1.00 94.62 389 ALA A C 1
ATOM 2778 O O . ALA A 1 389 ? 11.913 -1.375 -28.514 1.00 94.62 389 ALA A O 1
ATOM 2779 N N . LEU A 1 390 ? 11.453 0.751 -27.913 1.00 94.44 390 LEU A N 1
ATOM 2780 C CA . LEU A 1 390 ? 10.471 0.486 -26.862 1.00 94.44 390 LEU A CA 1
ATOM 2781 C C . LEU A 1 390 ? 9.220 1.350 -27.061 1.00 94.44 390 LEU A C 1
ATOM 2783 O O . LEU A 1 390 ? 9.270 2.424 -27.662 1.00 94.44 390 LEU A O 1
ATOM 2787 N N . TYR A 1 391 ? 8.094 0.902 -26.512 1.00 92.75 391 TYR A N 1
ATOM 2788 C CA . TYR A 1 391 ? 6.913 1.753 -26.407 1.00 92.75 391 TYR A CA 1
ATOM 2789 C C . TYR A 1 391 ? 7.076 2.733 -25.249 1.00 92.75 391 TYR A C 1
ATOM 2791 O O . TYR A 1 391 ? 7.324 2.327 -24.111 1.00 92.75 391 TYR A O 1
ATOM 2799 N N . PHE A 1 392 ? 6.882 4.020 -25.527 1.00 90.69 392 PHE A N 1
ATOM 2800 C CA . PHE A 1 392 ? 6.737 5.029 -24.487 1.00 90.69 392 PHE A CA 1
ATOM 2801 C C . PHE A 1 392 ? 5.266 5.135 -24.108 1.00 90.69 392 PHE A C 1
ATOM 2803 O O . PHE A 1 392 ? 4.435 5.571 -24.900 1.00 90.69 392 PHE A O 1
ATOM 2810 N N . ILE A 1 393 ? 4.949 4.712 -22.889 1.00 87.69 393 ILE A N 1
ATOM 2811 C CA . ILE A 1 393 ? 3.601 4.797 -22.335 1.00 87.69 393 ILE A CA 1
ATOM 2812 C C . ILE A 1 393 ? 3.527 5.953 -21.340 1.00 87.69 393 ILE A C 1
ATOM 2814 O O . ILE A 1 393 ? 4.430 6.152 -20.528 1.00 87.69 393 ILE A O 1
ATOM 2818 N N . GLN A 1 394 ? 2.430 6.703 -21.387 1.00 83.62 394 GLN A N 1
ATOM 2819 C CA . GLN A 1 394 ? 2.128 7.767 -20.437 1.00 83.62 394 GLN A CA 1
ATOM 2820 C C . GLN A 1 394 ? 0.805 7.452 -19.746 1.00 83.62 394 GLN A C 1
ATOM 2822 O O . GLN A 1 394 ? -0.176 7.085 -20.392 1.00 83.62 394 GLN A O 1
ATOM 2827 N N . ARG A 1 395 ? 0.763 7.621 -18.421 1.00 72.50 395 ARG A N 1
ATOM 2828 C CA . ARG A 1 395 ? -0.501 7.563 -17.686 1.00 72.50 395 ARG A CA 1
ATOM 2829 C C . ARG A 1 395 ? -1.310 8.821 -18.003 1.00 72.50 395 ARG A C 1
ATOM 2831 O O . ARG A 1 395 ? -0.829 9.925 -17.765 1.00 72.50 395 ARG A O 1
ATOM 2838 N N . ILE A 1 396 ? -2.517 8.647 -18.531 1.00 69.44 396 ILE A N 1
ATOM 2839 C CA . ILE A 1 396 ? -3.395 9.750 -18.965 1.00 69.44 396 ILE A CA 1
ATOM 2840 C C . ILE A 1 396 ? -4.485 10.122 -17.944 1.00 69.44 396 ILE A C 1
ATOM 2842 O O . ILE A 1 396 ? -5.267 11.034 -18.194 1.00 69.44 396 ILE A O 1
ATOM 2846 N N . SER A 1 397 ? -4.500 9.465 -16.778 1.00 40.62 397 SER A N 1
ATOM 2847 C CA . SER A 1 397 ? -5.299 9.806 -15.586 1.00 40.62 397 SER A CA 1
ATOM 2848 C C . SER A 1 397 ? -4.818 8.979 -14.399 1.00 40.62 397 SER A C 1
ATOM 2850 O O . SER A 1 397 ? -4.802 7.737 -14.545 1.00 40.62 397 SER A O 1
#

Solvent-accessible surface area (backbone atoms only — not comparable to full-atom values): 25182 Å² total; per-residue (Å²): 142,61,82,72,87,71,93,84,83,90,84,80,95,72,96,68,83,80,48,79,52,76,70,40,56,37,81,56,82,58,39,74,94,72,57,40,46,59,63,40,36,45,56,58,49,48,53,44,51,50,51,49,52,50,31,51,76,66,27,51,87,55,77,77,87,88,73,86,56,92,83,38,67,62,48,47,51,54,59,58,69,70,85,50,103,64,72,58,31,60,69,49,51,53,49,31,50,52,52,42,52,52,50,52,52,50,52,50,52,52,48,50,52,52,54,47,46,71,44,64,37,76,43,89,46,82,88,45,84,93,48,50,50,82,41,34,56,71,58,51,53,52,48,52,49,50,50,50,54,51,48,53,53,51,53,54,53,48,51,52,52,51,47,40,57,73,52,47,45,44,23,49,50,23,46,47,49,64,64,72,50,58,33,48,99,51,41,61,28,49,47,76,44,76,57,31,70,59,44,44,79,44,78,67,57,95,68,62,92,90,64,85,77,92,77,90,71,80,60,81,91,29,40,49,97,77,29,43,25,34,78,93,40,92,36,29,61,42,61,48,45,67,49,38,95,85,34,61,64,47,79,84,42,44,83,38,65,48,47,63,60,84,89,57,92,71,87,61,60,70,92,60,22,35,89,74,39,78,89,56,65,27,39,81,70,37,66,48,60,43,94,72,75,85,81,47,76,64,43,41,55,67,53,90,69,64,77,49,72,45,65,83,72,85,83,88,83,82,85,77,85,77,79,86,68,86,84,78,84,95,84,82,72,88,80,72,82,81,86,81,74,88,77,82,72,74,93,71,93,76,81,94,73,86,81,80,75,84,76,82,70,69,80,69,60,39,75,46,79,72,77,60,87,64,86,46,77,34,44,88,74,85,81,47,59,30,31,34,16,37,84,84,82,77,88,90,123

Sequence (397 aa):
MGSGCSPTGSGGLSALRPTPDTSVIYTGNALPSLGICTGDTLAEVDAVILQQIINFSQGVGISVPDIDLTQCDCFIAKVGCCGKESCQTLTCILQAYLDCLCELYSDVEDLKVKVAAMYDGPYVTKCLSNVNSSSKLPAIMNELISEFCALVTTVAALQTQVNNLSTGLPTTIGNFLNTALTSCAGSSGLKKTGSGSTFKATFMGFTPIGGIIMYGGTLTGKFDSSGLGLATTDMCGWALANGANGTIDMRGYFPVGVNDGSMGSGSQNSEVDNAANPGQNYAQNAHGGAIKVALSAAMCAVAPHSHTVTDPGHSHVIAVNLDSASGSKFSNFMKFDTTSYTNTLDGDPDVGNIHAKIRKNTTGIQIGAVTGSGASTGAAHENRPPYRALYFIQRIS

Radius of gyration: 82.12 Å; Cα contacts (8 Å, |Δi|>4): 381; chains: 1; bounding box: 178×60×225 Å

Mean predicted aligned error: 19.22 Å

pLDDT: mean 75.52, std 15.93, range [37.38, 96.44]

Secondary structure (DSSP, 8-state):
-------------------GGGS-B--SPPBTTTTB-TT-BHHHHHHHHHHHHHHHHTTTT---TT---TT-HHHHHHHHTTS-TT--SHHHHHHHHHHHHHHHHHHHHHHHHHHHHHHHS----TT-TT--TT--HHHHHHHHHHHHHHHHHHHHHHHHHHHIIIIIHHHHHHHHHHHHS--SSS-TTEEEE--GGG-EEEE-----TT------S--TTTB-TTSBBPTTSTTTT-B-SBS-TT--B-TTPEEEE--SSTT-SSPPPTTT-TTTSTT----TT-EE--S--PPPTTTS--------EE--------PPP----SSS----------TT-------------------------EE------S---------PPSEEEE-------

Foldseek 3Di:
DADPPDDDDDDDDDDDPDDVQQPDFAQDPADVVLSRHGGHTNVVVVVSVVVVVVCVVQQHPDAPPDDPCVPPPQLCCQCPVPVDPPCRGPVSSVVSVVVVVVVVVVVVVVVVVVVVCQFQPQDPLVPQPPDHRRDGPVVSVVSVVVVVVVVVVVVVVVVVVVCCVVAVVLQVVQQCCVVVACPQVHNQQWDWDDHGNPIDIGGLDDDPVQDDDDDPDDQPPQADPQQQGDPVDSSRVHGPQCPGPVHHRCVQADEDAAQQCPVDDDQDDLVQHCVNPPPSGAHAFDKDFDPDDDQDPLQPQPADWDWDWDQVDDDDDDDDDDPPPPDDDDDDDPPDPPPDDPPPPPDDPDDDDDDPDPPPDPRPTDRDDTPPDDRSPRDDDGDDGIHTYHHDDDDPD